Protein AF-A0A9P7CS51-F1 (afdb_monomer)

Structure (mmCIF, N/CA/C/O backbone):
data_AF-A0A9P7CS51-F1
#
_entry.id   AF-A0A9P7CS51-F1
#
loop_
_atom_site.group_PDB
_atom_site.id
_atom_site.type_symbol
_atom_site.label_atom_id
_atom_site.label_alt_id
_atom_site.label_comp_id
_atom_site.label_asym_id
_atom_site.label_entity_id
_atom_site.label_seq_id
_atom_site.pdbx_PDB_ins_code
_atom_site.Cartn_x
_atom_site.Cartn_y
_atom_site.Cartn_z
_atom_site.occupancy
_atom_site.B_iso_or_equiv
_atom_site.auth_seq_id
_atom_site.auth_comp_id
_atom_site.auth_asym_id
_atom_site.auth_atom_id
_atom_site.pdbx_PDB_model_num
ATOM 1 N N . MET A 1 1 ? 1.321 6.029 38.505 1.00 31.09 1 MET A N 1
ATOM 2 C CA . MET A 1 1 ? -0.140 5.998 38.297 1.00 31.09 1 MET A CA 1
ATOM 3 C C . MET A 1 1 ? -0.434 6.790 37.036 1.00 31.09 1 MET A C 1
ATOM 5 O O . MET A 1 1 ? -0.472 8.011 37.081 1.00 31.09 1 MET A O 1
ATOM 9 N N . THR A 1 2 ? -0.491 6.122 35.888 1.00 36.66 2 THR A N 1
ATOM 10 C CA . THR A 1 2 ? -0.891 6.739 34.620 1.00 36.66 2 THR A CA 1
ATOM 11 C C . THR A 1 2 ? -2.394 6.978 34.679 1.00 36.66 2 THR A C 1
ATOM 13 O O . THR A 1 2 ? -3.165 6.031 34.804 1.00 36.66 2 THR A O 1
ATOM 16 N N . ALA A 1 3 ? -2.806 8.247 34.680 1.00 42.97 3 ALA A N 1
ATOM 17 C CA . ALA A 1 3 ? -4.213 8.616 34.614 1.00 42.97 3 ALA A CA 1
ATOM 18 C C . ALA A 1 3 ? -4.809 8.023 33.330 1.00 42.97 3 ALA A C 1
ATOM 20 O O . ALA A 1 3 ? -4.383 8.363 32.225 1.00 42.97 3 ALA A O 1
ATOM 21 N N . VAL A 1 4 ? -5.745 7.089 33.489 1.00 50.66 4 VAL A N 1
ATOM 22 C CA . VAL A 1 4 ? -6.516 6.518 32.385 1.00 50.66 4 VAL A CA 1
ATOM 23 C C . VAL A 1 4 ? -7.302 7.670 31.765 1.00 50.66 4 VAL A C 1
ATOM 25 O O . VAL A 1 4 ? -8.140 8.255 32.447 1.00 50.66 4 VAL A O 1
ATOM 28 N N . SER A 1 5 ? -7.017 8.038 30.511 1.00 60.94 5 SER A N 1
ATOM 29 C CA . SER A 1 5 ? -7.806 9.086 29.849 1.00 60.94 5 SER A CA 1
ATOM 30 C C . SER A 1 5 ? -9.265 8.642 29.725 1.00 60.94 5 SER A C 1
ATOM 32 O O . SER A 1 5 ? -9.561 7.483 29.414 1.00 60.94 5 SER A O 1
ATOM 34 N N . SER A 1 6 ? -10.175 9.544 30.047 1.00 79.12 6 SER A N 1
ATOM 35 C CA . SER A 1 6 ? -11.613 9.308 30.056 1.00 79.12 6 SER A CA 1
ATOM 36 C C . SER A 1 6 ? -12.169 9.229 28.628 1.00 79.12 6 SER A C 1
ATOM 38 O O . SER A 1 6 ? -11.536 9.685 27.678 1.00 79.12 6 SER A O 1
ATOM 40 N N . VAL A 1 7 ? -13.374 8.674 28.459 1.00 84.75 7 VAL A N 1
ATOM 41 C CA . VAL A 1 7 ? -14.098 8.710 27.169 1.00 84.75 7 VAL A CA 1
ATOM 42 C C . VAL A 1 7 ? -14.244 10.150 26.661 1.00 84.75 7 VAL A C 1
ATOM 44 O O . VAL A 1 7 ? -14.064 10.399 25.474 1.00 84.75 7 VAL A O 1
ATOM 47 N N . ALA A 1 8 ? -14.460 11.103 27.574 1.00 85.50 8 ALA A N 1
ATOM 48 C CA . ALA A 1 8 ? -14.543 12.524 27.255 1.00 85.50 8 ALA A CA 1
ATOM 49 C C . ALA A 1 8 ? -13.242 13.081 26.646 1.00 85.50 8 ALA A C 1
ATOM 51 O O . ALA A 1 8 ? -13.306 13.929 25.760 1.00 85.50 8 ALA A O 1
ATOM 52 N N . ASP A 1 9 ? -12.072 12.580 27.065 1.00 90.69 9 ASP A N 1
ATOM 53 C CA . ASP A 1 9 ? -10.790 12.986 26.476 1.00 90.69 9 ASP A CA 1
ATOM 54 C C . ASP A 1 9 ? -10.675 12.509 25.023 1.00 90.69 9 ASP A C 1
ATOM 56 O O . ASP A 1 9 ? -10.218 13.254 24.160 1.00 90.69 9 ASP A O 1
ATOM 60 N N . VAL A 1 10 ? -11.125 11.282 24.735 1.00 94.44 10 VAL A N 1
ATOM 61 C CA . VAL A 1 10 ? -11.087 10.723 23.375 1.00 94.44 10 VAL A CA 1
ATOM 62 C C . VAL A 1 10 ? -12.078 11.444 22.460 1.00 94.44 10 VAL A C 1
ATOM 64 O O . VAL A 1 10 ? -11.722 11.771 21.331 1.00 94.44 10 VAL A O 1
ATOM 67 N N . ASP A 1 11 ? -13.281 11.763 22.946 1.00 95.88 11 ASP A N 1
ATOM 68 C CA . ASP A 1 11 ? -14.263 12.552 22.190 1.00 95.88 11 ASP A CA 1
ATOM 69 C C . ASP A 1 11 ? -13.732 13.963 21.878 1.00 95.88 11 ASP A C 1
ATOM 71 O O . ASP A 1 11 ? -13.868 14.448 20.752 1.00 95.88 11 ASP A O 1
ATOM 75 N N . ALA A 1 12 ? -13.048 14.601 22.835 1.00 96.62 12 ALA A N 1
ATOM 76 C CA . ALA A 1 12 ? -12.387 15.885 22.614 1.00 96.62 12 ALA A CA 1
ATOM 77 C C . ALA A 1 12 ? -11.252 15.785 21.579 1.00 96.62 12 ALA A C 1
ATOM 79 O O . ALA A 1 12 ? -11.130 16.655 20.712 1.00 96.62 12 ALA A O 1
ATOM 80 N N . TRP A 1 13 ? -10.450 14.715 21.620 1.00 97.62 13 TRP A N 1
ATOM 81 C CA . TRP A 1 13 ? -9.421 14.459 20.611 1.00 97.62 13 TRP A CA 1
ATOM 82 C C . TRP A 1 13 ? -10.018 14.255 19.220 1.00 97.62 13 TRP A C 1
ATOM 84 O O . TRP A 1 13 ? -9.514 14.840 18.265 1.00 97.62 13 TRP A O 1
ATOM 94 N N . ILE A 1 14 ? -11.102 13.484 19.093 1.00 97.00 14 ILE A N 1
ATOM 95 C CA . ILE A 1 14 ? -11.807 13.270 17.819 1.00 97.00 14 ILE A CA 1
ATOM 96 C C . ILE A 1 14 ? -12.335 14.599 17.271 1.00 97.00 14 ILE A C 1
ATOM 98 O O . ILE A 1 14 ? -12.132 14.889 16.091 1.00 97.00 14 ILE A O 1
ATOM 102 N N . ALA A 1 15 ? -12.958 15.432 18.110 1.00 96.38 15 ALA A N 1
ATOM 103 C CA . ALA A 1 15 ? -13.454 16.745 17.700 1.00 96.38 15 ALA A CA 1
ATOM 104 C C . ALA A 1 15 ? -12.318 17.655 17.202 1.00 96.38 15 ALA A C 1
ATOM 106 O O . ALA A 1 15 ? -12.416 18.243 16.127 1.00 96.38 15 ALA A O 1
ATOM 107 N N . GLN A 1 16 ? -11.201 17.710 17.935 1.00 96.62 16 GLN A N 1
ATOM 108 C CA . GLN A 1 16 ? -10.015 18.466 17.532 1.00 96.62 16 GLN A CA 1
ATOM 109 C C . GLN A 1 16 ? -9.432 17.952 16.204 1.00 96.62 16 GLN A C 1
ATOM 111 O O . GLN A 1 16 ? -9.138 18.740 15.303 1.00 96.62 16 GLN A O 1
ATOM 116 N N . LEU A 1 17 ? -9.283 16.635 16.066 1.00 96.12 17 LEU A N 1
ATOM 117 C CA . LEU A 1 17 ? -8.728 16.005 14.870 1.00 96.12 17 LEU A CA 1
ATOM 118 C C . LEU A 1 17 ? -9.629 16.192 13.651 1.00 96.12 17 LEU A C 1
ATOM 120 O O . LEU A 1 17 ? -9.098 16.404 12.568 1.00 96.12 17 LEU A O 1
ATOM 124 N N . SER A 1 18 ? -10.955 16.201 13.820 1.00 94.00 18 SER A N 1
ATOM 125 C CA . SER A 1 18 ? -11.929 16.458 12.741 1.00 94.00 18 SER A CA 1
ATOM 126 C C . SER A 1 18 ? -11.725 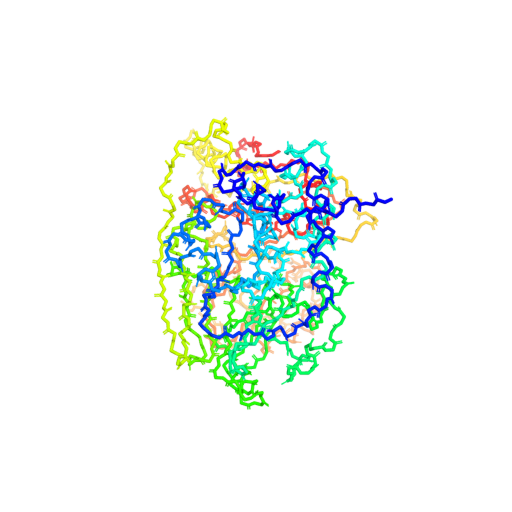17.828 12.082 1.00 94.00 18 SER A C 1
ATOM 128 O O . SER A 1 18 ? -11.981 18.005 10.894 1.00 94.00 18 SER A O 1
ATOM 130 N N . GLU A 1 19 ? -11.181 18.796 12.823 1.00 93.50 19 GLU A N 1
ATOM 131 C CA . GLU A 1 19 ? -10.785 20.110 12.305 1.00 93.50 19 GLU A CA 1
ATOM 132 C C . GLU A 1 19 ? -9.370 20.126 11.691 1.00 93.50 19 GLU A C 1
ATOM 134 O O . GLU A 1 19 ? -8.818 21.196 11.428 1.00 93.50 19 GLU A O 1
ATOM 139 N N . CYS A 1 20 ? -8.759 18.956 11.469 1.00 94.19 20 CYS A N 1
ATOM 140 C CA . CYS A 1 20 ? -7.378 18.783 11.015 1.00 94.19 20 CYS A CA 1
ATOM 141 C C . CYS A 1 20 ? -6.340 19.411 11.972 1.00 94.19 20 CYS A C 1
ATOM 143 O O . CYS A 1 20 ? -5.275 19.872 11.549 1.00 94.19 20 CYS A O 1
ATOM 145 N N . LYS A 1 21 ? -6.637 19.458 13.280 1.00 94.19 21 LYS A N 1
ATOM 146 C CA . LYS A 1 21 ? -5.710 19.969 14.300 1.00 94.19 21 LYS A CA 1
ATOM 147 C C . LYS A 1 21 ? -4.972 18.819 14.977 1.00 94.19 21 LYS A C 1
ATOM 149 O O . LYS A 1 21 ? -5.571 17.959 15.613 1.00 94.19 21 LYS A O 1
ATOM 154 N N . GLN A 1 22 ? -3.648 18.854 14.891 1.00 93.50 22 GLN A N 1
ATOM 155 C CA . GLN A 1 22 ? -2.753 17.882 15.518 1.00 93.50 22 GLN A CA 1
ATOM 156 C C . GLN A 1 22 ? -2.879 17.848 17.054 1.00 93.50 22 GLN A C 1
ATOM 158 O O . GLN A 1 22 ? -3.033 18.891 17.693 1.00 93.50 22 GLN A O 1
ATOM 163 N N . LEU A 1 23 ? -2.785 16.652 17.647 1.00 97.19 23 LEU A N 1
ATOM 164 C CA . LEU A 1 23 ? -2.712 16.460 19.101 1.00 97.19 23 LEU A CA 1
ATOM 165 C C . LEU A 1 23 ? -1.300 16.741 19.632 1.00 97.19 23 LEU A C 1
ATOM 167 O O . LEU A 1 23 ? -0.323 16.723 18.879 1.00 97.19 23 LEU A O 1
ATOM 171 N N . SER A 1 24 ? -1.183 16.961 20.945 1.00 97.38 24 SER A N 1
ATOM 172 C CA . SER A 1 24 ? 0.117 17.060 21.615 1.00 97.38 24 SER A CA 1
ATOM 173 C C . SER A 1 24 ? 0.846 15.707 21.627 1.00 97.38 24 SER A C 1
ATOM 175 O O . SER A 1 24 ? 0.209 14.655 21.626 1.00 97.38 24 SER A O 1
ATOM 177 N N . GLU A 1 25 ? 2.183 15.711 21.701 1.00 97.44 25 GLU A N 1
ATOM 178 C CA . GLU A 1 25 ? 2.985 14.473 21.804 1.00 97.44 25 GLU A CA 1
ATOM 179 C C . GLU A 1 25 ? 2.560 13.606 23.009 1.00 97.44 25 GLU A C 1
ATOM 181 O O . GLU A 1 25 ? 2.499 12.381 22.918 1.00 97.44 25 GLU A O 1
ATOM 186 N N . SER A 1 26 ? 2.200 14.243 24.129 1.00 97.25 26 SER A N 1
ATOM 187 C CA . SER A 1 26 ? 1.714 13.561 25.336 1.00 97.25 26 SER A CA 1
ATOM 188 C C . SER A 1 26 ? 0.375 12.858 25.105 1.00 97.25 26 SER A C 1
ATOM 190 O O . SER A 1 26 ? 0.181 11.729 25.555 1.00 97.25 26 SER A O 1
ATOM 192 N N . ASP A 1 27 ? -0.543 13.501 24.384 1.00 97.69 27 ASP A N 1
ATOM 193 C CA . ASP A 1 27 ? -1.859 12.928 24.100 1.00 97.69 27 ASP A CA 1
ATOM 194 C C . ASP A 1 27 ? -1.782 11.829 23.042 1.00 97.69 27 ASP A C 1
ATOM 196 O O . ASP A 1 27 ? -2.422 10.795 23.215 1.00 97.69 27 ASP A O 1
ATOM 200 N N . ILE A 1 28 ? -0.914 11.974 22.033 1.00 98.12 28 ILE A N 1
ATOM 201 C CA . ILE A 1 28 ? -0.594 10.884 21.097 1.00 98.12 28 ILE A CA 1
ATOM 202 C C . ILE A 1 28 ? -0.075 9.671 21.857 1.00 98.12 28 ILE A C 1
ATOM 204 O O . ILE A 1 28 ? -0.545 8.560 21.629 1.00 98.12 28 ILE A O 1
ATOM 208 N N . LYS A 1 29 ? 0.845 9.868 22.808 1.00 97.81 29 LYS A N 1
ATOM 209 C CA . LYS A 1 29 ? 1.358 8.760 23.613 1.00 97.81 29 LYS A CA 1
ATOM 210 C C . LYS A 1 29 ? 0.230 8.025 24.348 1.00 97.81 29 LYS A C 1
ATOM 212 O O . LYS A 1 29 ? 0.169 6.800 24.292 1.00 97.81 29 LYS A O 1
ATOM 217 N N . LYS A 1 30 ? -0.660 8.760 25.027 1.00 97.88 30 LYS A N 1
ATOM 218 C CA . LYS A 1 30 ? -1.809 8.172 25.742 1.00 97.88 30 LYS A CA 1
ATOM 219 C C . LYS A 1 30 ? -2.751 7.436 24.789 1.00 97.88 30 LYS A C 1
ATOM 221 O O . LYS A 1 30 ? -3.246 6.367 25.138 1.00 97.88 30 LYS A O 1
ATOM 226 N N . LEU A 1 31 ? -2.998 8.008 23.611 1.00 98.25 31 LEU A N 1
ATOM 227 C CA . LEU A 1 31 ? -3.840 7.406 22.587 1.00 98.25 31 LEU A CA 1
ATOM 228 C C . LEU A 1 31 ? -3.235 6.092 22.072 1.00 98.25 31 LEU A C 1
ATOM 230 O O . LEU A 1 31 ? -3.930 5.081 22.054 1.00 98.25 31 LEU A O 1
ATOM 234 N N . CYS A 1 32 ? -1.943 6.078 21.730 1.00 98.44 32 CYS A N 1
ATOM 235 C CA . CYS A 1 32 ? -1.248 4.869 21.287 1.00 98.44 32 CYS A CA 1
ATOM 236 C C . CYS A 1 32 ? -1.205 3.791 22.376 1.00 98.44 32 CYS A C 1
ATOM 238 O O . CYS A 1 32 ? -1.392 2.619 22.070 1.00 98.44 32 CYS A O 1
ATOM 240 N N . ASP A 1 33 ? -0.998 4.162 23.645 1.00 97.69 33 ASP A N 1
ATOM 241 C CA . ASP A 1 33 ? -1.027 3.201 24.754 1.00 97.69 33 ASP A CA 1
ATOM 242 C C . ASP A 1 33 ? -2.406 2.520 24.874 1.00 97.69 33 ASP A C 1
ATOM 244 O O . ASP A 1 33 ? -2.469 1.303 25.031 1.00 97.69 33 ASP A O 1
ATOM 248 N N . LYS A 1 34 ? -3.501 3.273 24.709 1.00 96.56 34 LYS A N 1
ATOM 249 C CA . LYS A 1 34 ? -4.879 2.741 24.711 1.00 96.56 34 LYS A CA 1
ATOM 250 C C . LYS A 1 34 ? -5.196 1.883 23.499 1.00 96.56 34 LYS A C 1
ATOM 252 O O . LYS A 1 34 ? -5.826 0.839 23.624 1.00 96.56 34 LYS A O 1
ATOM 257 N N . ALA A 1 35 ? -4.760 2.323 22.325 1.00 98.25 35 ALA A N 1
ATOM 258 C CA . ALA A 1 35 ? -4.921 1.552 21.105 1.00 98.25 35 ALA A CA 1
ATOM 259 C C . ALA A 1 35 ? -4.163 0.223 21.199 1.00 98.25 35 ALA A C 1
ATOM 261 O O . ALA A 1 35 ? -4.714 -0.805 20.831 1.00 98.25 35 ALA A O 1
ATOM 262 N N . ARG A 1 36 ? -2.950 0.218 21.768 1.00 97.94 36 ARG A N 1
ATOM 263 C CA . ARG A 1 36 ? -2.172 -1.006 21.994 1.00 97.94 36 ARG A CA 1
ATOM 264 C C . ARG A 1 36 ? -2.911 -2.005 22.883 1.00 97.94 36 ARG A C 1
ATOM 266 O O . ARG A 1 36 ? -2.900 -3.185 22.566 1.00 97.94 36 ARG A O 1
ATOM 273 N N . GLU A 1 37 ? -3.544 -1.550 23.968 1.00 96.56 37 GLU A N 1
ATOM 274 C CA . GLU A 1 37 ? -4.344 -2.421 24.848 1.00 96.56 37 GLU A CA 1
ATOM 275 C C . GLU A 1 37 ? -5.477 -3.116 24.083 1.00 96.56 37 GLU A C 1
ATOM 277 O O . GLU A 1 37 ? -5.684 -4.308 24.261 1.00 96.56 37 GLU A O 1
ATOM 282 N N . ILE A 1 38 ? -6.160 -2.396 23.189 1.00 97.75 38 ILE A N 1
ATOM 283 C CA . ILE A 1 38 ? -7.246 -2.954 22.369 1.00 97.75 38 ILE A CA 1
ATOM 284 C C . ILE A 1 38 ? -6.694 -3.907 21.304 1.00 97.75 38 ILE A C 1
ATOM 286 O O . ILE A 1 38 ? -7.151 -5.037 21.189 1.00 97.75 38 ILE A O 1
ATOM 290 N N . LEU A 1 39 ? -5.705 -3.456 20.530 1.00 98.12 39 LEU A N 1
ATOM 291 C CA . LEU A 1 39 ? -5.168 -4.192 19.383 1.00 98.12 39 LEU A CA 1
ATOM 292 C C . LEU A 1 39 ? -4.393 -5.450 19.793 1.00 98.12 39 LEU A C 1
ATOM 294 O O . LEU A 1 39 ? -4.231 -6.344 18.970 1.00 98.12 39 LEU A O 1
ATOM 298 N N . LEU A 1 40 ? -3.904 -5.536 21.034 1.00 96.81 40 LEU A N 1
ATOM 299 C CA . LEU A 1 40 ? -3.260 -6.743 21.559 1.00 96.81 40 LEU A CA 1
ATOM 300 C C . LEU A 1 40 ? -4.242 -7.920 21.665 1.00 96.81 40 LEU A C 1
ATOM 302 O O . LEU A 1 40 ? -3.852 -9.051 21.385 1.00 96.81 40 LEU A O 1
ATOM 30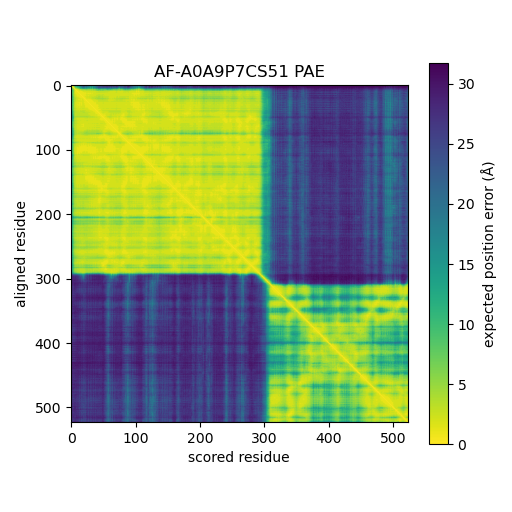6 N N . ASP A 1 41 ? -5.499 -7.645 22.022 1.00 96.25 41 ASP A N 1
ATOM 307 C CA . ASP A 1 41 ? -6.544 -8.662 22.188 1.00 96.25 41 ASP A CA 1
ATOM 308 C C . ASP A 1 41 ? -7.194 -9.073 20.850 1.00 96.25 41 ASP A C 1
ATOM 310 O O . ASP A 1 41 ? -7.946 -10.048 20.791 1.00 96.25 41 ASP A O 1
ATOM 314 N N . GLU A 1 42 ? -6.916 -8.348 19.762 1.00 97.94 42 GLU A N 1
ATOM 315 C CA . GLU A 1 42 ? -7.475 -8.631 18.436 1.00 97.94 42 GLU A CA 1
ATOM 316 C C . GLU A 1 42 ? -6.754 -9.781 17.720 1.00 97.94 42 GLU A C 1
ATOM 318 O O . GLU A 1 42 ? -5.557 -10.032 17.893 1.00 97.94 42 GLU A O 1
ATOM 323 N N . SER A 1 43 ? -7.492 -10.508 16.883 1.00 98.00 43 SER A N 1
ATOM 324 C CA . SER A 1 43 ? -6.950 -11.629 16.110 1.00 98.00 43 SER A CA 1
ATOM 325 C C . SER A 1 43 ? -6.295 -11.135 14.819 1.00 98.00 43 SER A C 1
ATOM 327 O O . SER A 1 43 ? -6.693 -10.112 14.271 1.00 98.00 43 SER A O 1
ATOM 329 N N . ASN A 1 44 ? -5.335 -11.887 14.264 1.00 98.38 44 ASN A N 1
ATOM 330 C CA . ASN A 1 44 ? -4.816 -11.592 12.918 1.00 98.38 44 ASN A CA 1
ATOM 331 C C . ASN A 1 44 ? -5.892 -11.711 11.835 1.00 98.38 44 ASN A C 1
ATOM 333 O O . ASN A 1 44 ? -5.734 -11.105 10.779 1.00 98.38 44 ASN A O 1
ATOM 337 N N . VAL A 1 45 ? -6.929 -12.515 12.089 1.00 98.56 45 VAL A N 1
ATOM 338 C CA . VAL A 1 45 ? -8.148 -12.612 11.280 1.00 98.56 45 VAL A CA 1
ATOM 339 C C . VAL A 1 45 ? -9.279 -12.062 12.137 1.00 98.56 45 VAL A C 1
ATOM 341 O O . VAL A 1 45 ? -9.913 -12.805 12.891 1.00 98.56 45 VAL A O 1
ATOM 344 N N . GLN A 1 46 ? -9.460 -10.744 12.094 1.00 98.44 46 GLN A N 1
ATOM 345 C CA . GLN A 1 46 ? -10.414 -10.053 12.952 1.00 98.44 46 GLN A CA 1
ATOM 346 C C . GLN A 1 46 ? -11.850 -10.256 12.436 1.00 98.44 46 GLN A C 1
ATOM 348 O O . GLN A 1 46 ? -12.131 -9.889 11.292 1.00 98.44 46 GLN A O 1
ATOM 353 N N . PRO A 1 47 ? -12.776 -10.815 13.236 1.00 98.38 47 PRO A N 1
ATOM 354 C CA . PRO A 1 47 ? -14.167 -10.950 12.822 1.00 98.38 47 PRO A CA 1
ATOM 355 C C . PRO A 1 47 ? -14.841 -9.577 12.743 1.00 98.38 47 PRO A C 1
ATOM 357 O O . PRO A 1 47 ? -14.691 -8.744 13.640 1.00 98.38 47 PRO A O 1
ATOM 360 N N . VAL A 1 48 ? -15.607 -9.354 11.679 1.00 98.19 48 VAL A N 1
ATOM 361 C CA . VAL A 1 48 ? -16.356 -8.119 11.427 1.00 98.19 48 VAL A CA 1
ATOM 362 C C . VAL A 1 48 ? -17.795 -8.486 11.072 1.00 98.19 48 VAL A C 1
ATOM 364 O O . VAL A 1 48 ? -18.034 -9.413 10.302 1.00 98.19 48 VAL A O 1
ATOM 367 N N . ARG A 1 49 ? -18.760 -7.777 11.661 1.00 97.06 49 ARG A N 1
ATOM 368 C CA . ARG A 1 49 ? -20.190 -8.001 11.417 1.00 97.06 49 ARG A CA 1
ATOM 369 C C . ARG A 1 49 ? -20.751 -6.972 10.455 1.00 97.06 49 ARG A C 1
ATOM 371 O O . ARG A 1 49 ? -20.316 -5.819 10.468 1.00 97.06 49 ARG A O 1
ATOM 378 N N . CYS A 1 50 ? -21.749 -7.383 9.692 1.00 96.25 50 CYS A N 1
ATOM 379 C CA . CYS A 1 50 ? -22.559 -6.481 8.895 1.00 96.25 50 CYS A CA 1
ATOM 380 C C . CYS A 1 50 ? -23.580 -5.719 9.770 1.00 96.25 50 CYS A C 1
ATOM 382 O O . CYS A 1 50 ? -23.947 -6.191 10.851 1.00 96.25 50 CYS A O 1
ATOM 384 N N . PRO A 1 51 ? -24.048 -4.538 9.325 1.00 97.00 51 PRO A N 1
ATOM 385 C CA . PRO A 1 51 ? -23.585 -3.814 8.139 1.00 97.00 51 PRO A CA 1
ATOM 386 C C . PRO A 1 51 ? -22.193 -3.201 8.364 1.00 97.00 51 PRO A C 1
ATOM 388 O O . PRO A 1 51 ? -21.852 -2.852 9.496 1.00 97.00 51 PRO A O 1
ATOM 391 N N . VAL A 1 52 ? -21.383 -3.069 7.311 1.00 98.38 52 VAL A N 1
ATOM 392 C CA . VAL A 1 52 ? -20.032 -2.485 7.395 1.00 98.38 52 VAL A CA 1
ATOM 393 C C . VAL A 1 52 ? -19.611 -1.799 6.099 1.00 98.38 52 VAL A C 1
ATOM 395 O O . VAL A 1 52 ? -19.878 -2.287 5.003 1.00 98.38 52 VAL A O 1
ATOM 398 N N . THR A 1 53 ? -18.893 -0.688 6.237 1.00 98.56 53 THR A N 1
ATOM 399 C CA . THR A 1 53 ? -18.258 0.037 5.137 1.00 98.56 53 THR A CA 1
ATOM 400 C C . THR A 1 53 ? -16.769 -0.295 5.082 1.00 98.56 53 THR A C 1
ATOM 402 O O . THR A 1 53 ? -16.021 -0.039 6.028 1.00 98.56 53 THR A O 1
ATOM 405 N N . VAL A 1 54 ? -16.330 -0.875 3.968 1.00 98.75 54 VAL A N 1
ATOM 406 C CA . VAL A 1 54 ? -14.951 -1.302 3.720 1.00 98.75 54 VAL A CA 1
ATOM 407 C C . VAL A 1 54 ? -14.205 -0.242 2.908 1.00 98.75 54 VAL A C 1
ATOM 409 O O . VAL A 1 54 ? -14.653 0.179 1.838 1.00 98.75 54 VAL A O 1
ATOM 412 N N . CYS A 1 55 ? -13.043 0.160 3.414 1.00 98.75 55 CYS A N 1
ATOM 413 C CA . CYS A 1 55 ? -12.199 1.223 2.879 1.00 98.75 55 CYS A CA 1
ATOM 414 C C . CYS A 1 55 ? -10.803 0.683 2.538 1.00 98.75 55 CYS A C 1
ATOM 416 O O . CYS A 1 55 ? -10.214 -0.066 3.322 1.00 98.75 55 CYS A O 1
ATOM 418 N N . GLY A 1 56 ? -10.264 1.095 1.392 1.00 98.62 56 GLY A N 1
ATOM 419 C CA . GLY A 1 56 ? -8.882 0.836 0.988 1.00 98.62 56 GLY A CA 1
ATOM 420 C C . GLY A 1 56 ? -7.912 1.917 1.473 1.00 98.62 56 GLY A C 1
ATOM 421 O O . GLY A 1 56 ? -8.121 2.530 2.520 1.00 98.62 56 GLY A O 1
ATOM 422 N N . ASP A 1 57 ? -6.870 2.166 0.678 1.00 98.75 57 ASP A N 1
ATOM 423 C CA . ASP A 1 57 ? -5.777 3.094 0.997 1.00 98.75 57 ASP A CA 1
ATOM 424 C C . ASP A 1 57 ? -6.263 4.536 1.211 1.00 98.75 57 ASP A C 1
ATOM 426 O O . ASP A 1 57 ? -7.109 5.032 0.460 1.00 98.75 57 ASP A O 1
ATOM 430 N N . ILE A 1 58 ? -5.660 5.239 2.180 1.00 98.38 58 ILE A N 1
ATOM 431 C CA . ILE A 1 58 ? -5.960 6.649 2.499 1.00 98.38 58 ILE A CA 1
ATOM 432 C C . ILE A 1 58 ? -4.751 7.563 2.265 1.00 98.38 58 ILE A C 1
ATOM 434 O O . ILE A 1 58 ? -4.904 8.698 1.813 1.00 98.38 58 ILE A O 1
ATOM 438 N N . HIS A 1 59 ? -3.541 7.086 2.568 1.00 97.69 59 HIS A N 1
ATOM 439 C CA . HIS A 1 59 ? -2.272 7.750 2.269 1.00 97.69 59 HIS A CA 1
ATOM 440 C C . HIS A 1 59 ? -2.207 9.227 2.683 1.00 97.69 59 HIS A C 1
ATOM 442 O O . HIS A 1 59 ? -1.913 10.112 1.878 1.00 97.69 59 HIS A O 1
ATOM 448 N N . GLY A 1 60 ? -2.525 9.527 3.944 1.00 96.62 60 GLY A N 1
ATOM 449 C CA . GLY A 1 60 ? -2.399 10.873 4.507 1.00 96.62 60 GLY A CA 1
ATOM 450 C C . GLY A 1 60 ? -3.246 11.953 3.820 1.00 96.62 60 GLY A C 1
ATOM 451 O O . GLY A 1 60 ? -2.957 13.146 3.972 1.00 96.62 60 GLY A O 1
ATOM 452 N N . GLN A 1 61 ? -4.262 11.568 3.043 1.00 96.56 61 GLN A N 1
ATOM 453 C CA . GLN A 1 61 ? -5.209 12.470 2.393 1.00 96.56 61 GLN A CA 1
ATOM 454 C C . GLN A 1 61 ? -6.386 12.799 3.331 1.00 96.56 61 GLN A C 1
ATOM 456 O O . GLN A 1 61 ? -7.538 12.465 3.075 1.00 96.56 61 GLN A O 1
ATOM 461 N N . PHE A 1 62 ? -6.090 13.487 4.440 1.00 96.88 62 PHE A N 1
ATOM 462 C CA . PHE A 1 62 ? -7.045 13.725 5.534 1.00 96.88 62 PHE A CA 1
ATOM 463 C C . PHE A 1 62 ? -8.374 14.368 5.099 1.00 96.88 62 PHE A C 1
ATOM 465 O O . PHE A 1 62 ? -9.439 13.988 5.575 1.00 96.88 62 PHE A O 1
ATOM 472 N N . HIS A 1 63 ? -8.338 15.350 4.197 1.00 95.56 63 HIS A N 1
ATOM 473 C CA . HIS A 1 63 ? -9.567 16.003 3.736 1.00 95.56 63 HIS A CA 1
ATOM 474 C C . HIS A 1 63 ? -10.443 15.077 2.889 1.00 95.56 63 HIS A C 1
ATOM 476 O O . HIS A 1 63 ? -11.664 15.174 2.966 1.00 95.56 63 HIS A O 1
ATOM 482 N N . ASP A 1 64 ? -9.832 14.160 2.141 1.00 96.19 64 ASP A N 1
ATOM 483 C CA . ASP A 1 64 ? -10.556 13.138 1.390 1.00 96.19 64 ASP A CA 1
ATOM 484 C C . ASP A 1 64 ? -11.115 12.064 2.334 1.00 96.19 64 ASP A C 1
ATOM 486 O O . ASP A 1 64 ? -12.236 11.610 2.142 1.00 96.19 64 ASP A O 1
ATOM 490 N N . LEU A 1 65 ? -10.411 11.749 3.431 1.00 97.31 65 LEU A N 1
ATOM 491 C CA . LEU A 1 65 ? -10.953 10.916 4.510 1.00 97.31 65 LEU A CA 1
ATOM 492 C C . LEU A 1 65 ? -12.196 11.552 5.163 1.00 97.31 65 LEU A C 1
ATOM 494 O O . LEU A 1 65 ? -13.154 10.856 5.481 1.00 97.31 65 LEU A O 1
ATOM 498 N N . GLN A 1 66 ? -12.219 12.874 5.351 1.00 95.62 66 GLN A N 1
ATOM 499 C CA . GLN A 1 66 ? -13.418 13.568 5.844 1.00 95.62 66 GLN A CA 1
ATOM 500 C C . GLN A 1 66 ? -14.582 13.501 4.842 1.00 95.62 66 GLN A C 1
ATOM 502 O O . GLN A 1 66 ? -15.739 13.435 5.255 1.00 95.62 66 GLN A O 1
ATOM 507 N N . GLU A 1 67 ? -14.296 13.510 3.537 1.00 94.25 67 GLU A N 1
ATOM 508 C CA . GLU A 1 67 ? -15.323 13.301 2.513 1.00 94.25 67 GLU A CA 1
ATOM 509 C C . GLU A 1 67 ? -15.847 11.862 2.535 1.00 94.25 67 GLU A C 1
ATOM 511 O O . GLU A 1 67 ? -17.058 11.664 2.518 1.00 94.25 67 GLU A O 1
ATOM 516 N N . LEU A 1 68 ? -14.958 10.877 2.700 1.00 96.50 68 LEU A N 1
ATOM 517 C CA . LEU A 1 68 ? -15.317 9.471 2.885 1.00 96.50 68 LEU A CA 1
ATOM 518 C C . LEU A 1 68 ? -16.331 9.303 4.026 1.00 96.50 68 LEU A C 1
ATOM 520 O O . LEU A 1 68 ? -17.377 8.694 3.816 1.00 96.50 68 LEU A O 1
ATOM 524 N N . PHE A 1 69 ? -16.093 9.909 5.196 1.00 95.44 69 PHE A N 1
ATOM 525 C CA . PHE A 1 69 ? -17.050 9.870 6.313 1.00 95.44 69 PHE A CA 1
ATOM 526 C C . PHE A 1 69 ? -18.345 10.650 6.050 1.00 95.44 69 PHE A C 1
ATOM 528 O O . PHE A 1 69 ? -19.395 10.305 6.593 1.00 95.44 69 PHE A O 1
ATOM 535 N N . ARG A 1 70 ? -18.316 11.695 5.213 1.00 92.06 70 ARG A N 1
ATOM 536 C CA . ARG A 1 70 ? -19.541 12.402 4.805 1.00 92.06 70 ARG A CA 1
ATOM 537 C C . ARG A 1 70 ? -20.418 11.529 3.904 1.00 92.06 70 ARG A C 1
ATOM 539 O O . ARG A 1 70 ? -21.637 11.665 3.958 1.00 92.06 70 ARG A O 1
ATOM 546 N N . ILE A 1 71 ? -19.802 10.662 3.102 1.00 90.25 71 ILE A N 1
ATOM 547 C CA . ILE A 1 71 ? -20.481 9.779 2.150 1.00 90.25 71 ILE A CA 1
ATOM 548 C C . ILE A 1 71 ? -20.956 8.493 2.833 1.00 90.25 71 ILE A C 1
ATOM 550 O O . ILE A 1 71 ? -22.142 8.198 2.772 1.00 90.25 71 ILE A O 1
ATOM 554 N N . GLY A 1 72 ? -20.065 7.772 3.520 1.00 88.94 72 GLY A N 1
ATOM 555 C CA . GLY A 1 72 ? -20.392 6.512 4.206 1.00 88.94 72 GLY A CA 1
ATOM 556 C C . GLY A 1 72 ? -21.096 6.687 5.560 1.00 88.94 72 GLY A C 1
ATOM 557 O O . GLY A 1 72 ? -21.572 5.725 6.158 1.00 88.94 72 GLY A O 1
ATOM 558 N N . GLY A 1 73 ? -21.162 7.913 6.083 1.00 90.19 73 GLY A N 1
ATOM 559 C CA . GLY A 1 73 ? -21.735 8.215 7.395 1.00 90.19 73 GLY A CA 1
ATOM 560 C C . GLY A 1 73 ? -20.716 8.143 8.535 1.00 90.19 73 GLY A C 1
ATOM 561 O O . GLY A 1 73 ? -19.631 7.576 8.415 1.00 90.19 73 GLY A O 1
ATOM 562 N N . ASN A 1 74 ? -21.043 8.753 9.672 1.00 90.00 74 ASN A N 1
ATOM 563 C CA . ASN A 1 74 ? -20.123 8.838 10.807 1.00 90.00 74 ASN A CA 1
ATOM 564 C C . ASN A 1 74 ? -20.295 7.658 11.770 1.00 90.00 74 ASN A C 1
ATOM 566 O O . ASN A 1 74 ? -21.402 7.178 12.006 1.00 90.00 74 ASN A O 1
ATOM 570 N N . SER A 1 75 ? -19.207 7.243 12.418 1.00 87.06 75 SER A N 1
ATOM 571 C CA . SER A 1 75 ? -19.306 6.390 13.605 1.00 87.06 75 SER A CA 1
ATOM 572 C C . SER A 1 75 ? -19.869 7.189 14.798 1.00 87.06 75 SER A C 1
ATOM 574 O O . SER A 1 75 ? -19.519 8.362 14.959 1.00 87.06 75 SER A O 1
ATOM 576 N N . PRO A 1 76 ? -20.706 6.581 15.663 1.00 89.94 76 PRO A N 1
ATOM 577 C CA . PRO A 1 76 ? -20.965 5.144 15.771 1.00 89.94 76 PRO A CA 1
ATOM 578 C C . PRO A 1 76 ? -22.078 4.596 14.866 1.00 89.94 76 PRO A C 1
ATOM 580 O O . PRO A 1 76 ? -22.282 3.386 14.891 1.00 89.94 76 PRO A O 1
ATOM 583 N N . ASP A 1 77 ? -22.795 5.421 14.105 1.00 89.31 77 ASP A N 1
ATOM 584 C CA . ASP A 1 77 ? -23.956 4.960 13.329 1.00 89.31 77 ASP A CA 1
ATOM 585 C C . ASP A 1 77 ? -23.555 4.017 12.183 1.00 89.31 77 ASP A C 1
ATOM 587 O O . ASP A 1 77 ? -24.267 3.052 11.910 1.00 89.31 77 ASP A O 1
ATOM 591 N N . THR A 1 78 ? -22.365 4.223 11.608 1.00 92.06 78 THR A N 1
ATOM 592 C CA . THR A 1 78 ? -21.761 3.343 10.597 1.00 92.06 78 THR A CA 1
ATOM 593 C C . THR A 1 78 ? -20.561 2.571 11.164 1.00 92.06 78 THR A C 1
ATOM 595 O O . THR A 1 78 ? -19.685 3.152 11.824 1.00 92.06 78 THR A O 1
ATOM 598 N N . ASN A 1 79 ? -20.500 1.265 10.874 1.00 97.62 79 ASN A N 1
ATOM 599 C CA . ASN A 1 79 ? -19.331 0.425 11.147 1.00 97.62 79 ASN A CA 1
ATOM 600 C C . ASN A 1 79 ? -18.330 0.513 9.990 1.00 97.62 79 ASN A C 1
ATOM 602 O O . ASN A 1 79 ? -18.727 0.525 8.828 1.00 97.62 79 ASN A O 1
ATOM 606 N N . TYR A 1 80 ? -17.038 0.498 10.297 1.00 98.69 80 TYR A N 1
ATOM 607 C CA . TYR A 1 80 ? -15.972 0.639 9.313 1.00 98.69 80 TYR A CA 1
ATOM 608 C C . TYR A 1 80 ? -14.923 -0.461 9.420 1.00 98.69 80 TYR A C 1
ATOM 610 O O . TYR A 1 80 ? -14.511 -0.841 10.516 1.00 98.69 80 TYR A O 1
ATOM 618 N N . LEU A 1 81 ? -14.420 -0.885 8.265 1.00 98.81 81 LEU A N 1
ATOM 619 C CA . LEU A 1 81 ? -13.211 -1.684 8.117 1.00 98.81 81 LEU A CA 1
ATOM 620 C C . LEU A 1 81 ? -12.242 -0.946 7.193 1.00 98.81 81 LEU A C 1
ATOM 622 O O . LEU A 1 81 ? -12.512 -0.805 6.005 1.00 98.81 81 LEU A O 1
ATOM 626 N N . PHE A 1 82 ? -11.099 -0.513 7.715 1.00 98.88 82 PHE A N 1
ATOM 627 C CA . PHE A 1 82 ? -10.029 0.061 6.903 1.00 98.88 82 PHE A CA 1
ATOM 628 C C . PHE A 1 82 ? -8.914 -0.959 6.674 1.00 98.88 82 PHE A C 1
ATOM 630 O O . PHE A 1 82 ? -8.437 -1.577 7.626 1.00 98.88 82 PHE A O 1
ATOM 637 N N . MET A 1 83 ? -8.492 -1.125 5.418 1.00 98.75 83 MET A N 1
ATOM 638 C CA . MET A 1 83 ? -7.574 -2.195 5.012 1.00 98.75 83 MET A CA 1
ATOM 639 C C . MET A 1 83 ? -6.080 -1.845 5.088 1.00 98.75 83 MET A C 1
ATOM 641 O O . MET A 1 83 ? -5.271 -2.727 4.838 1.00 98.75 83 MET A O 1
ATOM 645 N N . GLY A 1 84 ? -5.705 -0.630 5.499 1.00 98.25 84 GLY A N 1
ATOM 646 C CA . GLY A 1 84 ? -4.304 -0.226 5.673 1.00 98.25 84 GLY A CA 1
ATOM 647 C C . GLY A 1 84 ? -3.919 1.027 4.886 1.00 98.25 84 GLY A C 1
ATOM 648 O O . GLY A 1 84 ? -4.774 1.715 4.330 1.00 98.25 84 GLY A O 1
ATOM 649 N N . ASP A 1 85 ? -2.620 1.332 4.874 1.00 98.69 85 ASP A N 1
ATOM 650 C CA . ASP A 1 85 ? -2.000 2.467 4.186 1.00 98.69 85 ASP A CA 1
ATOM 651 C C . ASP A 1 85 ? -2.644 3.811 4.554 1.00 98.69 85 ASP A C 1
ATOM 653 O O . ASP A 1 85 ? -3.173 4.565 3.732 1.00 98.69 85 ASP A O 1
ATOM 657 N N . TYR A 1 86 ? -2.569 4.133 5.843 1.00 98.75 86 TYR A N 1
ATOM 658 C CA . TYR A 1 86 ? -3.058 5.387 6.419 1.00 98.75 86 TYR A CA 1
ATOM 659 C C . TYR A 1 86 ? -2.073 6.532 6.219 1.00 98.75 86 TYR A C 1
ATOM 661 O O . TYR A 1 86 ? -2.463 7.702 6.168 1.00 98.75 86 TYR A O 1
ATOM 669 N N . VAL A 1 87 ? -0.787 6.194 6.157 1.00 98.31 87 VAL A N 1
ATOM 670 C CA . VAL A 1 87 ? 0.326 7.143 6.179 1.00 98.31 87 VAL A CA 1
ATOM 671 C C . VAL A 1 87 ? 1.073 7.203 4.850 1.00 98.31 87 VAL A C 1
ATOM 673 O O . VAL A 1 87 ? 0.802 6.452 3.911 1.00 98.31 87 VAL A O 1
ATOM 676 N N . ASP A 1 88 ? 2.039 8.124 4.808 1.00 92.56 88 ASP A N 1
ATOM 677 C CA . ASP A 1 88 ? 2.874 8.465 3.661 1.00 92.56 88 ASP A CA 1
ATOM 678 C C . ASP A 1 88 ? 2.095 9.071 2.492 1.00 92.56 88 ASP A C 1
ATOM 680 O O . ASP A 1 88 ? 0.877 8.967 2.393 1.00 92.56 88 ASP A O 1
ATOM 684 N N . ARG A 1 89 ? 2.838 9.664 1.545 1.00 84.62 89 ARG A N 1
ATOM 685 C CA . ARG A 1 89 ? 2.339 10.222 0.271 1.00 84.62 89 ARG A CA 1
ATOM 686 C C . ARG A 1 89 ? 1.430 11.457 0.421 1.00 84.62 89 ARG A C 1
ATOM 688 O O . ARG A 1 89 ? 1.573 12.415 -0.328 1.00 84.62 89 ARG A O 1
ATOM 695 N N . GLY A 1 90 ? 0.517 11.493 1.373 1.00 87.50 90 GLY A N 1
ATOM 696 C CA . GLY A 1 90 ? -0.243 12.687 1.715 1.00 87.50 90 GLY A CA 1
ATOM 697 C C . GLY A 1 90 ? 0.541 13.633 2.618 1.00 87.50 90 GLY A C 1
ATOM 698 O O . GLY A 1 90 ? 1.601 13.304 3.149 1.00 87.50 90 GLY A O 1
ATOM 699 N N . TYR A 1 91 ? 0.012 14.841 2.804 1.00 89.12 91 TYR A N 1
ATOM 700 C CA . TYR A 1 91 ? 0.617 15.852 3.686 1.00 89.12 91 TYR A CA 1
ATOM 701 C C . TYR A 1 91 ? 0.136 15.789 5.140 1.00 89.12 91 TYR A C 1
ATOM 703 O O . TYR A 1 91 ? 0.677 16.502 5.999 1.00 89.12 91 TYR A O 1
ATOM 711 N N . TYR A 1 92 ? -0.887 14.973 5.392 1.00 96.31 92 TYR A N 1
ATOM 712 C CA . TYR A 1 92 ? -1.632 14.915 6.644 1.00 96.31 92 TYR A CA 1
ATOM 713 C C . TYR A 1 92 ? -1.679 13.487 7.196 1.00 96.31 92 TYR A C 1
ATOM 715 O O . TYR A 1 92 ? -2.711 13.037 7.695 1.00 96.31 92 TYR A O 1
ATOM 723 N N . SER A 1 93 ? -0.579 12.738 7.070 1.00 97.75 93 SER A N 1
ATOM 724 C CA . SER A 1 93 ? -0.488 11.363 7.570 1.00 97.75 93 SER A CA 1
ATOM 725 C C . SER A 1 93 ? -0.659 11.315 9.084 1.00 97.75 93 SER A C 1
ATOM 727 O O . SER A 1 93 ? -1.361 10.442 9.580 1.00 97.75 93 SER A O 1
ATOM 729 N N . VAL A 1 94 ? -0.069 12.272 9.815 1.00 97.62 94 VAL A N 1
ATOM 730 C CA . VAL A 1 94 ? -0.199 12.385 11.275 1.00 97.62 94 VAL A CA 1
ATOM 731 C C . VAL A 1 94 ? -1.664 12.548 11.664 1.00 97.62 94 VAL A C 1
ATOM 733 O O . VAL A 1 94 ? -2.147 11.800 12.505 1.00 97.62 94 VAL A O 1
ATOM 736 N N . GLU A 1 95 ? -2.393 13.488 11.064 1.00 97.75 95 GLU A N 1
ATOM 737 C CA . GLU A 1 95 ? -3.804 13.715 11.387 1.00 97.75 95 GLU A CA 1
ATOM 738 C C . GLU A 1 95 ? -4.659 12.511 10.985 1.00 97.75 95 GLU A C 1
ATOM 740 O O . GLU A 1 95 ? -5.500 12.083 11.768 1.00 97.75 95 GLU A O 1
ATOM 745 N N . THR A 1 96 ? -4.390 11.922 9.817 1.00 98.38 96 THR A N 1
ATOM 746 C CA . THR A 1 96 ? -5.101 10.744 9.293 1.00 98.38 96 THR A CA 1
ATOM 747 C C . THR A 1 96 ? -4.994 9.558 10.245 1.00 98.38 96 THR A C 1
ATOM 749 O O . THR A 1 96 ? -6.011 9.051 10.720 1.00 98.38 96 THR A O 1
ATOM 752 N N . VAL A 1 97 ? -3.771 9.141 10.583 1.00 98.62 97 VAL A N 1
ATOM 753 C CA . VAL A 1 97 ? -3.563 7.978 11.451 1.00 98.62 97 VAL A CA 1
ATOM 754 C C . VAL A 1 97 ? -4.019 8.252 12.882 1.00 98.62 97 VAL A C 1
ATOM 756 O O . VAL A 1 97 ? -4.643 7.394 13.498 1.00 98.62 97 VAL A O 1
ATOM 759 N N . THR A 1 98 ? -3.799 9.466 13.404 1.00 98.56 98 THR A N 1
ATOM 760 C CA . THR A 1 98 ? -4.262 9.824 14.754 1.00 98.56 98 THR A CA 1
ATOM 761 C C . THR A 1 98 ? -5.789 9.789 14.831 1.00 98.56 98 THR A C 1
ATOM 763 O O . THR A 1 98 ? -6.336 9.296 15.815 1.00 98.56 98 THR A O 1
ATOM 766 N N . PHE A 1 99 ? -6.486 10.265 13.796 1.00 98.56 99 PHE A N 1
ATOM 767 C CA . PHE A 1 99 ? -7.947 10.256 13.738 1.00 98.56 99 PHE A CA 1
ATOM 768 C C . PHE A 1 99 ? -8.518 8.838 13.687 1.00 98.56 99 PHE A C 1
ATOM 770 O O . PHE A 1 99 ? -9.380 8.505 14.497 1.00 98.56 99 PHE A O 1
ATOM 777 N N . LEU A 1 100 ? -7.991 7.976 12.813 1.00 98.62 100 LEU A N 1
ATOM 778 C CA . LEU A 1 100 ? -8.432 6.580 12.718 1.00 98.62 100 LEU A CA 1
ATOM 779 C C . LEU A 1 100 ? -8.156 5.796 14.008 1.00 98.62 100 LEU A C 1
ATOM 781 O O . LEU A 1 100 ? -9.018 5.052 14.474 1.00 98.62 100 LEU A O 1
ATOM 785 N N . VAL A 1 101 ? -7.001 6.013 14.644 1.00 98.62 101 VAL A N 1
ATOM 786 C CA . VAL A 1 101 ? -6.683 5.397 15.940 1.00 98.62 101 VAL A CA 1
ATOM 787 C C . VAL A 1 101 ? -7.606 5.922 17.048 1.00 98.62 101 VAL A C 1
ATOM 789 O O . VAL A 1 101 ? -8.063 5.139 17.879 1.00 98.62 101 VAL A O 1
ATOM 792 N N . ALA A 1 102 ? -7.941 7.216 17.060 1.00 98.44 102 ALA A N 1
ATOM 793 C CA . ALA A 1 102 ? -8.900 7.775 18.015 1.00 98.44 102 ALA A CA 1
ATOM 794 C C . ALA A 1 102 ? -10.301 7.170 17.844 1.00 98.44 102 ALA A C 1
ATOM 796 O O . ALA A 1 102 ? -10.917 6.773 18.835 1.00 98.44 102 ALA A O 1
ATOM 797 N N . LEU A 1 103 ? -10.768 7.013 16.601 1.00 98.31 103 LEU A N 1
ATOM 798 C CA . LEU A 1 103 ? -12.019 6.318 16.295 1.00 98.31 103 LEU A CA 1
ATOM 799 C C . LEU A 1 103 ? -11.976 4.850 16.730 1.00 98.31 103 LEU A C 1
ATOM 801 O O . LEU A 1 103 ? -12.925 4.388 17.362 1.00 98.31 103 LEU A O 1
ATOM 805 N N . LYS A 1 104 ? -10.868 4.138 16.482 1.00 98.06 104 LYS A N 1
ATOM 806 C CA . LYS A 1 104 ? -10.677 2.758 16.949 1.00 98.06 104 LYS A CA 1
ATOM 807 C C . LYS A 1 104 ? -10.769 2.655 18.470 1.00 98.06 104 LYS A C 1
ATOM 809 O O . LYS A 1 104 ? -11.471 1.793 18.986 1.00 98.06 104 LYS A O 1
ATOM 814 N N . VAL A 1 105 ? -10.098 3.545 19.199 1.00 98.12 105 VAL A N 1
ATOM 815 C CA . VAL A 1 105 ? -10.144 3.560 20.670 1.00 98.12 105 VAL A CA 1
ATOM 816 C C . VAL A 1 105 ? -11.551 3.877 21.177 1.00 98.12 105 VAL A C 1
ATOM 818 O O . VAL A 1 105 ? -12.005 3.282 22.154 1.00 98.12 105 VAL A O 1
ATOM 821 N N . ARG A 1 106 ? -12.262 4.796 20.516 1.00 97.19 106 ARG A N 1
ATOM 822 C CA . ARG A 1 106 ? -13.595 5.239 20.935 1.00 97.19 106 ARG A CA 1
ATOM 823 C C . ARG A 1 106 ? -14.712 4.251 20.605 1.00 97.19 106 ARG A C 1
ATOM 825 O O . ARG A 1 106 ? -15.677 4.146 21.368 1.00 97.19 106 ARG A O 1
ATOM 832 N N . TYR A 1 107 ? -14.594 3.564 19.475 1.00 96.88 107 TYR A N 1
ATOM 833 C CA . TYR A 1 107 ? -15.615 2.702 18.884 1.00 96.88 107 TYR A CA 1
ATOM 834 C C . TYR A 1 107 ? -15.025 1.336 18.522 1.00 96.88 107 TYR A C 1
ATOM 836 O O . TYR A 1 107 ? -15.175 0.859 17.399 1.00 96.88 107 TYR A O 1
ATOM 844 N N . LYS A 1 108 ? -14.348 0.702 19.486 1.00 94.62 108 LYS A N 1
ATOM 845 C CA . LYS A 1 108 ? -13.552 -0.519 19.281 1.00 94.62 108 LYS A CA 1
ATOM 846 C C . LYS A 1 108 ? -14.270 -1.664 18.558 1.00 94.62 108 LYS A C 1
ATOM 848 O O . LYS A 1 108 ? -13.623 -2.358 17.783 1.00 94.62 108 LYS A O 1
ATOM 853 N N . ASP A 1 109 ? -15.579 -1.813 18.776 1.00 93.94 109 ASP A N 1
ATOM 854 C CA . ASP A 1 109 ? -16.405 -2.887 18.207 1.00 93.94 109 ASP A CA 1
ATOM 855 C C . ASP A 1 109 ? -17.074 -2.482 16.876 1.00 93.94 109 ASP A C 1
ATOM 857 O O . ASP A 1 109 ? -17.778 -3.285 16.273 1.00 93.94 109 ASP A O 1
ATOM 861 N N . ARG A 1 110 ? -16.895 -1.227 16.435 1.00 96.00 110 ARG A N 1
ATOM 862 C CA . ARG A 1 110 ? -17.498 -0.670 15.209 1.00 96.00 110 ARG A CA 1
ATOM 863 C C . ARG A 1 110 ? -16.473 -0.227 14.174 1.00 96.00 110 ARG A C 1
ATOM 865 O O . ARG A 1 110 ? -16.806 -0.149 13.001 1.00 96.00 110 ARG A O 1
ATOM 872 N N . VAL A 1 111 ? -15.251 0.094 14.588 1.00 98.31 111 VAL A N 1
ATOM 873 C CA . VAL A 1 111 ? -14.166 0.509 13.695 1.00 98.31 111 VAL A CA 1
ATOM 874 C C . VAL A 1 111 ? -13.054 -0.523 13.783 1.00 98.31 111 VAL A C 1
ATOM 876 O O . VAL A 1 111 ? -12.478 -0.731 14.848 1.00 98.31 111 VAL A O 1
ATOM 879 N N . THR A 1 112 ? -12.729 -1.151 12.662 1.00 98.69 112 THR A N 1
ATOM 880 C CA . THR A 1 112 ? -11.613 -2.087 12.509 1.00 98.69 112 THR A CA 1
ATOM 881 C C . THR A 1 112 ? -10.567 -1.456 11.602 1.00 98.69 112 THR A C 1
ATOM 883 O O . THR A 1 112 ? -10.899 -0.906 10.554 1.00 98.69 112 THR A O 1
ATOM 886 N N . ILE A 1 113 ? -9.301 -1.515 12.016 1.00 98.75 113 ILE A N 1
ATOM 887 C CA . ILE A 1 113 ? -8.166 -0.982 11.259 1.00 98.75 113 ILE A CA 1
ATOM 888 C C . ILE A 1 113 ? -7.140 -2.098 11.070 1.00 98.75 113 ILE A C 1
ATOM 890 O O . ILE A 1 113 ? -6.678 -2.688 12.045 1.00 98.75 113 ILE A O 1
ATOM 894 N N . LEU A 1 114 ? -6.815 -2.411 9.821 1.00 98.88 114 LEU A N 1
ATOM 895 C CA . LEU A 1 114 ? -5.816 -3.415 9.467 1.00 98.88 114 LEU A CA 1
ATOM 896 C C . LEU A 1 114 ? -4.446 -2.777 9.234 1.00 98.88 114 LEU A C 1
ATOM 898 O O . LEU A 1 114 ? -4.310 -1.556 9.132 1.00 98.88 114 LEU A O 1
ATOM 902 N N . ARG A 1 115 ? -3.411 -3.606 9.168 1.00 98.88 115 ARG A N 1
ATOM 903 C CA . ARG A 1 115 ? -2.060 -3.182 8.809 1.00 98.88 115 ARG A CA 1
ATOM 904 C C . ARG A 1 115 ? -1.921 -3.130 7.289 1.00 98.88 115 ARG A C 1
ATOM 906 O O . ARG A 1 115 ? -2.174 -4.134 6.634 1.00 98.88 115 ARG A O 1
ATOM 913 N N . GLY A 1 116 ? -1.461 -2.003 6.750 1.00 98.69 116 GLY A N 1
ATOM 914 C CA . GLY A 1 116 ? -0.965 -1.913 5.381 1.00 98.69 116 GLY A CA 1
ATOM 915 C C . GLY A 1 116 ? 0.550 -2.080 5.303 1.00 98.69 116 GLY A C 1
ATOM 916 O O . GLY A 1 116 ? 1.248 -2.205 6.316 1.00 98.69 116 GLY A O 1
ATOM 917 N N . ASN A 1 117 ? 1.101 -2.082 4.090 1.00 98.06 117 ASN A N 1
ATOM 918 C CA . ASN A 1 117 ? 2.550 -2.169 3.911 1.00 98.06 117 ASN A CA 1
ATOM 919 C C . ASN A 1 117 ? 3.265 -0.864 4.306 1.00 98.06 117 ASN A C 1
ATOM 921 O O . ASN A 1 117 ? 4.450 -0.897 4.663 1.00 98.06 117 ASN A O 1
ATOM 925 N N . HIS A 1 118 ? 2.557 0.269 4.281 1.00 97.94 118 HIS A N 1
ATOM 926 C CA . HIS A 1 118 ? 3.064 1.553 4.756 1.00 97.94 118 HIS A CA 1
ATOM 927 C C . HIS A 1 118 ? 3.128 1.665 6.278 1.00 97.94 118 HIS A C 1
ATOM 929 O O . HIS A 1 118 ? 3.939 2.435 6.783 1.00 97.94 118 HIS A O 1
ATOM 935 N N . GLU A 1 119 ? 2.403 0.842 7.033 1.00 98.56 119 GLU A N 1
ATOM 936 C CA . GLU A 1 119 ? 2.499 0.768 8.496 1.00 98.56 119 GLU A CA 1
ATOM 937 C C . GLU A 1 119 ? 3.743 -0.035 8.955 1.00 98.56 119 GLU A C 1
ATOM 939 O O . GLU A 1 119 ? 3.680 -0.993 9.735 1.00 98.56 119 GLU A O 1
ATOM 944 N N . SER A 1 120 ? 4.914 0.372 8.453 1.00 94.88 120 SER A N 1
ATOM 945 C CA . SER A 1 120 ? 6.229 -0.216 8.724 1.00 94.88 120 SER A CA 1
ATOM 946 C C . SER A 1 120 ? 7.314 0.859 8.862 1.00 94.88 120 SER A C 1
ATOM 948 O O . SER A 1 120 ? 7.265 1.935 8.251 1.00 94.88 120 SER A O 1
ATOM 950 N N . ARG A 1 121 ? 8.339 0.597 9.678 1.00 95.00 121 ARG A N 1
ATOM 951 C CA . ARG A 1 121 ? 9.439 1.547 9.921 1.00 95.00 121 ARG A CA 1
ATOM 952 C C . ARG A 1 121 ? 10.221 1.828 8.644 1.00 95.00 121 ARG A C 1
ATOM 954 O O . ARG A 1 121 ? 10.633 2.964 8.420 1.00 95.00 121 ARG A O 1
ATOM 961 N N . GLN A 1 122 ? 10.428 0.812 7.806 1.00 85.50 122 GLN A N 1
ATOM 962 C CA . GLN A 1 122 ? 11.209 0.965 6.575 1.00 85.50 122 GLN A CA 1
ATOM 963 C C . GLN A 1 122 ? 10.518 1.874 5.555 1.00 85.50 122 GLN A C 1
ATOM 965 O O . GLN A 1 122 ? 11.169 2.735 4.962 1.00 85.50 122 GLN A O 1
ATOM 970 N N . ILE A 1 123 ? 9.210 1.703 5.358 1.00 85.38 123 ILE A N 1
ATOM 971 C CA . ILE A 1 123 ? 8.451 2.435 4.338 1.00 85.38 123 ILE A CA 1
ATOM 972 C C . ILE A 1 123 ? 8.204 3.880 4.792 1.00 85.38 123 ILE A C 1
ATOM 974 O O . ILE A 1 123 ? 8.527 4.814 4.053 1.00 85.38 123 ILE A O 1
ATOM 978 N N . THR A 1 124 ? 7.814 4.087 6.052 1.00 85.50 124 THR A N 1
ATOM 979 C CA . THR A 1 124 ? 7.568 5.432 6.614 1.00 85.50 124 THR A CA 1
ATOM 980 C C . THR A 1 124 ? 8.793 6.351 6.628 1.00 85.50 124 THR A C 1
ATOM 982 O O . THR A 1 124 ? 8.662 7.577 6.563 1.00 85.50 124 THR A O 1
ATOM 985 N N . GLN A 1 125 ? 10.005 5.787 6.688 1.00 82.56 125 GLN A N 1
ATOM 986 C CA . GLN A 1 125 ? 11.256 6.545 6.557 1.00 82.56 125 GLN A CA 1
ATOM 987 C C . GLN A 1 125 ? 11.537 7.021 5.130 1.00 82.56 125 GLN A C 1
ATOM 989 O O . GLN A 1 125 ? 12.331 7.942 4.931 1.00 82.56 125 GLN A O 1
ATOM 994 N N . VAL A 1 126 ? 10.936 6.376 4.132 1.00 73.88 126 VAL A N 1
ATOM 995 C CA . VAL A 1 126 ? 11.191 6.645 2.715 1.00 73.88 126 VAL A CA 1
ATOM 996 C C . VAL A 1 126 ? 10.113 7.542 2.113 1.00 73.88 126 VAL A C 1
ATOM 998 O O . VAL A 1 126 ? 10.443 8.375 1.268 1.00 73.88 126 VAL A O 1
ATOM 1001 N N . TYR A 1 127 ? 8.852 7.392 2.529 1.00 71.62 127 TYR A N 1
ATOM 1002 C CA . TYR A 1 127 ? 7.708 7.947 1.795 1.00 71.62 127 TYR A CA 1
ATOM 1003 C C . TYR A 1 127 ? 6.967 9.108 2.472 1.00 71.62 127 TYR A C 1
ATOM 1005 O O . TYR A 1 127 ? 6.002 9.622 1.895 1.00 71.62 127 TYR A O 1
ATOM 1013 N N . GLY A 1 128 ? 7.487 9.603 3.598 1.00 78.31 128 GLY A N 1
ATOM 1014 C CA . GLY A 1 128 ? 7.197 10.947 4.101 1.00 78.31 128 GLY A CA 1
ATOM 1015 C C . GLY A 1 128 ? 6.720 11.020 5.548 1.00 78.31 128 GLY A C 1
ATOM 1016 O O . GLY A 1 128 ? 6.878 12.076 6.156 1.00 78.31 128 GLY A O 1
ATOM 1017 N N . PHE A 1 129 ? 6.203 9.941 6.138 1.00 94.62 129 PHE A N 1
ATOM 1018 C CA . PHE A 1 129 ? 5.630 9.985 7.486 1.00 94.62 129 PHE A CA 1
ATOM 1019 C C . PHE A 1 129 ? 6.660 10.317 8.575 1.00 94.62 129 PHE A C 1
ATOM 1021 O O . PHE A 1 129 ? 6.377 11.106 9.480 1.00 94.62 129 PHE A O 1
ATOM 1028 N N . TYR A 1 130 ? 7.879 9.777 8.473 1.00 91.00 130 TYR A N 1
ATOM 1029 C CA . TYR A 1 130 ? 8.975 10.115 9.387 1.00 91.00 130 TYR A CA 1
ATOM 1030 C C . TYR A 1 130 ? 9.303 11.616 9.360 1.00 91.00 130 TYR A C 1
ATOM 1032 O O . TYR A 1 130 ? 9.365 12.275 10.403 1.00 91.00 130 TYR A O 1
ATOM 1040 N N . ASP A 1 131 ? 9.467 12.169 8.157 1.00 82.31 131 ASP A N 1
ATOM 1041 C CA . ASP A 1 131 ? 9.780 13.584 7.953 1.00 82.31 131 ASP A CA 1
ATOM 1042 C C . ASP A 1 131 ? 8.607 14.486 8.365 1.00 82.31 131 ASP A C 1
ATOM 1044 O O . ASP A 1 131 ? 8.811 15.582 8.891 1.00 82.31 131 ASP A O 1
ATOM 1048 N N . GLU A 1 132 ? 7.370 14.029 8.162 1.00 92.06 132 GLU A N 1
ATOM 1049 C CA . GLU A 1 132 ? 6.166 14.719 8.611 1.00 92.06 132 GLU A CA 1
ATOM 1050 C C . GLU A 1 132 ? 6.133 14.852 10.137 1.00 92.06 132 GLU A C 1
ATOM 1052 O O . GLU A 1 132 ? 5.958 15.965 10.640 1.00 92.06 132 GLU A O 1
ATOM 1057 N N . CYS A 1 133 ? 6.374 13.755 10.862 1.00 95.31 133 CYS A N 1
ATOM 1058 C CA . CYS A 1 133 ? 6.476 13.756 12.320 1.00 95.31 133 CYS A CA 1
ATOM 1059 C C . CYS A 1 133 ? 7.580 14.708 12.806 1.00 95.31 133 CYS A C 1
ATOM 1061 O O . CYS A 1 133 ? 7.324 15.562 13.657 1.00 95.31 133 CYS A O 1
ATOM 1063 N N . LEU A 1 134 ? 8.782 14.627 12.221 1.00 91.56 134 LEU A N 1
ATOM 1064 C CA . LEU A 1 134 ? 9.896 15.520 12.558 1.00 91.56 134 LEU A CA 1
ATOM 1065 C C . LEU A 1 134 ? 9.547 16.993 12.350 1.00 91.56 134 LEU A C 1
ATOM 1067 O O . LEU A 1 134 ? 9.866 17.833 13.187 1.00 91.56 134 LEU A O 1
ATOM 1071 N N . ARG A 1 135 ? 8.893 17.322 11.236 1.00 93.69 135 ARG A N 1
ATOM 1072 C CA . ARG A 1 135 ? 8.514 18.697 10.906 1.00 93.69 135 ARG A CA 1
ATOM 1073 C C . ARG A 1 135 ? 7.437 19.241 11.844 1.00 93.69 135 ARG A C 1
ATOM 1075 O O . ARG A 1 135 ? 7.489 20.419 12.185 1.00 93.69 135 ARG A O 1
ATOM 1082 N N . LYS A 1 136 ? 6.455 18.417 12.220 1.00 93.62 136 LYS A N 1
ATOM 1083 C CA . LYS A 1 136 ? 5.307 18.830 13.045 1.00 93.62 136 LYS A CA 1
ATOM 1084 C C . LYS A 1 136 ? 5.631 18.898 14.539 1.00 93.62 136 LYS A C 1
ATOM 1086 O O . LYS A 1 136 ? 5.164 19.815 15.208 1.00 93.62 136 LYS A O 1
ATOM 1091 N N . TYR A 1 137 ? 6.467 17.986 15.037 1.00 95.12 137 TYR A N 1
ATOM 1092 C CA . TYR A 1 137 ? 6.784 17.853 16.468 1.00 95.12 137 TYR A CA 1
ATOM 1093 C C . TYR A 1 137 ? 8.223 18.240 16.832 1.00 95.12 137 TYR A C 1
ATOM 1095 O O . TYR A 1 137 ? 8.577 18.296 18.007 1.00 95.12 137 TYR A O 1
ATOM 1103 N N . GLY A 1 138 ? 9.080 18.503 15.843 1.00 93.19 138 GLY A N 1
ATOM 1104 C CA . GLY A 1 138 ? 10.492 18.842 16.045 1.00 93.19 138 GLY A CA 1
ATOM 1105 C C . GLY A 1 138 ? 11.386 17.651 16.412 1.00 93.19 138 GLY A C 1
ATOM 1106 O O . GLY A 1 138 ? 12.594 17.825 16.571 1.00 93.19 138 GLY A O 1
ATOM 1107 N N . ASN A 1 139 ? 10.825 16.447 16.558 1.00 94.50 139 ASN A N 1
ATOM 1108 C CA . ASN A 1 139 ? 11.533 15.232 16.955 1.00 94.50 139 ASN A CA 1
ATOM 1109 C C . ASN A 1 139 ? 10.837 13.966 16.395 1.00 94.50 139 ASN A C 1
ATOM 1111 O O . ASN A 1 139 ? 9.760 14.046 15.807 1.00 94.50 139 ASN A O 1
ATOM 1115 N N . ALA A 1 140 ? 11.474 12.799 16.537 1.00 93.75 140 ALA A N 1
ATOM 1116 C CA . ALA A 1 140 ? 10.994 11.530 15.973 1.00 93.75 140 ALA A CA 1
ATOM 1117 C C . ALA A 1 140 ? 10.137 10.685 16.940 1.00 93.75 140 ALA A C 1
ATOM 1119 O O . ALA A 1 140 ? 9.823 9.536 16.628 1.00 93.75 140 ALA A O 1
ATOM 1120 N N . ASN A 1 141 ? 9.769 11.205 18.114 1.00 97.81 141 ASN A N 1
ATOM 1121 C CA . ASN A 1 141 ? 9.059 10.437 19.139 1.00 97.81 141 ASN A CA 1
ATOM 1122 C C . ASN A 1 141 ? 7.670 10.014 18.664 1.00 97.81 141 ASN A C 1
ATOM 1124 O O . ASN A 1 141 ? 7.318 8.851 18.820 1.00 97.81 141 ASN A O 1
ATOM 1128 N N . VAL A 1 142 ? 6.916 10.922 18.034 1.00 98.25 142 VAL A N 1
ATOM 1129 C CA . VAL A 1 142 ? 5.588 10.609 17.480 1.00 98.25 142 VAL A CA 1
ATOM 1130 C C . VAL A 1 142 ? 5.676 9.517 16.414 1.00 98.25 142 VAL A C 1
ATOM 1132 O O . VAL A 1 142 ? 4.902 8.564 16.458 1.00 98.25 142 VAL A O 1
ATOM 1135 N N . TRP A 1 143 ? 6.667 9.590 15.517 1.00 98.44 143 TRP A N 1
ATOM 1136 C CA . TRP A 1 143 ? 6.913 8.525 14.540 1.00 98.44 143 TRP A CA 1
ATOM 1137 C C . TRP A 1 143 ? 7.163 7.190 15.240 1.00 98.44 143 TRP A C 1
ATOM 1139 O O . TRP A 1 143 ? 6.512 6.205 14.911 1.00 98.44 143 TRP A O 1
ATOM 1149 N N . LYS A 1 144 ? 8.039 7.174 16.254 1.00 98.31 144 LYS A N 1
ATOM 1150 C CA . LYS A 1 144 ? 8.340 5.962 17.020 1.00 98.31 144 LYS A CA 1
ATOM 1151 C C . LYS A 1 144 ? 7.086 5.386 17.687 1.00 98.31 144 LYS A C 1
ATOM 1153 O O . LYS A 1 144 ? 6.845 4.190 17.572 1.00 98.31 144 LYS A O 1
ATOM 1158 N N . MET A 1 145 ? 6.276 6.228 18.334 1.00 98.62 145 MET A N 1
ATOM 1159 C CA . MET A 1 145 ? 5.027 5.820 18.989 1.00 98.62 145 MET A CA 1
ATOM 1160 C C . MET A 1 145 ? 4.054 5.159 18.009 1.00 98.62 145 MET A C 1
ATOM 1162 O O . MET A 1 145 ? 3.464 4.136 18.346 1.00 98.62 145 MET A O 1
ATOM 1166 N N . PHE A 1 146 ? 3.897 5.714 16.804 1.00 98.75 146 PHE A N 1
ATOM 1167 C CA . PHE A 1 146 ? 3.045 5.115 15.778 1.00 98.75 146 PHE A CA 1
ATOM 1168 C C . PHE A 1 146 ? 3.643 3.839 15.196 1.00 98.75 146 PHE A C 1
ATOM 1170 O O . PHE A 1 146 ? 2.932 2.849 15.098 1.00 98.75 146 PHE A O 1
ATOM 1177 N N . THR A 1 147 ? 4.939 3.800 14.880 1.00 98.31 147 THR A N 1
ATOM 1178 C CA . THR A 1 147 ? 5.552 2.569 14.357 1.00 98.31 147 THR A CA 1
ATOM 1179 C C . THR A 1 147 ? 5.553 1.428 15.366 1.00 98.31 147 THR A C 1
ATOM 1181 O O . THR A 1 147 ? 5.419 0.279 14.970 1.00 98.31 147 THR A O 1
ATOM 1184 N N . ASP A 1 148 ? 5.666 1.731 16.662 1.00 98.38 148 ASP A N 1
ATOM 1185 C CA . ASP A 1 148 ? 5.533 0.724 17.717 1.00 98.38 148 ASP A CA 1
ATOM 1186 C C . ASP A 1 148 ? 4.073 0.255 17.852 1.00 98.38 148 ASP A C 1
ATOM 1188 O O . ASP A 1 148 ? 3.834 -0.915 18.128 1.00 98.38 148 ASP A O 1
ATOM 1192 N N . LEU A 1 149 ? 3.087 1.134 17.621 1.00 98.75 149 LEU A N 1
ATOM 1193 C CA . LEU A 1 149 ? 1.668 0.765 17.573 1.00 98.75 149 LEU A CA 1
ATOM 1194 C C . LEU A 1 149 ? 1.326 -0.086 16.338 1.00 98.75 149 LEU A C 1
ATOM 1196 O O . LEU A 1 149 ? 0.531 -1.015 16.444 1.00 98.75 149 LEU A O 1
ATOM 1200 N N . PHE A 1 150 ? 1.928 0.211 15.184 1.00 98.75 150 PHE A N 1
ATOM 1201 C CA . PHE A 1 150 ? 1.676 -0.488 13.921 1.00 98.75 150 PHE A CA 1
ATOM 1202 C C . PHE A 1 150 ? 1.958 -1.987 13.992 1.00 98.75 150 PHE A C 1
ATOM 1204 O O . PHE A 1 150 ? 1.290 -2.759 13.310 1.00 98.75 150 PHE A O 1
ATOM 1211 N N . ASP A 1 151 ? 2.883 -2.409 14.854 1.00 98.62 151 ASP A N 1
ATOM 1212 C CA . ASP A 1 151 ? 3.177 -3.825 15.080 1.00 98.62 151 ASP A CA 1
ATOM 1213 C C . ASP A 1 151 ? 1.977 -4.604 15.648 1.00 98.62 151 ASP A C 1
ATOM 1215 O O . ASP A 1 151 ? 1.874 -5.810 15.456 1.00 98.62 151 ASP A O 1
ATOM 1219 N N . TYR A 1 152 ? 1.031 -3.925 16.300 1.00 98.62 152 TYR A N 1
ATOM 1220 C CA . TYR A 1 152 ? -0.144 -4.558 16.903 1.00 98.62 152 TYR A CA 1
ATOM 1221 C C . TYR A 1 152 ? -1.349 -4.627 15.960 1.00 98.62 152 TYR A C 1
ATOM 1223 O O . TYR A 1 152 ? -2.299 -5.347 16.267 1.00 98.62 152 TYR A O 1
ATOM 1231 N N . LEU A 1 153 ? -1.324 -3.917 14.826 1.00 98.75 153 LEU A N 1
ATOM 1232 C CA . LEU A 1 153 ? -2.442 -3.886 13.883 1.00 98.75 153 LEU A CA 1
ATOM 1233 C C . LEU A 1 153 ? -2.728 -5.290 13.317 1.00 98.75 153 LEU A C 1
ATOM 1235 O O . LEU A 1 153 ? -1.801 -5.928 12.806 1.00 98.75 153 LEU A O 1
ATOM 1239 N N . PRO A 1 154 ? -3.985 -5.770 13.366 1.00 98.62 154 PRO A N 1
ATOM 1240 C CA . PRO A 1 154 ? -4.397 -7.000 12.699 1.00 98.62 154 PRO A CA 1
ATOM 1241 C C . PRO A 1 154 ? -3.998 -7.028 11.223 1.00 98.62 154 PRO A C 1
ATOM 1243 O O . PRO A 1 154 ? -4.018 -6.007 10.537 1.00 98.62 154 PRO A O 1
ATOM 1246 N N . LEU A 1 155 ? -3.651 -8.211 10.719 1.00 98.69 155 LEU A N 1
ATOM 1247 C CA . LEU A 1 155 ? -3.227 -8.371 9.326 1.00 98.69 155 LEU A CA 1
ATOM 1248 C C . LEU A 1 155 ? -4.418 -8.441 8.364 1.00 98.69 155 LEU A C 1
ATOM 1250 O O . LEU A 1 155 ? -4.323 -7.983 7.230 1.00 98.69 155 LEU A O 1
ATOM 1254 N N . THR A 1 156 ? -5.519 -9.048 8.807 1.00 98.88 156 THR A N 1
ATOM 1255 C CA . THR A 1 156 ? -6.678 -9.374 7.971 1.00 98.88 156 THR A CA 1
ATOM 1256 C C . THR A 1 156 ? -7.974 -9.285 8.778 1.00 98.88 156 THR A C 1
ATOM 1258 O O . THR A 1 156 ? -7.962 -9.312 10.013 1.00 98.88 156 THR A O 1
ATOM 1261 N N . ALA A 1 157 ? -9.104 -9.212 8.086 1.00 98.75 157 ALA A N 1
ATOM 1262 C CA . ALA A 1 157 ? -10.435 -9.301 8.667 1.00 98.75 157 ALA A CA 1
ATOM 1263 C C . ALA A 1 157 ? -11.296 -10.317 7.914 1.00 98.75 157 ALA A C 1
ATOM 1265 O O . ALA A 1 157 ? -11.017 -10.666 6.768 1.00 98.75 157 ALA A O 1
ATOM 1266 N N . LEU A 1 158 ? -12.352 -10.783 8.569 1.00 98.75 158 LEU A N 1
ATOM 1267 C CA . LEU A 1 158 ? -13.319 -11.710 8.002 1.00 98.75 158 LEU A CA 1
ATOM 1268 C C . LEU A 1 158 ? -14.730 -11.194 8.285 1.00 98.75 158 LEU A C 1
ATOM 1270 O O . LEU A 1 158 ? -15.142 -11.125 9.444 1.00 98.75 158 LEU A O 1
ATOM 1274 N N . ILE A 1 159 ? -15.439 -10.796 7.230 1.00 98.69 159 ILE A N 1
ATOM 1275 C CA . ILE A 1 159 ? -16.794 -10.245 7.328 1.00 98.69 159 ILE A CA 1
ATOM 1276 C C . ILE A 1 159 ? -17.801 -11.386 7.196 1.00 98.69 159 ILE A C 1
ATOM 1278 O O . ILE A 1 159 ? -17.795 -12.080 6.175 1.00 98.69 159 ILE A O 1
ATOM 1282 N N . GLU A 1 160 ? -18.633 -11.575 8.227 1.00 97.44 160 GLU A N 1
ATOM 1283 C CA . GLU A 1 160 ? -19.684 -12.614 8.303 1.00 97.44 160 GLU A CA 1
ATOM 1284 C C . GLU A 1 160 ? -19.206 -14.010 7.855 1.00 97.44 160 GLU A C 1
ATOM 1286 O O . GLU A 1 160 ? -19.911 -14.732 7.150 1.00 97.44 160 GLU A O 1
ATOM 1291 N N . ASP A 1 161 ? -17.964 -14.359 8.209 1.00 97.44 161 ASP A N 1
ATOM 1292 C CA . ASP A 1 161 ? -17.298 -15.617 7.847 1.00 97.44 161 ASP A CA 1
ATOM 1293 C C . ASP A 1 161 ? -17.220 -15.919 6.331 1.00 97.44 161 ASP A C 1
ATOM 1295 O O . ASP A 1 161 ? -16.887 -17.036 5.944 1.00 97.44 161 ASP A O 1
ATOM 1299 N N . GLN A 1 162 ? -17.471 -14.929 5.463 1.00 97.62 162 GLN A N 1
ATOM 1300 C CA . GLN A 1 162 ? -17.596 -15.120 4.010 1.00 97.62 162 GLN A CA 1
ATOM 1301 C C . GLN A 1 162 ? -16.680 -14.229 3.166 1.00 97.62 162 GLN A C 1
ATOM 1303 O O . GLN A 1 162 ? -16.235 -14.663 2.102 1.00 97.62 162 GLN A O 1
ATOM 1308 N N . ILE A 1 163 ? -16.381 -13.000 3.602 1.00 98.62 163 ILE A N 1
ATOM 1309 C CA . ILE A 1 163 ? -15.528 -12.075 2.836 1.00 98.62 163 ILE A CA 1
ATOM 1310 C C . ILE A 1 163 ? -14.206 -11.878 3.570 1.00 98.62 163 ILE A C 1
ATOM 1312 O O . ILE A 1 163 ? -14.160 -11.283 4.651 1.00 98.62 163 ILE A O 1
ATOM 1316 N N . PHE A 1 164 ? -13.122 -12.361 2.970 1.00 98.81 164 PHE A N 1
ATOM 1317 C CA . PHE A 1 164 ? -11.778 -12.223 3.518 1.00 98.81 164 PHE A CA 1
ATOM 1318 C C . PHE A 1 164 ? -11.151 -10.906 3.069 1.00 98.81 164 PHE A C 1
ATOM 1320 O O . PHE A 1 164 ? -10.988 -10.660 1.876 1.00 98.81 164 PHE A O 1
ATOM 1327 N N . CYS A 1 165 ? -10.806 -10.056 4.030 1.00 98.88 165 CYS A N 1
ATOM 1328 C CA . CYS A 1 165 ? -10.300 -8.712 3.790 1.00 98.88 165 CYS A CA 1
ATOM 1329 C C . CYS A 1 165 ? -8.838 -8.590 4.219 1.00 98.88 165 CYS A C 1
ATOM 1331 O O . CYS A 1 165 ? -8.483 -8.967 5.338 1.00 98.88 165 CYS A O 1
ATOM 1333 N N . LEU A 1 166 ? -7.994 -8.024 3.364 1.00 98.69 166 LEU A N 1
ATOM 1334 C CA . LEU A 1 166 ? -6.569 -7.825 3.628 1.00 98.69 166 LEU A CA 1
ATOM 1335 C C . LEU A 1 166 ? -6.017 -6.650 2.824 1.00 98.69 166 LEU A C 1
ATOM 1337 O O . LEU A 1 166 ? -6.651 -6.172 1.894 1.00 98.69 166 LEU A O 1
ATOM 1341 N N . HIS A 1 167 ? -4.811 -6.193 3.146 1.00 98.81 167 HIS A N 1
ATOM 1342 C CA . HIS A 1 167 ? -4.210 -5.086 2.404 1.00 98.81 167 HIS A CA 1
ATOM 1343 C C . HIS A 1 167 ? -3.720 -5.502 1.011 1.00 98.81 167 HIS A C 1
ATOM 1345 O O . HIS A 1 167 ? -4.179 -5.003 -0.021 1.00 98.81 167 HIS A O 1
ATOM 1351 N N . GLY A 1 168 ? -2.772 -6.440 0.999 1.00 98.44 168 GLY A N 1
ATOM 1352 C CA . GLY A 1 168 ? -2.063 -6.943 -0.169 1.00 98.44 168 GLY A CA 1
ATOM 1353 C C . GLY A 1 168 ? -2.854 -8.024 -0.897 1.00 98.44 168 GLY A C 1
ATOM 1354 O O . GLY A 1 168 ? -3.833 -7.760 -1.589 1.00 98.44 168 GLY A O 1
ATOM 1355 N N . GLY A 1 169 ? -2.417 -9.266 -0.738 1.00 97.31 169 GLY A N 1
ATOM 1356 C CA . GLY A 1 169 ? -2.962 -10.398 -1.472 1.00 97.31 169 GLY A CA 1
ATOM 1357 C C . GLY A 1 169 ? -2.585 -11.725 -0.833 1.00 97.31 169 GLY A C 1
ATOM 1358 O O . GLY A 1 169 ? -2.072 -11.770 0.279 1.00 97.31 169 GLY A O 1
ATOM 1359 N N . LEU A 1 170 ? -2.859 -12.823 -1.527 1.00 98.44 170 LEU A N 1
ATOM 1360 C CA . LEU A 1 170 ? -2.641 -14.161 -0.981 1.00 98.44 170 LEU A CA 1
ATOM 1361 C C . LEU A 1 170 ? -1.141 -14.503 -0.885 1.00 98.44 170 LEU A C 1
ATOM 1363 O O . LEU A 1 170 ? -0.302 -13.872 -1.529 1.00 98.44 170 LEU A O 1
ATOM 1367 N N . SER A 1 171 ? -0.803 -15.528 -0.097 1.00 98.25 171 SER A N 1
ATOM 1368 C CA . SER A 1 171 ? 0.568 -16.038 0.055 1.00 98.25 171 SER A CA 1
ATOM 1369 C C . SER A 1 171 ? 0.668 -17.499 -0.393 1.00 98.25 171 SER A C 1
ATOM 1371 O O . SER A 1 171 ? -0.198 -18.289 -0.025 1.00 98.25 171 SER A O 1
ATOM 1373 N N . PRO A 1 172 ? 1.754 -17.914 -1.076 1.00 97.50 172 PRO A N 1
ATOM 1374 C CA . PRO A 1 172 ? 2.003 -19.326 -1.381 1.00 97.50 172 PRO A CA 1
ATOM 1375 C C . PRO A 1 172 ? 2.277 -20.181 -0.134 1.00 97.50 172 PRO A C 1
ATOM 1377 O O . PRO A 1 172 ? 2.389 -21.397 -0.244 1.00 97.50 172 PRO A O 1
ATOM 1380 N N . SER A 1 173 ? 2.442 -19.557 1.038 1.00 97.06 173 SER A N 1
ATOM 1381 C CA . SER A 1 173 ? 2.659 -20.241 2.320 1.00 97.06 173 SER A CA 1
ATOM 1382 C C . SER A 1 173 ? 1.390 -20.329 3.178 1.00 97.06 173 SER A C 1
ATOM 1384 O O . SER A 1 173 ? 1.471 -20.774 4.323 1.00 97.06 173 SER A O 1
ATOM 1386 N N . ILE A 1 174 ? 0.246 -19.850 2.673 1.00 97.81 174 ILE A N 1
ATOM 1387 C CA . ILE A 1 174 ? -1.020 -19.777 3.407 1.00 97.81 174 ILE A CA 1
ATOM 1388 C C . ILE A 1 174 ? -2.133 -20.362 2.538 1.00 97.81 174 ILE A C 1
ATOM 1390 O O . ILE A 1 174 ? -2.594 -19.734 1.590 1.00 97.81 174 ILE A O 1
ATOM 1394 N N . ASP A 1 175 ? -2.612 -21.533 2.934 1.00 96.69 175 ASP A N 1
ATOM 1395 C CA . ASP A 1 175 ? -3.753 -22.213 2.324 1.00 96.69 175 ASP A CA 1
ATOM 1396 C C . ASP A 1 175 ? -5.042 -22.002 3.132 1.00 96.69 175 ASP A C 1
ATOM 1398 O O . ASP A 1 175 ? -6.143 -22.120 2.595 1.00 96.69 175 ASP A O 1
ATOM 1402 N N . THR A 1 176 ? -4.918 -21.702 4.432 1.00 98.06 176 THR A N 1
ATOM 1403 C CA . THR A 1 176 ? -6.047 -21.628 5.371 1.00 98.06 176 THR A CA 1
ATOM 1404 C C . THR A 1 176 ? -6.028 -20.375 6.244 1.00 98.06 176 THR A C 1
ATOM 1406 O O . THR A 1 176 ? -4.967 -19.863 6.610 1.00 98.06 176 THR A O 1
ATOM 1409 N N . LEU A 1 177 ? -7.209 -19.915 6.668 1.00 98.25 177 LEU A N 1
ATOM 1410 C CA . LEU A 1 177 ? -7.337 -18.793 7.609 1.00 98.25 177 LEU A CA 1
ATOM 1411 C C . LEU A 1 177 ? -6.675 -19.069 8.971 1.00 98.25 177 LEU A C 1
ATOM 1413 O O . LEU A 1 177 ? -6.176 -18.144 9.611 1.00 98.25 177 LEU A O 1
ATOM 1417 N N . ASP A 1 178 ? -6.610 -20.327 9.412 1.00 98.12 178 ASP A N 1
ATOM 1418 C CA . ASP A 1 178 ? -5.946 -20.693 10.671 1.00 98.12 178 ASP A CA 1
ATOM 1419 C C . ASP A 1 178 ? -4.434 -20.447 10.635 1.00 98.12 178 ASP A C 1
ATOM 1421 O O . ASP A 1 178 ? -3.850 -20.015 11.633 1.00 98.12 178 ASP A O 1
ATOM 1425 N N . GLN A 1 179 ? -3.796 -20.624 9.474 1.00 98.38 179 GLN A N 1
ATOM 1426 C CA . GLN A 1 179 ? -2.387 -20.266 9.307 1.00 98.38 179 GLN A CA 1
ATOM 1427 C C . GLN A 1 179 ? -2.182 -18.756 9.481 1.00 98.38 179 GLN A C 1
ATOM 1429 O O . GLN A 1 179 ? -1.238 -18.358 10.162 1.00 98.38 179 GLN A O 1
ATOM 1434 N N . VAL A 1 180 ? -3.097 -17.916 8.976 1.00 98.38 180 VAL A N 1
ATOM 1435 C CA . VAL A 1 180 ? -3.065 -16.457 9.202 1.00 98.38 180 VAL A CA 1
ATOM 1436 C C . VAL A 1 180 ? -3.205 -16.132 10.693 1.00 98.38 180 VAL A C 1
ATOM 1438 O O . VAL A 1 180 ? -2.431 -15.335 11.230 1.00 98.38 180 VAL A O 1
ATOM 1441 N N . ARG A 1 181 ? -4.147 -16.783 11.395 1.00 98.19 181 ARG A N 1
ATOM 1442 C CA . ARG A 1 181 ? -4.349 -16.621 12.851 1.00 98.19 181 ARG A CA 1
ATOM 1443 C C . ARG A 1 181 ? -3.092 -16.945 13.659 1.00 98.19 181 ARG A C 1
ATOM 1445 O O . ARG A 1 181 ? -2.861 -16.311 14.681 1.00 98.19 181 ARG A O 1
ATOM 1452 N N . SER A 1 182 ? -2.277 -17.888 13.188 1.00 98.00 182 SER A N 1
ATOM 1453 C CA . SER A 1 182 ? -1.058 -18.339 13.871 1.00 98.00 182 SER A CA 1
ATOM 1454 C C . SER A 1 182 ? 0.180 -17.451 13.675 1.00 98.00 182 SER A C 1
ATOM 1456 O O . SER A 1 182 ? 1.189 -17.672 14.344 1.00 98.00 182 SER A O 1
ATOM 1458 N N . LEU A 1 183 ? 0.137 -16.464 12.769 1.00 98.00 183 LEU A N 1
ATOM 1459 C CA . LEU A 1 183 ? 1.288 -15.595 12.502 1.00 98.00 183 LEU A CA 1
ATOM 1460 C C . LEU A 1 183 ? 1.650 -14.733 13.721 1.00 98.00 183 LEU A C 1
ATOM 1462 O O . LEU A 1 183 ? 0.789 -14.131 14.360 1.00 98.00 183 LEU A O 1
ATOM 1466 N N . ASP A 1 184 ? 2.944 -14.594 13.998 1.00 97.50 184 ASP A N 1
ATOM 1467 C CA . ASP A 1 184 ? 3.421 -13.587 14.945 1.00 97.50 184 ASP A CA 1
ATOM 1468 C C . ASP A 1 184 ? 3.438 -12.217 14.256 1.00 97.50 184 ASP A C 1
ATOM 1470 O O . ASP A 1 184 ? 4.351 -11.910 13.489 1.00 97.50 184 ASP A O 1
ATOM 1474 N N . ARG A 1 185 ? 2.397 -11.405 14.471 1.00 97.50 185 ARG A N 1
ATOM 1475 C CA . ARG A 1 185 ? 2.293 -10.080 13.839 1.00 97.50 185 ARG A CA 1
ATOM 1476 C C . ARG A 1 185 ? 3.076 -8.984 14.564 1.00 97.50 185 ARG A C 1
ATOM 1478 O O . ARG A 1 185 ? 3.345 -7.957 13.939 1.00 97.50 185 ARG A O 1
ATOM 1485 N N . VAL A 1 186 ? 3.426 -9.180 15.845 1.00 98.00 186 VAL A N 1
ATOM 1486 C CA . VAL A 1 186 ? 3.955 -8.127 16.738 1.00 98.00 186 VAL A CA 1
ATOM 1487 C C . VAL A 1 186 ? 5.453 -7.938 16.518 1.00 98.00 186 VAL A C 1
ATOM 1489 O O . VAL A 1 186 ? 6.297 -8.165 17.382 1.00 98.00 186 VAL A O 1
ATOM 1492 N N . GLN A 1 187 ? 5.777 -7.527 15.301 1.00 97.31 187 GLN A N 1
ATOM 1493 C CA . GLN A 1 187 ? 7.122 -7.282 14.820 1.00 97.31 187 GLN A CA 1
ATOM 1494 C C . GLN A 1 187 ? 7.089 -6.344 13.612 1.00 97.31 187 GLN A C 1
ATOM 1496 O O . GLN A 1 187 ? 6.045 -6.113 12.994 1.00 97.31 187 GLN A O 1
ATOM 1501 N N . GLU A 1 188 ? 8.262 -5.832 13.246 1.00 96.44 188 GLU A N 1
ATOM 1502 C CA . GLU A 1 188 ? 8.445 -5.164 11.960 1.00 96.44 188 GLU A CA 1
ATOM 1503 C C . GLU A 1 188 ? 8.166 -6.149 10.818 1.00 96.44 188 GLU A C 1
ATOM 1505 O O . GLU A 1 188 ? 8.576 -7.308 10.886 1.00 96.44 188 GLU A O 1
ATOM 1510 N N . VAL A 1 189 ? 7.516 -5.672 9.752 1.00 94.25 189 VAL A N 1
ATOM 1511 C CA . VAL A 1 189 ? 7.214 -6.488 8.569 1.00 94.25 189 VAL A CA 1
ATOM 1512 C C . VAL A 1 189 ? 8.511 -7.096 8.003 1.00 94.25 189 VAL A C 1
ATOM 1514 O O . VAL A 1 189 ? 9.419 -6.348 7.619 1.00 94.25 189 VAL A O 1
ATOM 1517 N N . PRO A 1 190 ? 8.623 -8.435 7.923 1.00 92.31 190 PRO A N 1
ATOM 1518 C CA . PRO A 1 190 ? 9.784 -9.090 7.335 1.00 92.31 190 PRO A CA 1
ATOM 1519 C C . PRO A 1 190 ? 9.951 -8.772 5.843 1.00 92.31 190 PRO A C 1
ATOM 1521 O O . PRO A 1 190 ? 9.005 -8.410 5.145 1.00 92.31 190 PRO A O 1
ATOM 1524 N N . HIS A 1 191 ? 11.164 -8.967 5.323 1.00 82.81 191 HIS A N 1
ATOM 1525 C CA . HIS A 1 191 ? 11.449 -8.789 3.893 1.00 82.81 191 HIS A CA 1
ATOM 1526 C C . HIS A 1 191 ? 10.854 -9.891 2.999 1.00 82.81 191 HIS A C 1
ATOM 1528 O O . HIS A 1 191 ? 10.749 -9.692 1.792 1.00 82.81 191 HIS A O 1
ATOM 1534 N N . GLU A 1 192 ? 10.508 -11.044 3.573 1.00 87.38 192 GLU A N 1
ATOM 1535 C CA . GLU A 1 192 ? 9.923 -12.197 2.887 1.00 87.38 192 GLU A CA 1
ATOM 1536 C C . GLU A 1 192 ? 9.050 -13.010 3.854 1.00 87.38 192 GLU A C 1
ATOM 1538 O O . GLU A 1 192 ? 9.164 -12.868 5.074 1.00 87.38 192 GLU A O 1
ATOM 1543 N N . GLY A 1 193 ? 8.203 -13.884 3.309 1.00 94.75 193 GLY A N 1
ATOM 1544 C CA . GLY A 1 193 ? 7.366 -14.801 4.078 1.00 94.75 193 GLY A CA 1
ATOM 1545 C C . GLY A 1 193 ? 5.909 -14.345 4.208 1.00 94.75 193 GLY A C 1
ATOM 1546 O O . GLY A 1 193 ? 5.543 -13.271 3.733 1.00 94.75 193 GLY A O 1
ATOM 1547 N N . PRO A 1 194 ? 5.067 -15.138 4.890 1.00 97.44 194 PRO A N 1
ATOM 1548 C CA . PRO A 1 194 ? 3.608 -15.020 4.829 1.00 97.44 194 PRO A CA 1
ATOM 1549 C C . PRO A 1 194 ? 3.070 -13.643 5.235 1.00 97.44 194 PRO A C 1
ATOM 1551 O O . PRO A 1 194 ? 2.182 -13.110 4.580 1.00 97.44 194 PRO A O 1
ATOM 1554 N N . MET A 1 195 ? 3.633 -13.024 6.277 1.00 98.25 195 MET A N 1
ATOM 1555 C CA . MET A 1 195 ? 3.239 -11.673 6.696 1.00 98.25 195 MET A CA 1
ATOM 1556 C C . MET A 1 195 ? 3.602 -10.612 5.646 1.00 98.25 195 MET A C 1
ATOM 1558 O O . MET A 1 195 ? 2.833 -9.685 5.424 1.00 98.25 195 MET A O 1
ATOM 1562 N N . CYS A 1 196 ? 4.761 -10.745 4.993 1.00 97.38 196 CYS A N 1
ATOM 1563 C CA . CYS A 1 196 ? 5.159 -9.861 3.899 1.00 97.38 196 CYS A CA 1
ATOM 1564 C C . CYS A 1 196 ? 4.198 -10.027 2.715 1.00 97.38 196 CYS A C 1
ATOM 1566 O O . CYS A 1 196 ? 3.673 -9.050 2.189 1.00 97.38 196 CYS A O 1
ATOM 1568 N N . ASP A 1 197 ? 3.908 -11.273 2.350 1.00 98.25 197 ASP A N 1
ATOM 1569 C CA . ASP A 1 197 ? 3.055 -11.611 1.216 1.00 98.25 197 ASP A CA 1
ATOM 1570 C C . ASP A 1 197 ? 1.630 -11.060 1.378 1.00 98.25 197 ASP A C 1
ATOM 1572 O O . ASP A 1 197 ? 1.114 -10.456 0.437 1.00 98.25 197 ASP A O 1
ATOM 1576 N N . LEU A 1 198 ? 1.032 -11.185 2.572 1.00 98.69 198 LEU A N 1
ATOM 1577 C CA . LEU A 1 198 ? -0.304 -10.649 2.879 1.00 98.69 198 LEU A CA 1
ATOM 1578 C C . LEU A 1 198 ? -0.404 -9.128 2.701 1.00 98.69 198 LEU A C 1
ATOM 1580 O O . LEU A 1 198 ? -1.482 -8.612 2.413 1.00 98.69 198 LEU A O 1
ATOM 1584 N N . LEU A 1 199 ? 0.709 -8.407 2.853 1.00 98.50 199 LEU A N 1
ATOM 1585 C CA . LEU A 1 199 ? 0.764 -6.947 2.752 1.00 98.50 199 LEU A CA 1
ATOM 1586 C C . LEU A 1 199 ? 1.220 -6.445 1.371 1.00 98.50 199 LEU A C 1
ATOM 1588 O O . LEU A 1 199 ? 0.985 -5.284 1.055 1.00 98.50 199 LEU A O 1
ATOM 1592 N N . TRP A 1 200 ? 1.867 -7.285 0.554 1.00 97.44 200 TRP A N 1
ATOM 1593 C CA . TRP A 1 200 ? 2.546 -6.855 -0.682 1.00 97.44 200 TRP A CA 1
ATOM 1594 C C . TRP A 1 200 ? 2.121 -7.576 -1.964 1.00 97.44 200 TRP A C 1
ATOM 1596 O O . TRP A 1 200 ? 2.522 -7.146 -3.048 1.00 97.44 200 TRP A O 1
ATOM 1606 N N . SER A 1 201 ? 1.386 -8.684 -1.872 1.00 98.38 201 SER A N 1
ATOM 1607 C CA . SER A 1 201 ? 1.020 -9.465 -3.057 1.00 98.38 201 SER A CA 1
ATOM 1608 C C . SER A 1 201 ? -0.100 -8.806 -3.865 1.00 98.38 201 SER A C 1
ATOM 1610 O O . SER A 1 201 ? -0.941 -8.093 -3.319 1.00 98.38 201 SER A O 1
ATOM 1612 N N . ASP A 1 202 ? -0.123 -9.069 -5.172 1.00 97.75 202 ASP A N 1
ATOM 1613 C CA . ASP A 1 202 ? -1.089 -8.499 -6.116 1.00 97.75 202 ASP A CA 1
ATOM 1614 C C . ASP A 1 202 ? -1.754 -9.587 -6.983 1.00 97.75 202 ASP A C 1
ATOM 1616 O O . ASP A 1 202 ? -1.073 -10.528 -7.398 1.00 97.75 202 ASP A O 1
ATOM 1620 N N . PRO A 1 203 ? -3.050 -9.463 -7.316 1.00 97.31 203 PRO A N 1
ATOM 1621 C CA . PRO A 1 203 ? -3.665 -10.276 -8.362 1.00 97.31 203 PRO A CA 1
ATOM 1622 C C . PRO A 1 203 ? -3.054 -9.962 -9.742 1.00 97.31 203 PRO A C 1
ATOM 1624 O O . PRO A 1 203 ? -2.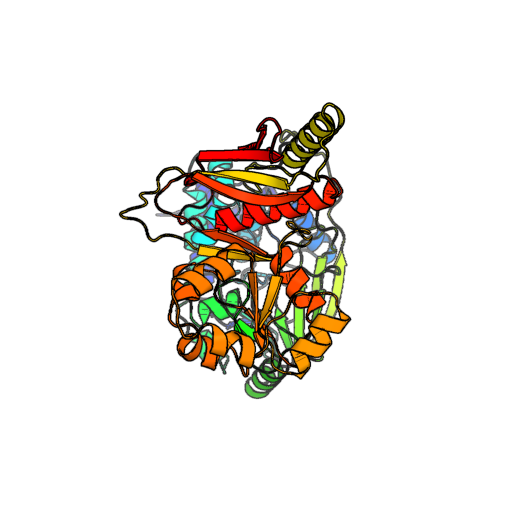620 -8.835 -10.003 1.00 97.31 203 PRO A O 1
ATOM 1627 N N . ASP A 1 204 ? -3.008 -10.958 -10.625 1.00 94.12 204 ASP A N 1
ATOM 1628 C CA . ASP A 1 204 ? -2.492 -10.865 -11.997 1.00 94.12 204 ASP A CA 1
ATOM 1629 C C . ASP A 1 204 ? -3.238 -11.877 -12.887 1.00 94.12 204 ASP A C 1
ATOM 1631 O O . ASP A 1 204 ? -3.572 -12.968 -12.440 1.00 94.12 204 ASP A O 1
ATOM 1635 N N . ASP A 1 205 ? -3.424 -11.578 -14.173 1.00 88.88 205 ASP A N 1
ATOM 1636 C CA . ASP A 1 205 ? -4.169 -12.421 -15.130 1.00 88.88 205 ASP A CA 1
ATOM 1637 C C . ASP A 1 205 ? -3.432 -13.727 -15.506 1.00 88.88 205 ASP A C 1
ATOM 1639 O O . ASP A 1 205 ? -3.822 -14.463 -16.418 1.00 88.88 205 ASP A O 1
ATOM 1643 N N . ARG A 1 206 ? -2.314 -14.022 -14.836 1.00 89.12 206 ARG A N 1
ATOM 1644 C CA . ARG A 1 206 ? -1.551 -15.260 -1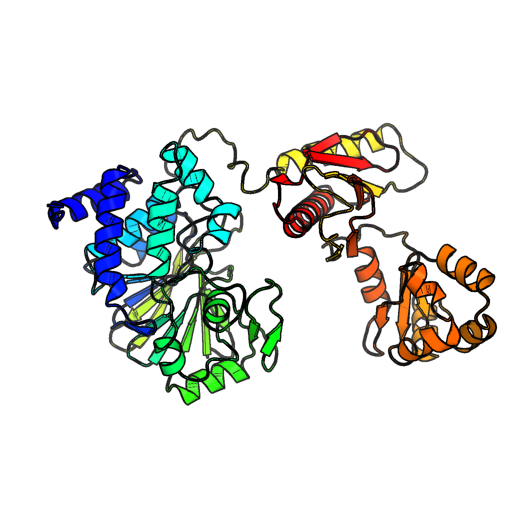5.015 1.00 89.12 206 ARG A CA 1
ATOM 1645 C C . ARG A 1 206 ? -2.264 -16.449 -14.373 1.00 89.12 206 ARG A C 1
ATOM 1647 O O . ARG A 1 206 ? -3.171 -16.297 -13.570 1.00 89.12 206 ARG A O 1
ATOM 1654 N N . CYS A 1 207 ? -1.772 -17.647 -14.671 1.00 94.12 207 CYS A N 1
ATOM 1655 C CA . CYS A 1 207 ? -2.091 -18.842 -13.896 1.00 94.12 207 CYS A CA 1
ATOM 1656 C C . CYS A 1 207 ? -1.005 -19.084 -12.835 1.00 94.12 207 CYS A C 1
ATOM 1658 O O . CYS A 1 207 ? 0.191 -18.952 -13.127 1.00 94.12 207 CYS A O 1
ATOM 1660 N N . GLY A 1 208 ? -1.421 -19.449 -11.623 1.00 96.81 208 GLY A N 1
ATOM 1661 C CA . GLY A 1 208 ? -0.559 -19.761 -10.492 1.00 96.81 208 GLY A CA 1
ATOM 1662 C C . GLY A 1 208 ? 0.158 -18.546 -9.898 1.00 96.81 208 GLY A C 1
ATOM 1663 O O . GLY A 1 208 ? -0.256 -17.396 -10.046 1.00 96.81 208 GLY A O 1
ATOM 1664 N N . TRP A 1 209 ? 1.270 -18.808 -9.211 1.00 97.19 209 TRP A N 1
ATOM 1665 C CA . TRP A 1 209 ? 2.099 -17.781 -8.577 1.00 97.19 209 TRP A CA 1
ATOM 1666 C C . TRP A 1 209 ? 3.143 -17.195 -9.536 1.00 97.19 209 TRP A C 1
ATOM 1668 O O . TRP A 1 209 ? 3.752 -17.897 -10.346 1.00 97.19 209 TRP A O 1
ATOM 1678 N N . GLY A 1 210 ? 3.420 -15.902 -9.397 1.00 91.31 210 GLY A N 1
ATOM 1679 C CA . GLY A 1 210 ? 4.470 -15.183 -10.106 1.00 91.31 210 GLY A CA 1
ATOM 1680 C C . GLY A 1 210 ? 5.313 -14.313 -9.175 1.00 91.31 210 GLY A C 1
ATOM 1681 O O . GLY A 1 210 ? 4.927 -13.981 -8.057 1.00 91.31 210 GLY A O 1
ATOM 1682 N N . ILE A 1 211 ? 6.499 -13.925 -9.641 1.00 84.75 211 ILE A N 1
ATOM 1683 C CA . ILE A 1 211 ? 7.381 -13.025 -8.889 1.00 84.75 211 ILE A CA 1
ATOM 1684 C C . ILE A 1 211 ? 6.788 -11.615 -8.922 1.00 84.75 211 ILE A C 1
ATOM 1686 O O . ILE A 1 211 ? 6.506 -11.094 -10.003 1.00 84.75 211 ILE A O 1
ATOM 1690 N N . SER A 1 212 ? 6.636 -10.987 -7.755 1.00 85.25 212 SER A N 1
ATOM 1691 C CA . SER A 1 212 ? 6.131 -9.617 -7.671 1.00 85.25 212 SER A CA 1
ATOM 1692 C C . SER A 1 212 ? 7.131 -8.605 -8.250 1.00 85.25 212 SER A C 1
ATOM 1694 O O . SER A 1 212 ? 8.314 -8.615 -7.881 1.00 85.25 212 SER A O 1
ATOM 1696 N N . PRO A 1 213 ? 6.685 -7.664 -9.106 1.00 73.06 213 PRO A N 1
ATOM 1697 C CA . PRO A 1 213 ? 7.529 -6.572 -9.587 1.00 73.06 213 PRO A CA 1
ATOM 1698 C C . PRO A 1 213 ? 7.899 -5.572 -8.478 1.00 73.06 213 PRO A C 1
ATOM 1700 O O . PRO A 1 213 ? 8.802 -4.758 -8.676 1.00 73.06 213 PRO A O 1
ATOM 1703 N N . ARG A 1 214 ? 7.239 -5.632 -7.311 1.00 73.56 214 ARG A N 1
ATOM 1704 C CA . ARG A 1 214 ? 7.525 -4.771 -6.152 1.00 73.56 214 ARG A CA 1
ATOM 1705 C C . ARG A 1 214 ? 8.816 -5.150 -5.428 1.00 73.56 214 ARG A C 1
ATOM 1707 O O . ARG A 1 214 ? 9.343 -4.344 -4.667 1.00 73.56 214 ARG A O 1
ATOM 1714 N N . GLY A 1 215 ? 9.335 -6.356 -5.673 1.00 75.75 215 GLY A N 1
ATOM 1715 C CA . GLY A 1 215 ? 10.479 -6.908 -4.943 1.00 75.75 215 GLY A CA 1
ATOM 1716 C C . GLY A 1 215 ? 10.133 -7.440 -3.546 1.00 75.75 215 GLY A C 1
ATOM 1717 O O . GLY A 1 215 ? 11.050 -7.759 -2.797 1.00 75.75 215 GLY A O 1
ATOM 1718 N N . ALA A 1 216 ? 8.840 -7.530 -3.222 1.00 81.94 216 ALA A N 1
ATOM 1719 C CA . ALA A 1 216 ? 8.257 -8.131 -2.025 1.00 81.94 216 ALA A CA 1
ATOM 1720 C C . ALA A 1 216 ? 6.884 -8.727 -2.394 1.00 81.94 216 ALA A C 1
ATOM 1722 O O . ALA A 1 216 ? 6.220 -8.204 -3.296 1.00 81.94 216 ALA A O 1
ATOM 1723 N N . GLY A 1 217 ? 6.480 -9.809 -1.726 1.00 93.12 217 GLY A N 1
ATOM 1724 C CA . GLY A 1 217 ? 5.264 -10.561 -2.050 1.00 93.12 217 GLY A CA 1
ATOM 1725 C C . GLY A 1 217 ? 5.305 -11.268 -3.411 1.00 93.12 217 GLY A C 1
ATOM 1726 O O . GLY A 1 217 ? 6.359 -11.411 -4.044 1.00 93.12 217 GLY A O 1
ATOM 1727 N N . TYR A 1 218 ? 4.129 -11.686 -3.881 1.00 95.81 218 TYR A N 1
ATOM 1728 C CA . TYR A 1 218 ? 3.942 -12.434 -5.125 1.00 95.81 218 TYR A CA 1
ATOM 1729 C C . TYR A 1 218 ? 2.856 -11.814 -6.008 1.00 95.81 218 TYR A C 1
ATOM 1731 O O . TYR A 1 218 ? 2.043 -11.012 -5.563 1.00 95.81 218 TYR A O 1
ATOM 1739 N N . THR A 1 219 ? 2.845 -12.195 -7.282 1.00 97.19 219 THR A N 1
ATOM 1740 C CA . THR A 1 219 ? 1.635 -12.096 -8.107 1.00 97.19 219 THR A CA 1
ATOM 1741 C C . THR A 1 219 ? 0.888 -13.423 -8.049 1.00 97.19 219 THR A C 1
ATOM 1743 O O . THR A 1 219 ? 1.533 -14.470 -7.964 1.00 97.19 219 THR A O 1
ATOM 1746 N N . PHE A 1 220 ? -0.441 -13.413 -8.076 1.00 98.31 220 PHE A N 1
ATOM 1747 C CA . PHE A 1 220 ? -1.239 -14.642 -8.042 1.00 98.31 220 PHE A CA 1
ATOM 1748 C C . PHE A 1 220 ? -2.366 -14.610 -9.064 1.00 98.31 220 PHE A C 1
ATOM 1750 O O . PHE A 1 220 ? -2.957 -13.561 -9.290 1.00 98.31 220 PHE A O 1
ATOM 1757 N N . GLY A 1 221 ? -2.623 -15.765 -9.673 1.00 98.19 221 GLY A N 1
ATOM 1758 C CA . GLY A 1 221 ? -3.654 -15.969 -10.682 1.00 98.19 221 GLY A CA 1
ATOM 1759 C C . GLY A 1 221 ? -5.052 -16.230 -10.137 1.00 98.19 221 GLY A C 1
ATOM 1760 O O . GLY A 1 221 ? -5.245 -16.474 -8.941 1.00 98.19 221 GLY A O 1
ATOM 1761 N N . GLN A 1 222 ? -6.025 -16.249 -11.048 1.00 98.25 222 GLN A N 1
ATOM 1762 C CA . GLN A 1 222 ? -7.424 -16.570 -10.747 1.00 98.25 222 GLN A CA 1
ATOM 1763 C C . GLN A 1 222 ? -7.593 -17.941 -10.082 1.00 98.25 222 GLN A C 1
ATOM 1765 O O . GLN A 1 222 ? -8.321 -18.056 -9.095 1.00 98.25 222 GLN A O 1
ATOM 1770 N N . ASP A 1 223 ? -6.857 -18.950 -10.550 1.00 98.00 223 ASP A N 1
ATOM 1771 C CA . ASP A 1 223 ? -6.870 -20.310 -10.003 1.00 98.00 223 ASP A CA 1
ATOM 1772 C C . ASP A 1 223 ? -6.497 -20.349 -8.514 1.00 98.00 223 ASP A C 1
ATOM 1774 O O . ASP A 1 223 ? -7.061 -21.129 -7.743 1.00 98.00 223 ASP A O 1
ATOM 1778 N N . ILE A 1 224 ? -5.587 -19.467 -8.088 1.00 98.44 224 ILE A N 1
ATOM 1779 C CA . ILE A 1 224 ? -5.166 -19.355 -6.691 1.00 98.44 224 ILE A CA 1
ATOM 1780 C C . ILE A 1 224 ? -6.284 -18.764 -5.835 1.00 98.44 224 ILE A C 1
ATOM 1782 O O . ILE A 1 224 ? -6.598 -19.319 -4.783 1.00 98.44 224 ILE A O 1
ATOM 1786 N N . SER A 1 225 ? -6.909 -17.667 -6.274 1.00 98.19 225 SER A N 1
ATOM 1787 C CA . SER A 1 225 ? -8.013 -17.061 -5.518 1.00 98.19 225 SER A CA 1
ATOM 1788 C C . SER A 1 225 ? -9.240 -17.962 -5.441 1.00 98.19 225 SER A C 1
ATOM 1790 O O . SER A 1 225 ? -9.835 -18.062 -4.374 1.00 98.19 225 SER A O 1
ATOM 1792 N N . GLU A 1 226 ? -9.592 -18.653 -6.527 1.00 98.19 226 GLU A N 1
ATOM 1793 C CA . GLU A 1 226 ? -10.714 -19.597 -6.543 1.00 98.19 226 GLU A CA 1
ATOM 1794 C C . GLU A 1 226 ? -10.471 -20.758 -5.578 1.00 98.19 226 GLU A C 1
ATOM 1796 O O . GLU A 1 226 ? -11.334 -21.091 -4.766 1.00 98.19 226 GLU A O 1
ATOM 1801 N N . THR A 1 227 ? -9.267 -21.337 -5.618 1.00 98.31 227 THR A N 1
ATOM 1802 C CA . THR A 1 227 ? -8.880 -22.431 -4.718 1.00 98.31 227 THR A CA 1
ATOM 1803 C C . THR A 1 227 ? -8.892 -21.976 -3.261 1.00 98.31 227 THR A C 1
ATOM 1805 O O . THR A 1 227 ? -9.432 -22.673 -2.402 1.00 98.31 227 THR A O 1
ATOM 1808 N N . PHE A 1 228 ? -8.330 -20.801 -2.968 1.00 98.56 228 PHE A N 1
ATOM 1809 C CA . PHE A 1 228 ? -8.303 -20.259 -1.612 1.00 98.56 228 PHE A CA 1
ATOM 1810 C C . PHE A 1 228 ? -9.715 -19.987 -1.084 1.00 98.56 228 PHE A C 1
ATOM 1812 O O . PHE A 1 228 ? -10.032 -20.391 0.037 1.00 98.56 228 PHE A O 1
ATOM 1819 N N . ASN A 1 229 ? -10.573 -19.365 -1.899 1.00 98.56 229 ASN A N 1
ATOM 1820 C CA . ASN A 1 229 ? -11.960 -19.097 -1.536 1.00 98.56 229 ASN A CA 1
ATOM 1821 C C . ASN A 1 229 ? -12.723 -20.395 -1.268 1.00 98.56 229 ASN A C 1
ATOM 1823 O O . ASN A 1 229 ? -13.333 -20.544 -0.211 1.00 98.56 229 ASN A O 1
ATOM 1827 N N . HIS A 1 230 ? -12.610 -21.372 -2.170 1.00 98.19 230 HIS A N 1
ATOM 1828 C CA . HIS A 1 230 ? -13.259 -22.670 -2.022 1.00 98.19 230 HIS A CA 1
ATOM 1829 C C . HIS A 1 230 ? -12.823 -23.401 -0.745 1.00 98.19 230 HIS A C 1
ATOM 1831 O O . HIS A 1 230 ? -13.668 -23.845 0.032 1.00 98.19 230 HIS A O 1
ATOM 1837 N N . ASN A 1 231 ? -11.513 -23.484 -0.493 1.00 97.88 231 ASN A N 1
ATOM 1838 C CA . ASN A 1 231 ? -10.961 -24.209 0.653 1.00 97.88 231 ASN A CA 1
ATOM 1839 C C . ASN A 1 231 ? -11.341 -23.586 2.002 1.00 97.88 231 ASN A C 1
ATOM 1841 O O . ASN A 1 231 ? -11.409 -24.296 3.004 1.00 97.88 231 ASN A O 1
ATOM 1845 N N . ASN A 1 232 ? -11.579 -22.274 2.032 1.00 98.38 232 ASN A N 1
ATOM 1846 C CA . ASN A 1 232 ? -11.899 -21.534 3.251 1.00 98.38 232 ASN A CA 1
ATOM 1847 C C . ASN A 1 232 ? -13.389 -21.178 3.375 1.00 98.38 232 ASN A C 1
ATOM 1849 O O . ASN A 1 232 ? -13.762 -20.506 4.332 1.00 98.38 232 ASN A O 1
ATOM 1853 N N . GLY A 1 233 ? -14.238 -21.624 2.440 1.00 98.06 233 GLY A N 1
ATOM 1854 C CA . GLY A 1 233 ? -15.672 -21.320 2.445 1.00 98.06 233 GLY A CA 1
ATOM 1855 C C . GLY A 1 233 ? -15.995 -19.841 2.204 1.00 98.06 233 GLY A C 1
ATOM 1856 O O . GLY A 1 233 ? -17.026 -19.361 2.665 1.00 98.06 233 GLY A O 1
ATOM 1857 N N . LEU A 1 234 ? -15.116 -19.121 1.508 1.00 98.50 234 LEU A N 1
ATOM 1858 C CA . LEU A 1 234 ? -15.246 -17.693 1.237 1.00 98.50 234 LEU A CA 1
ATOM 1859 C C . LEU A 1 234 ? -15.949 -17.452 -0.095 1.00 98.50 234 LEU A C 1
ATOM 1861 O O . LEU A 1 234 ? -15.800 -18.216 -1.049 1.00 98.50 234 LEU A O 1
ATOM 1865 N N . THR A 1 235 ? -16.656 -16.333 -0.182 1.00 97.56 235 THR A N 1
ATOM 1866 C CA . THR A 1 235 ? -17.280 -15.865 -1.423 1.00 97.56 235 THR A CA 1
ATOM 1867 C C . THR A 1 235 ? -16.429 -14.826 -2.143 1.00 97.56 235 THR A C 1
ATOM 1869 O O . THR A 1 235 ? -16.605 -14.623 -3.340 1.00 97.56 235 THR A O 1
ATOM 1872 N N . LEU A 1 236 ? -15.548 -14.127 -1.419 1.00 98.38 236 LEU A N 1
ATOM 1873 C CA . LEU A 1 236 ? -14.813 -12.979 -1.942 1.00 98.38 236 LEU A CA 1
ATOM 1874 C C . LEU A 1 236 ? -13.540 -12.703 -1.136 1.00 98.38 236 LEU A C 1
ATOM 1876 O O . LEU A 1 236 ? -13.554 -12.729 0.096 1.00 98.38 236 LEU A O 1
ATOM 1880 N N . VAL A 1 237 ? -12.473 -12.327 -1.843 1.00 98.75 237 VAL A N 1
ATOM 1881 C CA . VAL A 1 237 ? -11.320 -11.624 -1.275 1.00 98.75 237 VAL A CA 1
ATOM 1882 C C . VAL A 1 237 ? -11.447 -10.129 -1.573 1.00 98.75 237 VAL A C 1
ATOM 1884 O O . VAL A 1 237 ? -11.423 -9.725 -2.735 1.00 98.75 237 VAL A O 1
ATOM 1887 N N . ALA A 1 238 ? -11.555 -9.293 -0.543 1.00 98.75 238 ALA A N 1
ATOM 1888 C CA . ALA A 1 238 ? -11.521 -7.838 -0.674 1.00 98.75 238 ALA A CA 1
ATOM 1889 C C . ALA A 1 238 ? -10.144 -7.303 -0.269 1.00 98.75 238 ALA A C 1
ATOM 1891 O O . ALA A 1 238 ? -9.621 -7.642 0.792 1.00 98.75 238 ALA A O 1
ATOM 1892 N N . ARG A 1 239 ? -9.534 -6.483 -1.125 1.00 98.75 239 ARG A N 1
ATOM 1893 C CA . ARG A 1 239 ? -8.162 -6.005 -0.934 1.00 98.75 239 ARG A CA 1
ATOM 1894 C C . ARG A 1 239 ? -7.956 -4.540 -1.319 1.00 98.75 239 ARG A C 1
ATOM 1896 O O . ARG A 1 239 ? -8.844 -3.941 -1.919 1.00 98.75 239 ARG A O 1
ATOM 1903 N N . ALA A 1 240 ? -6.786 -3.975 -1.002 1.00 98.62 240 ALA A N 1
ATOM 1904 C CA . ALA A 1 240 ? -6.450 -2.561 -1.239 1.00 98.62 240 ALA A CA 1
ATOM 1905 C C . ALA A 1 240 ? -5.209 -2.354 -2.147 1.00 98.62 240 ALA A C 1
ATOM 1907 O O . ALA A 1 240 ? -5.122 -2.997 -3.182 1.00 98.62 240 ALA A O 1
ATOM 1908 N N . HIS A 1 241 ? -4.264 -1.462 -1.827 1.00 97.81 241 HIS A N 1
ATOM 1909 C CA . HIS A 1 241 ? -2.853 -1.389 -2.276 1.00 97.81 241 HIS A CA 1
ATOM 1910 C C . HIS A 1 241 ? -2.491 -1.256 -3.770 1.00 97.81 241 HIS A C 1
ATOM 1912 O O . HIS A 1 241 ? -1.349 -0.925 -4.127 1.00 97.81 241 HIS A O 1
ATOM 1918 N N . GLN A 1 242 ? -3.431 -1.455 -4.688 1.00 92.50 242 GLN A N 1
ATOM 1919 C CA . GLN A 1 242 ? -3.290 -1.085 -6.092 1.00 92.50 242 GLN A CA 1
ATOM 1920 C C . GLN A 1 242 ? -4.202 0.093 -6.406 1.00 92.50 242 GLN A C 1
ATOM 1922 O O . GLN A 1 242 ? -5.419 0.012 -6.266 1.00 92.50 242 GLN A O 1
ATOM 1927 N N . LEU A 1 243 ? -3.600 1.179 -6.899 1.00 89.69 243 LEU A N 1
ATOM 1928 C CA . LEU A 1 243 ? -4.360 2.286 -7.462 1.00 89.69 243 LEU A CA 1
ATOM 1929 C C . LEU A 1 243 ? -5.186 1.791 -8.649 1.00 89.69 243 LEU A C 1
ATOM 1931 O O . LEU A 1 243 ? -4.651 1.212 -9.597 1.00 89.69 243 LEU A O 1
ATOM 1935 N N . VAL A 1 244 ? -6.473 2.110 -8.612 1.00 86.62 244 VAL A N 1
ATOM 1936 C CA . VAL A 1 244 ? -7.450 1.826 -9.661 1.00 86.62 244 VAL A CA 1
ATOM 1937 C C . VAL A 1 244 ? -8.180 3.120 -10.009 1.00 86.62 244 VAL A C 1
ATOM 1939 O O . VAL A 1 244 ? -8.502 3.916 -9.129 1.00 86.62 244 VAL A O 1
ATOM 1942 N N . MET A 1 245 ? -8.388 3.372 -11.304 1.00 84.25 245 MET A N 1
ATOM 1943 C CA . MET A 1 245 ? -8.846 4.686 -11.780 1.00 84.25 245 MET A CA 1
ATOM 1944 C C . MET A 1 245 ? -10.253 5.045 -11.303 1.00 84.25 245 MET A C 1
ATOM 1946 O O . MET A 1 245 ? -10.505 6.204 -10.999 1.00 84.25 245 MET A O 1
ATOM 1950 N N . GLU A 1 246 ? -11.123 4.050 -11.174 1.00 87.31 246 GLU A N 1
ATOM 1951 C CA . GLU A 1 246 ? -12.513 4.203 -10.736 1.00 87.31 246 GLU A CA 1
ATOM 1952 C C . GLU A 1 246 ? -12.668 4.040 -9.210 1.00 87.31 246 GLU A C 1
ATOM 1954 O O . GLU A 1 246 ? -13.776 4.009 -8.688 1.00 87.31 246 GLU A O 1
ATOM 1959 N N . GLY A 1 247 ? -11.567 3.895 -8.464 1.00 89.75 247 GLY A N 1
ATOM 1960 C CA . GLY A 1 247 ? -11.598 3.662 -7.017 1.00 89.75 247 GLY A CA 1
ATOM 1961 C C . GLY A 1 247 ? -11.902 2.218 -6.604 1.00 89.75 247 GLY A C 1
ATOM 1962 O O . GLY A 1 247 ? -11.608 1.844 -5.475 1.00 89.75 247 GLY A O 1
ATOM 1963 N N . TYR A 1 248 ? -12.404 1.371 -7.504 1.00 97.88 248 TYR A N 1
ATOM 1964 C CA . TYR A 1 248 ? -12.446 -0.080 -7.312 1.00 97.88 248 TYR A CA 1
ATOM 1965 C C . TYR A 1 248 ? -12.212 -0.828 -8.633 1.00 97.88 248 TYR A C 1
ATOM 1967 O O . TYR A 1 248 ? -12.346 -0.251 -9.713 1.00 97.88 248 TYR A O 1
ATOM 1975 N N . ASN A 1 249 ? -11.831 -2.104 -8.559 1.00 97.12 249 ASN A N 1
ATOM 1976 C CA . ASN A 1 249 ? -11.713 -2.983 -9.723 1.00 97.12 249 ASN A CA 1
ATOM 1977 C C . ASN A 1 249 ? -11.993 -4.443 -9.356 1.00 97.12 249 ASN A C 1
ATOM 1979 O O . ASN A 1 249 ? -11.497 -4.936 -8.342 1.00 97.12 249 ASN A O 1
ATOM 1983 N N . TRP A 1 250 ? -12.729 -5.140 -10.219 1.00 97.44 250 TRP A N 1
ATOM 1984 C CA . TRP A 1 250 ? -12.949 -6.580 -10.115 1.00 97.44 250 TRP A CA 1
ATOM 1985 C C . TRP A 1 250 ? -11.844 -7.356 -10.828 1.00 97.44 250 TRP A C 1
ATOM 1987 O O . TRP A 1 250 ? -11.399 -6.972 -11.910 1.00 97.44 250 TRP A O 1
ATOM 1997 N N . GLY A 1 251 ? -11.419 -8.462 -10.226 1.00 95.50 251 GLY A N 1
ATOM 1998 C CA . GLY A 1 251 ? -10.453 -9.393 -10.796 1.00 95.50 251 GLY A CA 1
ATOM 1999 C C . GLY A 1 251 ? -10.864 -10.843 -10.566 1.00 95.50 251 GLY A C 1
ATOM 2000 O O . GLY A 1 251 ? -11.734 -11.135 -9.744 1.00 95.50 251 GLY A O 1
ATOM 2001 N N . HIS A 1 252 ? -10.218 -11.747 -11.306 1.00 97.56 252 HIS A N 1
ATOM 2002 C CA . HIS A 1 252 ? -10.329 -13.199 -11.121 1.00 97.56 252 HIS A CA 1
ATOM 2003 C C . HIS A 1 252 ? -11.785 -13.699 -11.126 1.00 97.56 252 HIS A C 1
ATOM 2005 O O . HIS A 1 252 ? -12.231 -14.370 -10.199 1.00 97.56 252 HIS A O 1
ATOM 2011 N N . ASP A 1 253 ? -12.546 -13.291 -12.144 1.00 95.06 253 ASP A N 1
ATOM 2012 C CA . ASP A 1 253 ? -13.980 -13.579 -12.284 1.00 95.06 253 ASP A CA 1
ATOM 2013 C C . ASP A 1 253 ? -14.798 -13.280 -11.013 1.00 95.06 253 ASP A C 1
ATOM 2015 O O . ASP A 1 253 ? -15.543 -14.107 -10.500 1.00 95.06 253 ASP A O 1
ATOM 2019 N N . HIS A 1 254 ? -14.615 -12.071 -10.476 1.00 95.69 254 HIS A N 1
ATOM 2020 C CA . HIS A 1 254 ? -15.280 -11.568 -9.269 1.00 95.69 254 HIS A CA 1
ATOM 2021 C C . HIS A 1 254 ? -14.907 -12.278 -7.954 1.00 95.69 254 HIS A C 1
ATOM 2023 O O . HIS A 1 254 ? -15.505 -11.986 -6.921 1.00 95.69 254 HIS A O 1
ATOM 2029 N N . ASN A 1 255 ? -13.879 -13.135 -7.939 1.00 97.44 255 ASN A N 1
ATOM 2030 C CA . ASN A 1 255 ? -13.348 -13.715 -6.697 1.00 97.44 255 ASN A CA 1
ATOM 2031 C C . ASN A 1 255 ? -12.493 -12.733 -5.887 1.00 97.44 255 ASN A C 1
ATOM 2033 O O . ASN A 1 255 ? -12.267 -12.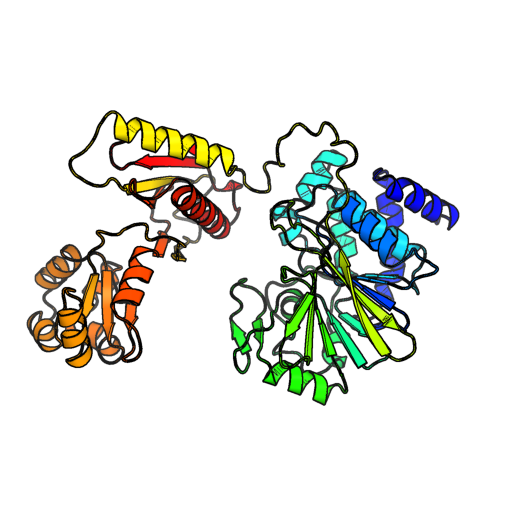961 -4.695 1.00 97.44 255 ASN A O 1
ATOM 2037 N N . VAL A 1 256 ? -11.991 -11.672 -6.528 1.00 98.56 256 VAL A N 1
ATOM 2038 C CA . VAL A 1 256 ? -11.152 -10.648 -5.901 1.00 98.56 256 VAL A CA 1
ATOM 2039 C C . VAL A 1 256 ? -11.672 -9.261 -6.266 1.00 98.56 256 VAL A C 1
ATOM 2041 O O . VAL A 1 256 ? -11.893 -8.965 -7.442 1.00 98.56 256 VAL A O 1
ATOM 2044 N N . VAL A 1 257 ? -11.810 -8.387 -5.270 1.00 98.62 257 VAL A N 1
ATOM 2045 C CA . VAL A 1 257 ? -12.059 -6.958 -5.481 1.00 98.62 257 VAL A CA 1
ATOM 2046 C C . VAL A 1 257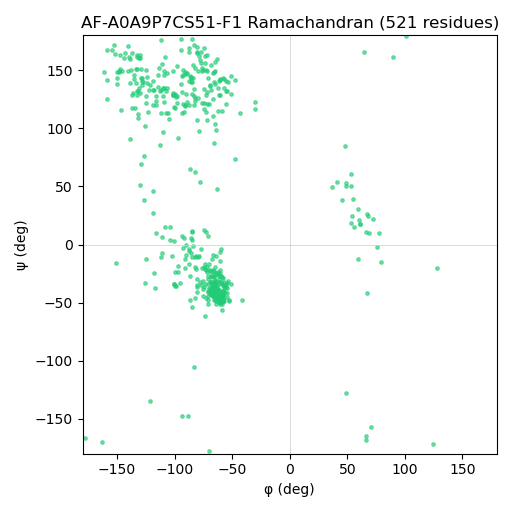 ? -10.935 -6.123 -4.891 1.00 98.62 257 VAL A C 1
ATOM 2048 O O . VAL A 1 257 ? -10.535 -6.320 -3.747 1.00 98.62 257 VAL A O 1
ATOM 2051 N N . THR A 1 258 ? -10.445 -5.167 -5.671 1.00 98.75 258 THR A N 1
ATOM 2052 C CA . THR A 1 258 ? -9.520 -4.127 -5.217 1.00 98.75 258 THR A CA 1
ATOM 2053 C C . THR A 1 258 ? -10.305 -2.854 -4.936 1.00 98.75 258 THR A C 1
ATOM 2055 O O . THR A 1 258 ? -11.022 -2.386 -5.816 1.00 98.75 258 THR A O 1
ATOM 2058 N N . ILE A 1 259 ? -10.157 -2.283 -3.741 1.00 98.75 259 ILE A N 1
ATOM 2059 C CA . ILE A 1 259 ? -10.788 -1.034 -3.297 1.00 98.75 259 ILE A CA 1
ATOM 2060 C C . ILE A 1 259 ? -9.685 -0.026 -2.980 1.00 98.75 259 ILE A C 1
ATOM 2062 O O . ILE A 1 259 ? -8.726 -0.336 -2.279 1.00 98.75 259 ILE A O 1
ATOM 2066 N N . PHE A 1 260 ? -9.826 1.199 -3.467 1.00 98.44 260 PHE A N 1
ATOM 2067 C CA . PHE A 1 260 ? -8.858 2.270 -3.287 1.00 98.44 260 PHE A CA 1
ATOM 2068 C C . PHE A 1 260 ? -9.583 3.560 -2.899 1.00 98.44 260 PHE A C 1
ATOM 2070 O O . PHE A 1 260 ? -10.400 4.084 -3.658 1.00 98.44 260 PHE A O 1
ATOM 2077 N N . SER A 1 261 ? -9.289 4.081 -1.708 1.00 98.62 261 SER A N 1
ATOM 2078 C CA . SER A 1 261 ? -10.087 5.140 -1.075 1.00 98.62 261 SER A CA 1
ATOM 2079 C C . SER A 1 261 ? -9.393 6.514 -1.053 1.00 98.62 261 SER A C 1
ATOM 2081 O O . SER A 1 261 ? -9.845 7.424 -0.359 1.00 98.62 261 SER A O 1
ATOM 2083 N N . ALA A 1 262 ? -8.332 6.694 -1.852 1.00 97.19 262 ALA A N 1
ATOM 2084 C CA . ALA A 1 262 ? -7.590 7.950 -1.995 1.00 97.19 262 ALA A CA 1
ATOM 2085 C C . ALA A 1 262 ? -7.815 8.587 -3.388 1.00 97.19 262 ALA A C 1
ATOM 2087 O O . ALA A 1 262 ? -7.147 8.220 -4.364 1.00 97.19 262 ALA A O 1
ATOM 2088 N N . PRO A 1 263 ? -8.741 9.552 -3.531 1.00 94.19 263 PRO A N 1
ATOM 2089 C CA . PRO A 1 263 ? -9.063 10.142 -4.827 1.00 94.19 263 PRO A CA 1
ATOM 2090 C C . PRO A 1 263 ? -7.958 11.106 -5.273 1.00 94.19 263 PRO A C 1
ATOM 2092 O O . PRO A 1 263 ? -7.279 11.726 -4.454 1.00 94.19 263 PRO A O 1
ATOM 2095 N N . ASN A 1 264 ? -7.763 11.242 -6.588 1.00 88.88 264 ASN A N 1
ATOM 2096 C CA . ASN A 1 264 ? -6.663 11.983 -7.210 1.00 88.88 264 ASN A CA 1
ATOM 2097 C C . ASN A 1 264 ? -5.338 11.743 -6.475 1.00 88.88 264 ASN A C 1
ATOM 2099 O O . ASN A 1 264 ? -4.668 12.683 -6.041 1.00 88.88 264 ASN A O 1
ATOM 2103 N N . TYR A 1 265 ? -4.989 10.471 -6.313 1.00 85.81 265 TYR A N 1
ATOM 2104 C CA . TYR A 1 265 ? -3.895 10.016 -5.473 1.00 85.81 265 TYR A CA 1
ATOM 2105 C C . TYR A 1 265 ? -2.601 10.801 -5.694 1.00 85.81 265 TYR A C 1
ATOM 2107 O O . TYR A 1 265 ? -2.256 11.192 -6.821 1.00 85.81 265 TYR A O 1
ATOM 2115 N N . CYS A 1 266 ? -1.875 11.056 -4.601 1.00 78.06 266 CYS A N 1
ATOM 2116 C CA . CYS A 1 266 ? -0.689 11.918 -4.595 1.00 78.06 266 CYS A CA 1
ATOM 2117 C C . CYS A 1 266 ? -0.963 13.316 -5.191 1.00 78.06 266 CYS A C 1
ATOM 2119 O O . CYS A 1 266 ? -0.050 13.963 -5.718 1.00 78.06 266 CYS A O 1
ATOM 2121 N N . TYR A 1 267 ? -2.221 13.761 -5.154 1.00 81.38 267 TYR A N 1
ATOM 2122 C CA . TYR A 1 267 ? -2.722 15.021 -5.703 1.00 81.38 267 TYR A CA 1
ATOM 2123 C C . TYR A 1 267 ? -2.535 15.191 -7.219 1.00 81.38 267 TYR A C 1
ATOM 2125 O O . TYR A 1 267 ? -2.528 16.326 -7.710 1.00 81.38 267 TYR A O 1
ATOM 2133 N N . ARG A 1 268 ? -2.357 14.094 -7.971 1.00 76.12 268 ARG A N 1
ATOM 2134 C CA . ARG A 1 268 ? -2.020 14.160 -9.407 1.00 76.12 268 ARG A CA 1
ATOM 2135 C C . ARG A 1 268 ? -2.487 12.996 -10.280 1.00 76.12 268 ARG A C 1
ATOM 2137 O O . ARG A 1 268 ? -2.391 13.118 -11.497 1.00 76.12 268 ARG A O 1
ATOM 2144 N N . CYS A 1 269 ? -2.880 11.862 -9.703 1.00 68.88 269 CYS A N 1
ATOM 2145 C CA . CYS A 1 269 ? -3.208 10.669 -10.488 1.00 68.88 269 CYS A CA 1
ATOM 2146 C C . CYS A 1 269 ? -4.551 10.772 -11.222 1.00 68.88 269 CYS A C 1
ATOM 2148 O O . CYS A 1 269 ? -4.745 10.062 -12.201 1.00 68.88 269 CYS A O 1
ATOM 2150 N N . GLY A 1 270 ? -5.454 11.657 -10.788 1.00 79.81 270 GLY A N 1
ATOM 2151 C CA . GLY A 1 270 ? -6.748 11.876 -11.438 1.00 79.81 270 GLY A CA 1
ATOM 2152 C C . GLY A 1 270 ? -7.750 10.722 -11.316 1.00 79.81 270 GLY A C 1
ATOM 2153 O O . GLY A 1 270 ? -8.762 10.757 -12.002 1.00 79.81 270 GLY A O 1
ATOM 2154 N N . ASN A 1 271 ? -7.482 9.715 -10.479 1.00 90.31 271 ASN A N 1
ATOM 2155 C CA . ASN A 1 271 ? -8.422 8.635 -10.172 1.00 90.31 271 ASN A CA 1
ATOM 2156 C C . ASN A 1 271 ? -9.563 9.112 -9.258 1.00 90.31 271 ASN A C 1
ATOM 2158 O O . ASN A 1 271 ? -9.380 10.045 -8.474 1.00 90.31 271 ASN A O 1
ATOM 2162 N N . GLN A 1 272 ? -10.694 8.419 -9.298 1.00 91.62 272 GLN A N 1
ATOM 2163 C CA . GLN A 1 272 ? -11.702 8.453 -8.241 1.00 91.62 272 GLN A CA 1
ATOM 2164 C C . GLN A 1 272 ? -11.293 7.530 -7.087 1.00 91.62 272 GLN A C 1
ATOM 2166 O O . GLN A 1 272 ? -10.379 6.708 -7.213 1.00 91.62 272 GLN A O 1
ATOM 2171 N N . ALA A 1 273 ? -11.958 7.685 -5.950 1.00 97.38 273 ALA A N 1
ATOM 2172 C CA . ALA A 1 273 ? -11.907 6.742 -4.843 1.00 97.38 273 ALA A CA 1
ATOM 2173 C C . ALA A 1 273 ? -13.228 5.992 -4.722 1.00 97.38 273 ALA A C 1
ATOM 2175 O O . ALA A 1 273 ? -14.244 6.453 -5.235 1.00 97.38 273 ALA A O 1
ATOM 2176 N N . ALA A 1 274 ? -13.217 4.858 -4.027 1.00 97.50 274 ALA A N 1
ATOM 2177 C CA . ALA A 1 274 ? -14.437 4.156 -3.668 1.00 97.50 274 ALA A CA 1
ATOM 2178 C C . ALA A 1 274 ? -14.394 3.606 -2.239 1.00 97.50 274 ALA A C 1
ATOM 2180 O O . ALA A 1 274 ? -13.325 3.407 -1.655 1.00 97.50 274 ALA A O 1
ATOM 2181 N N . ILE A 1 275 ? -15.583 3.345 -1.705 1.00 97.94 275 ILE A N 1
ATOM 2182 C CA . ILE A 1 275 ? -15.837 2.513 -0.525 1.00 97.94 275 ILE A CA 1
ATOM 2183 C C . ILE A 1 275 ? -16.838 1.419 -0.898 1.00 97.94 275 ILE A C 1
ATOM 2185 O O . ILE A 1 275 ? -17.676 1.625 -1.778 1.00 97.94 275 ILE A O 1
ATOM 2189 N N . MET A 1 276 ? -16.750 0.265 -0.240 1.00 98.38 276 MET A N 1
ATOM 2190 C CA . MET A 1 276 ? -17.691 -0.842 -0.418 1.00 98.38 276 MET A CA 1
ATOM 2191 C C . MET A 1 276 ? -18.581 -0.955 0.817 1.00 98.38 276 MET A C 1
ATOM 2193 O O . MET A 1 276 ? -18.105 -1.300 1.893 1.00 98.38 276 MET A O 1
ATOM 2197 N N . GLU A 1 277 ? -19.868 -0.676 0.669 1.00 97.50 277 GLU A N 1
ATOM 2198 C CA . GLU A 1 277 ? -20.858 -0.864 1.729 1.00 97.50 277 GLU A CA 1
ATOM 2199 C C . GLU A 1 277 ? -21.437 -2.266 1.631 1.00 97.50 277 GLU A C 1
ATOM 2201 O O . GLU A 1 277 ? -21.860 -2.660 0.548 1.00 97.50 277 GLU A O 1
ATOM 2206 N N . ILE A 1 278 ? -21.460 -3.004 2.739 1.00 97.50 278 ILE A N 1
ATOM 2207 C CA . ILE A 1 278 ? -22.099 -4.315 2.851 1.00 97.50 278 ILE A CA 1
ATOM 2208 C C . ILE A 1 278 ? -23.244 -4.198 3.855 1.00 97.50 278 ILE A C 1
ATOM 2210 O O . ILE A 1 278 ? -23.029 -3.789 4.999 1.00 97.50 278 ILE A O 1
ATOM 2214 N N . ASP A 1 279 ? -24.456 -4.553 3.433 1.00 94.06 279 ASP A N 1
ATOM 2215 C CA . ASP A 1 279 ? -25.648 -4.515 4.280 1.00 94.06 279 ASP A CA 1
ATOM 2216 C C . ASP A 1 279 ? -25.828 -5.786 5.137 1.00 94.06 279 ASP A C 1
ATOM 2218 O O . ASP A 1 279 ? -25.069 -6.753 5.053 1.00 94.06 279 ASP A O 1
ATOM 2222 N N . GLU A 1 280 ? -26.863 -5.794 5.981 1.00 92.88 280 GLU A N 1
ATOM 2223 C CA . GLU A 1 280 ? -27.236 -6.926 6.850 1.00 92.88 280 GLU A CA 1
ATOM 2224 C C . GLU A 1 280 ? -27.585 -8.217 6.083 1.00 92.88 280 GLU A C 1
ATOM 2226 O O . GLU A 1 280 ? -27.661 -9.293 6.675 1.00 92.88 280 GLU A O 1
ATOM 2231 N N . HIS A 1 281 ? -27.807 -8.130 4.771 1.00 94.00 281 HIS A N 1
ATOM 2232 C CA . HIS A 1 281 ? -28.136 -9.251 3.895 1.00 94.00 281 HIS A CA 1
ATOM 2233 C C . HIS A 1 281 ? -26.946 -9.689 3.032 1.00 94.00 281 HIS A C 1
ATOM 2235 O O . HIS A 1 281 ? -27.141 -10.429 2.067 1.00 94.00 281 HIS A O 1
ATOM 2241 N N . MET A 1 282 ? -25.725 -9.255 3.375 1.00 95.12 282 MET A N 1
ATOM 2242 C CA . MET A 1 282 ? -24.491 -9.533 2.629 1.00 95.12 282 MET A CA 1
ATOM 2243 C C . MET A 1 282 ? -24.491 -8.988 1.197 1.00 95.12 282 MET A C 1
ATOM 2245 O O . MET A 1 282 ? -23.669 -9.389 0.370 1.00 95.12 282 MET A O 1
ATOM 2249 N N . LYS A 1 283 ? -25.385 -8.046 0.880 1.00 92.81 283 LYS A N 1
ATOM 2250 C CA . LYS A 1 283 ? -25.366 -7.361 -0.405 1.00 92.81 283 LYS A CA 1
ATOM 2251 C C . LYS A 1 283 ? -24.398 -6.193 -0.316 1.00 92.81 283 LYS A C 1
ATOM 2253 O O . LYS A 1 283 ? -24.492 -5.373 0.594 1.00 92.81 283 LYS A O 1
ATOM 2258 N N . TYR A 1 284 ? -23.499 -6.107 -1.291 1.00 93.44 284 TYR A N 1
ATOM 2259 C CA . TYR A 1 284 ? -22.526 -5.027 -1.367 1.00 93.44 284 TYR A CA 1
ATOM 2260 C C . TYR A 1 284 ? -22.798 -4.043 -2.505 1.00 93.44 284 TYR A C 1
ATOM 2262 O O . TYR A 1 284 ? -23.250 -4.418 -3.591 1.00 93.44 284 TYR A O 1
ATOM 2270 N N . THR A 1 285 ? -22.489 -2.772 -2.260 1.00 94.69 285 THR A N 1
ATOM 2271 C CA . THR A 1 285 ? -22.533 -1.678 -3.238 1.00 94.69 285 THR A CA 1
ATOM 2272 C C . THR A 1 285 ? -21.284 -0.815 -3.130 1.00 94.69 285 THR A C 1
ATOM 2274 O O . THR A 1 285 ? -20.763 -0.609 -2.039 1.00 94.69 285 THR A O 1
ATOM 2277 N N . PHE A 1 286 ? -20.811 -0.284 -4.258 1.00 96.19 286 PHE A N 1
ATOM 2278 C CA . PHE A 1 286 ? -19.663 0.623 -4.287 1.00 96.19 286 PHE A CA 1
ATOM 2279 C C . PHE A 1 286 ? -20.143 2.063 -4.401 1.00 96.19 286 PHE A C 1
ATOM 2281 O O . PHE A 1 286 ? -20.912 2.390 -5.307 1.00 96.19 286 PHE A O 1
ATOM 2288 N N . LEU A 1 287 ? -19.658 2.920 -3.509 1.00 93.56 287 LEU A N 1
ATOM 2289 C CA . LEU A 1 287 ? -19.847 4.362 -3.598 1.00 93.56 287 LEU A CA 1
ATOM 2290 C C . LEU A 1 287 ? -18.534 4.992 -4.046 1.00 93.56 287 LEU A C 1
ATOM 2292 O O . LEU A 1 287 ? -17.541 4.944 -3.321 1.00 93.56 287 LEU A O 1
ATOM 2296 N N . GLN A 1 288 ? -18.534 5.559 -5.251 1.00 95.50 288 GLN A N 1
ATOM 2297 C CA . GLN A 1 288 ? -17.390 6.277 -5.806 1.00 95.50 288 GLN A CA 1
ATOM 2298 C C . GLN A 1 288 ? -17.453 7.758 -5.435 1.00 95.50 288 GLN A C 1
ATOM 2300 O O . GLN A 1 288 ? -18.537 8.340 -5.358 1.00 95.50 288 GLN A O 1
ATOM 2305 N N . PHE A 1 289 ? -16.294 8.379 -5.235 1.00 92.25 289 PHE A N 1
ATOM 2306 C CA . PHE A 1 289 ? -16.208 9.792 -4.903 1.00 92.25 289 PHE A CA 1
ATOM 2307 C C . PHE A 1 289 ? -14.952 10.469 -5.444 1.00 92.25 289 PHE A C 1
ATOM 2309 O O . PHE A 1 289 ? -13.884 9.870 -5.603 1.00 92.25 289 PHE A O 1
ATOM 2316 N N . ASP A 1 290 ? -15.118 11.756 -5.727 1.00 92.06 290 ASP A N 1
ATOM 2317 C CA . ASP A 1 290 ? -14.077 12.648 -6.217 1.00 92.06 290 ASP A CA 1
ATOM 2318 C C . ASP A 1 290 ? -13.297 13.294 -5.057 1.00 92.06 290 ASP A C 1
ATOM 2320 O O . ASP A 1 290 ? -13.745 13.265 -3.907 1.00 92.06 290 ASP A O 1
ATOM 2324 N N . PRO A 1 291 ? -12.131 13.911 -5.331 1.00 89.38 291 PRO A N 1
ATOM 2325 C CA . PRO A 1 291 ? -11.354 14.594 -4.305 1.00 89.38 291 PRO A CA 1
ATOM 2326 C C . PRO A 1 291 ? -12.145 15.698 -3.610 1.00 89.38 291 PRO A C 1
ATOM 2328 O O . PRO A 1 291 ? -12.877 16.461 -4.250 1.00 89.38 291 PRO A O 1
ATOM 2331 N N . ALA A 1 292 ? -11.917 15.845 -2.308 1.00 87.88 292 ALA A N 1
ATOM 2332 C CA . ALA A 1 292 ? -12.545 16.865 -1.496 1.00 87.88 292 ALA A CA 1
ATOM 2333 C C . ALA A 1 292 ? -12.286 18.271 -2.080 1.00 87.88 292 ALA A C 1
ATOM 2335 O O . ALA A 1 292 ? -11.170 18.583 -2.527 1.00 87.88 292 ALA A O 1
ATOM 2336 N N . PRO A 1 293 ? -13.285 19.175 -2.048 1.00 77.69 293 PRO A N 1
ATOM 2337 C CA . PRO A 1 293 ? -13.106 20.546 -2.504 1.00 77.69 293 PRO A CA 1
ATOM 2338 C C . PRO A 1 293 ? -11.942 21.211 -1.767 1.00 77.69 293 PRO A C 1
ATOM 2340 O O . PRO A 1 293 ? -11.877 21.175 -0.536 1.00 77.69 293 PRO A O 1
ATOM 2343 N N . ARG A 1 294 ? -11.041 21.872 -2.504 1.00 64.44 294 ARG A N 1
ATOM 2344 C CA . ARG A 1 294 ? -9.894 22.589 -1.923 1.00 64.44 294 ARG A CA 1
ATOM 2345 C C . ARG A 1 294 ? -10.376 23.777 -1.084 1.00 64.44 294 ARG A C 1
ATOM 2347 O O . ARG A 1 294 ? -10.495 24.895 -1.582 1.00 64.44 294 ARG A O 1
ATOM 2354 N N . ARG A 1 295 ? -10.679 23.555 0.195 1.00 53.09 295 ARG A N 1
ATOM 2355 C CA . ARG A 1 295 ? -11.019 24.624 1.141 1.00 53.09 295 ARG A CA 1
ATOM 2356 C C . ARG A 1 295 ? -9.734 25.273 1.627 1.00 53.09 295 ARG A C 1
ATOM 2358 O O . ARG A 1 295 ? -9.017 24.654 2.398 1.00 53.09 295 ARG A O 1
ATOM 2365 N N . GLY A 1 296 ? -9.477 26.498 1.159 1.00 47.78 296 GLY A N 1
ATOM 2366 C CA . GLY A 1 296 ? -8.420 27.384 1.648 1.00 47.78 296 GLY A CA 1
ATOM 2367 C C . GLY A 1 296 ? -7.072 26.686 1.773 1.00 47.78 296 GLY A C 1
ATOM 2368 O O . GLY A 1 296 ? -6.738 26.238 2.864 1.00 47.78 296 GLY A O 1
ATOM 2369 N N . GLU A 1 297 ? -6.310 26.610 0.672 1.00 36.97 297 GLU A N 1
ATOM 2370 C CA . GLU A 1 297 ? -4.915 26.156 0.707 1.00 36.97 297 GLU A CA 1
ATOM 2371 C C . GLU A 1 297 ? -4.237 26.805 1.922 1.00 36.97 297 GLU A C 1
ATOM 2373 O O . GLU A 1 297 ? -4.106 28.038 1.947 1.00 36.97 297 GLU A O 1
ATOM 2378 N N . PRO A 1 298 ? -3.824 26.047 2.957 1.00 38.34 298 PRO A N 1
ATOM 2379 C CA . PRO A 1 298 ? -2.914 26.630 3.913 1.00 38.34 298 PRO A CA 1
ATOM 2380 C C . PRO A 1 298 ? -1.740 27.165 3.097 1.00 38.34 298 PRO A C 1
ATOM 2382 O O . PRO A 1 298 ? -1.295 26.528 2.139 1.00 38.34 298 PRO A O 1
ATOM 2385 N N . HIS A 1 299 ? -1.238 28.341 3.470 1.00 35.44 299 HIS A N 1
ATOM 2386 C CA . HIS A 1 299 ? 0.047 28.871 3.015 1.00 35.44 299 HIS A CA 1
ATOM 2387 C C . HIS A 1 299 ? 1.202 27.960 3.501 1.00 35.44 299 HIS A C 1
ATOM 2389 O O . HIS A 1 299 ? 2.214 28.411 4.024 1.00 35.44 299 HIS A O 1
ATOM 2395 N N . VAL A 1 300 ? 1.090 26.644 3.323 1.00 40.66 300 VAL A N 1
ATOM 2396 C CA . VAL A 1 300 ? 2.235 25.805 3.030 1.00 40.66 300 VAL A CA 1
ATOM 2397 C C . VAL A 1 300 ? 2.692 26.335 1.685 1.00 40.66 300 VAL A C 1
ATOM 2399 O O . VAL A 1 300 ? 2.058 26.067 0.666 1.00 40.66 300 VAL A O 1
ATOM 2402 N N . THR A 1 301 ? 3.708 27.207 1.699 1.00 33.47 301 THR A N 1
ATOM 2403 C CA . THR A 1 301 ? 4.403 27.678 0.493 1.00 33.47 301 THR A CA 1
ATOM 2404 C C . THR A 1 301 ? 4.350 26.574 -0.544 1.00 33.47 301 THR A C 1
ATOM 2406 O O . THR A 1 301 ? 4.771 25.476 -0.186 1.00 33.47 301 THR A O 1
ATOM 2409 N N . ARG A 1 302 ? 3.801 26.841 -1.742 1.00 32.38 302 ARG A N 1
ATOM 2410 C CA . ARG A 1 302 ? 3.765 25.952 -2.922 1.00 32.38 302 ARG A CA 1
ATOM 2411 C C . ARG A 1 302 ? 5.143 25.338 -3.205 1.00 32.38 302 ARG A C 1
ATOM 2413 O O . ARG A 1 302 ? 5.865 25.707 -4.124 1.00 32.38 302 ARG A O 1
ATOM 2420 N N . ARG A 1 303 ? 5.509 24.403 -2.363 1.00 35.62 303 ARG A N 1
ATOM 2421 C CA . ARG A 1 303 ? 6.635 23.510 -2.383 1.00 35.62 303 ARG A CA 1
ATOM 2422 C C . ARG A 1 303 ? 5.969 22.241 -1.932 1.00 35.62 303 ARG A C 1
ATOM 2424 O O . ARG A 1 303 ? 5.812 21.990 -0.741 1.00 35.62 303 ARG A O 1
ATOM 2431 N N . THR A 1 304 ? 5.497 21.496 -2.922 1.00 33.78 304 THR A N 1
ATOM 2432 C CA . THR A 1 304 ? 5.461 20.044 -2.839 1.00 33.78 304 THR A CA 1
ATOM 2433 C C . THR A 1 304 ? 6.632 19.625 -1.946 1.00 33.78 304 THR A C 1
ATOM 2435 O O . THR A 1 304 ? 7.764 19.992 -2.264 1.00 33.78 304 THR A O 1
ATOM 2438 N N . PRO A 1 305 ? 6.396 19.002 -0.790 1.00 35.91 305 PRO A N 1
ATOM 2439 C CA . PRO A 1 305 ? 7.466 18.616 0.102 1.00 35.91 305 PRO A CA 1
ATOM 2440 C C . PRO A 1 305 ? 8.534 17.825 -0.661 1.00 35.91 305 PRO A C 1
ATOM 2442 O O . PRO A 1 305 ? 8.223 16.875 -1.385 1.00 35.91 305 PRO A O 1
ATOM 2445 N N . ASP A 1 306 ? 9.792 18.240 -0.505 1.00 38.12 306 ASP A N 1
ATOM 2446 C CA . ASP A 1 306 ? 10.962 17.767 -1.266 1.00 38.12 306 ASP A CA 1
ATOM 2447 C C . ASP A 1 306 ? 11.232 16.246 -1.137 1.00 38.12 306 ASP A C 1
ATOM 2449 O O . ASP A 1 306 ? 12.150 15.716 -1.767 1.00 38.12 306 ASP A O 1
ATOM 2453 N N . TYR A 1 307 ? 10.459 15.521 -0.320 1.00 44.31 307 TYR A N 1
ATOM 2454 C CA . TYR A 1 307 ? 10.565 14.073 -0.135 1.00 44.31 307 TYR A CA 1
ATOM 2455 C C . TYR A 1 307 ? 9.872 13.251 -1.227 1.00 44.31 307 TYR A C 1
ATOM 2457 O O . TYR A 1 307 ? 10.261 12.105 -1.440 1.00 44.31 307 TYR A O 1
ATOM 2465 N N . PHE A 1 308 ? 8.910 13.809 -1.976 1.00 38.19 308 PHE A N 1
ATOM 2466 C CA . PHE A 1 308 ? 8.319 13.078 -3.108 1.00 38.19 308 PHE A CA 1
ATOM 2467 C C . PHE A 1 308 ? 9.349 12.788 -4.185 1.00 38.19 308 PHE A C 1
ATOM 2469 O O . PHE A 1 308 ? 9.396 11.699 -4.748 1.00 38.19 308 PHE A O 1
ATOM 2476 N N . PHE A 1 309 ? 10.185 13.787 -4.431 1.00 48.84 309 PHE A N 1
ATOM 2477 C CA . PHE A 1 309 ? 11.345 13.753 -5.285 1.00 48.84 309 PHE A CA 1
ATOM 2478 C C . PHE A 1 309 ? 12.205 14.920 -4.808 1.00 48.84 309 PHE A C 1
ATOM 2480 O O . PHE A 1 309 ? 11.746 16.059 -4.875 1.00 48.84 309 PHE A O 1
ATOM 2487 N N . LYS A 1 310 ? 13.476 14.705 -4.440 1.00 55.09 310 LYS A N 1
ATOM 2488 C CA . LYS A 1 310 ? 14.408 15.848 -4.298 1.00 55.09 310 LYS A CA 1
ATOM 2489 C C . LYS A 1 310 ? 14.595 16.619 -5.617 1.00 55.09 310 LYS A C 1
ATOM 2491 O O . LYS A 1 310 ? 15.286 17.629 -5.662 1.00 55.09 310 LYS A O 1
ATOM 2496 N N . VAL A 1 311 ? 14.015 16.093 -6.694 1.00 61.28 311 VAL A N 1
ATOM 2497 C CA . VAL A 1 311 ? 14.046 16.564 -8.067 1.00 61.28 311 VAL A CA 1
ATOM 2498 C C . VAL A 1 311 ? 12.601 16.727 -8.551 1.00 61.28 311 VAL A C 1
ATOM 2500 O O . VAL A 1 311 ? 11.941 15.745 -8.879 1.00 61.28 311 VAL A O 1
ATOM 2503 N N . SER A 1 312 ? 12.079 17.953 -8.589 1.00 69.75 312 SER A N 1
ATOM 2504 C CA . SER A 1 312 ? 10.709 18.195 -9.058 1.00 69.75 312 SER A CA 1
ATOM 2505 C C . SER A 1 312 ? 10.591 18.041 -10.579 1.00 69.75 312 SER A C 1
ATOM 2507 O O . SER A 1 312 ? 11.522 18.350 -11.327 1.00 69.75 312 SER A O 1
ATOM 2509 N N . ALA 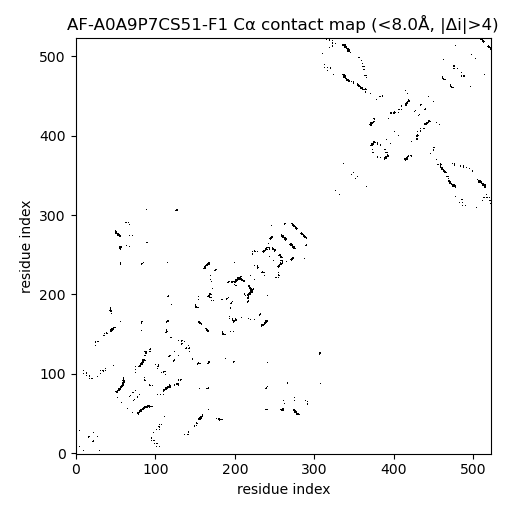A 1 313 ? 9.413 17.628 -11.059 1.00 72.19 313 ALA A N 1
ATOM 2510 C CA . ALA A 1 313 ? 9.133 17.576 -12.495 1.00 72.19 313 ALA A CA 1
ATOM 2511 C C . ALA A 1 313 ? 9.282 18.957 -13.157 1.00 72.19 313 ALA A C 1
ATOM 2513 O O . ALA A 1 313 ? 9.759 19.035 -14.283 1.00 72.19 313 ALA A O 1
ATOM 2514 N N . SER A 1 314 ? 8.949 20.043 -12.444 1.00 71.88 314 SER A N 1
ATOM 2515 C CA . SER A 1 314 ? 9.179 21.414 -12.914 1.00 71.88 314 SER A CA 1
ATOM 2516 C C . SER A 1 314 ? 10.666 21.733 -13.078 1.00 71.88 314 SER A C 1
ATOM 2518 O O . SER A 1 314 ? 11.055 22.230 -14.125 1.00 71.88 314 SER A O 1
ATOM 2520 N N . ALA A 1 315 ? 11.519 21.361 -12.117 1.00 78.69 315 ALA A N 1
ATOM 2521 C CA . ALA A 1 315 ? 12.959 21.588 -12.213 1.00 78.69 315 ALA A CA 1
ATOM 2522 C C . ALA A 1 315 ? 13.594 20.773 -13.350 1.00 78.69 315 ALA A C 1
ATOM 2524 O O . ALA A 1 315 ? 14.461 21.273 -14.066 1.00 78.69 315 ALA A O 1
ATOM 2525 N N . VAL A 1 316 ? 13.148 19.525 -13.551 1.00 85.12 316 VAL A N 1
ATOM 2526 C CA . VAL A 1 316 ? 13.559 18.721 -14.715 1.00 85.12 316 VAL A CA 1
ATOM 2527 C C . VAL A 1 316 ? 13.135 19.414 -16.002 1.00 85.12 316 VAL A C 1
ATOM 2529 O O . VAL A 1 316 ? 13.945 19.533 -16.917 1.00 85.12 316 VAL A O 1
ATOM 2532 N N . ARG A 1 317 ? 11.889 19.885 -16.060 1.00 86.19 317 ARG A N 1
ATOM 2533 C CA . ARG A 1 317 ? 11.305 20.535 -17.228 1.00 86.19 317 ARG A CA 1
ATOM 2534 C C . ARG A 1 317 ? 12.056 21.816 -17.611 1.00 86.19 317 ARG A C 1
ATOM 2536 O O . ARG A 1 317 ? 12.482 21.947 -18.755 1.00 86.19 317 ARG A O 1
ATOM 2543 N N . ASP A 1 318 ? 12.349 22.683 -16.646 1.00 87.19 318 ASP A N 1
ATOM 2544 C CA . ASP A 1 318 ? 13.142 23.902 -16.856 1.00 87.19 318 ASP A CA 1
ATOM 2545 C C . ASP A 1 318 ? 14.538 23.589 -17.422 1.00 87.19 318 ASP A C 1
ATOM 2547 O O . ASP A 1 318 ? 15.036 24.264 -18.327 1.00 87.19 318 ASP A O 1
ATOM 2551 N N . ILE A 1 319 ? 15.171 22.524 -16.923 1.00 89.12 319 ILE A N 1
ATOM 2552 C CA . ILE A 1 319 ? 16.482 22.078 -17.401 1.00 89.12 319 ILE A CA 1
ATOM 2553 C C . ILE A 1 319 ? 16.395 21.464 -18.803 1.00 89.12 319 ILE A C 1
ATOM 2555 O O . ILE A 1 319 ? 17.270 21.726 -19.628 1.00 89.12 319 ILE A O 1
ATOM 2559 N N . VAL A 1 320 ? 15.365 20.666 -19.094 1.00 89.69 320 VAL A N 1
ATOM 2560 C CA . VAL A 1 320 ? 15.128 20.104 -20.433 1.00 89.69 320 VAL A CA 1
ATOM 2561 C C . VAL A 1 320 ? 14.952 21.231 -21.450 1.00 89.69 320 VAL A C 1
ATOM 2563 O O . VAL A 1 320 ? 15.627 21.213 -22.481 1.00 89.69 320 VAL A O 1
ATOM 2566 N N . ASN A 1 321 ? 14.167 22.255 -21.113 1.00 88.94 321 ASN A N 1
ATOM 2567 C CA . ASN A 1 321 ? 13.982 23.440 -21.948 1.00 88.94 321 ASN A CA 1
ATOM 2568 C C . ASN A 1 321 ? 15.296 24.192 -22.175 1.00 88.94 321 ASN A C 1
ATOM 2570 O O . ASN A 1 321 ? 15.626 24.529 -23.311 1.00 88.94 321 ASN A O 1
ATOM 2574 N N . ALA A 1 322 ? 16.111 24.376 -21.133 1.00 87.94 322 ALA A N 1
ATOM 2575 C CA . ALA A 1 322 ? 17.431 24.992 -21.274 1.00 87.94 322 ALA A CA 1
ATOM 2576 C C . ALA A 1 322 ? 18.379 24.173 -22.176 1.00 87.94 322 ALA A C 1
ATOM 2578 O O . ALA A 1 322 ? 19.131 24.740 -22.972 1.00 87.94 322 ALA A O 1
ATOM 2579 N N . ILE A 1 323 ? 18.335 22.839 -22.086 1.00 87.69 323 ILE A N 1
ATOM 2580 C CA . ILE A 1 323 ? 19.138 21.937 -22.923 1.00 87.69 323 ILE A CA 1
ATOM 2581 C C . ILE A 1 323 ? 18.685 21.997 -24.387 1.00 87.69 323 ILE A C 1
ATOM 2583 O O . ILE A 1 323 ? 19.534 22.039 -25.282 1.00 87.69 323 ILE A O 1
ATOM 2587 N N . GLN A 1 324 ? 17.374 21.999 -24.640 1.00 86.38 324 GLN A N 1
ATOM 2588 C CA . GLN A 1 324 ? 16.813 22.098 -25.988 1.00 86.38 324 GLN A CA 1
ATOM 2589 C C . GLN A 1 324 ? 17.095 23.472 -26.613 1.00 86.38 324 GLN A C 1
ATOM 2591 O O . GLN A 1 324 ? 17.577 23.529 -27.744 1.00 86.38 324 GLN A O 1
ATOM 2596 N N . ALA A 1 325 ? 16.918 24.565 -25.864 1.00 84.62 325 ALA A N 1
ATOM 2597 C CA . ALA A 1 325 ? 17.248 25.919 -26.313 1.00 84.62 325 ALA A CA 1
ATOM 2598 C C . ALA A 1 325 ? 18.742 26.061 -26.659 1.00 84.62 325 ALA A C 1
ATOM 2600 O O . ALA A 1 325 ? 19.097 26.482 -27.760 1.00 84.62 325 ALA A O 1
ATOM 2601 N N . GLY A 1 326 ? 19.638 25.596 -25.780 1.00 81.75 326 GLY A N 1
ATOM 2602 C CA . GLY A 1 326 ? 21.081 25.614 -26.046 1.00 81.75 326 GLY A CA 1
ATOM 2603 C C . GLY A 1 326 ? 21.503 24.730 -27.229 1.00 81.75 326 GLY A C 1
ATOM 2604 O O . GLY A 1 326 ? 22.536 24.972 -27.861 1.00 81.75 326 GLY A O 1
ATOM 2605 N N . ALA A 1 327 ? 20.713 23.706 -27.564 1.00 80.31 327 ALA A N 1
ATOM 2606 C CA . ALA A 1 327 ? 20.929 22.906 -28.762 1.00 80.31 327 ALA A CA 1
ATOM 2607 C C . ALA A 1 327 ? 20.453 23.604 -30.046 1.00 80.31 327 ALA A C 1
ATOM 2609 O O . ALA A 1 327 ? 21.083 23.411 -31.089 1.00 80.31 327 ALA A O 1
ATOM 2610 N N . GLN A 1 328 ? 19.399 24.424 -29.976 1.00 78.31 328 GLN A N 1
ATOM 2611 C CA . GLN A 1 328 ? 18.945 25.254 -31.096 1.00 78.31 328 GLN A CA 1
ATOM 2612 C C . GLN A 1 328 ? 19.963 26.354 -31.434 1.00 78.31 328 GLN A C 1
ATOM 2614 O O . GLN A 1 328 ? 20.243 26.572 -32.610 1.00 78.31 328 GLN A O 1
ATOM 2619 N N . GLU A 1 329 ? 20.600 26.970 -30.432 1.00 76.38 329 GLU A N 1
ATOM 2620 C CA . GLU A 1 329 ? 21.654 27.981 -30.642 1.00 76.38 329 GLU A CA 1
ATOM 2621 C C . GLU A 1 329 ? 22.900 27.426 -31.354 1.00 76.38 329 GLU A C 1
ATOM 2623 O O . GLU A 1 329 ? 23.583 28.135 -32.095 1.00 76.38 329 GLU A O 1
ATOM 2628 N N . LYS A 1 330 ? 23.232 26.150 -31.123 1.00 75.00 330 LYS A N 1
ATOM 2629 C CA . LYS A 1 330 ? 24.396 25.476 -31.719 1.00 75.00 330 LYS A CA 1
ATOM 2630 C C . LYS A 1 330 ? 23.989 24.157 -32.357 1.00 75.00 330 LYS A C 1
ATOM 2632 O O . LYS A 1 330 ? 24.396 23.087 -31.893 1.00 75.00 330 LYS A O 1
ATOM 2637 N N . GLN A 1 331 ? 23.245 24.246 -33.459 1.00 72.25 331 GLN A N 1
ATOM 2638 C CA . GLN A 1 331 ? 22.855 23.074 -34.237 1.00 72.25 331 GLN A CA 1
ATOM 2639 C C . GLN A 1 331 ? 24.076 22.247 -34.655 1.00 72.25 331 GLN A C 1
ATOM 2641 O O . GLN A 1 331 ? 25.093 22.751 -35.143 1.00 72.25 331 GLN A O 1
ATOM 2646 N N . ARG A 1 332 ? 23.981 20.937 -34.432 1.00 79.56 332 ARG A N 1
ATOM 2647 C CA . ARG A 1 332 ? 25.030 19.966 -34.754 1.00 79.56 332 ARG A CA 1
ATOM 2648 C C . ARG A 1 332 ? 24.543 19.042 -35.860 1.00 79.56 332 ARG A C 1
ATOM 2650 O O . ARG A 1 332 ? 23.361 18.748 -35.957 1.00 79.56 332 ARG A O 1
ATOM 2657 N N . LYS A 1 333 ? 25.479 18.511 -36.651 1.00 78.81 333 LYS A N 1
ATOM 2658 C CA . LYS A 1 333 ? 25.197 17.583 -37.766 1.00 78.81 333 LYS A CA 1
ATOM 2659 C C . LYS A 1 333 ? 24.786 16.166 -37.315 1.00 78.81 333 LYS A C 1
ATOM 2661 O O . LYS A 1 333 ? 24.783 15.240 -38.119 1.00 78.81 333 LYS A O 1
ATOM 2666 N N . PHE A 1 334 ? 24.504 15.963 -36.030 1.00 80.88 334 PHE A N 1
ATOM 2667 C CA . PHE A 1 334 ? 24.082 14.681 -35.471 1.00 80.88 334 PHE A CA 1
ATOM 2668 C C . PHE A 1 334 ? 23.125 14.895 -34.294 1.00 80.88 334 PHE A C 1
ATOM 2670 O O . PHE A 1 334 ? 23.226 15.893 -33.580 1.00 80.88 334 PHE A O 1
ATOM 2677 N N . VAL A 1 335 ? 22.229 13.928 -34.077 1.00 82.31 335 VAL A N 1
ATOM 2678 C CA . VAL A 1 335 ? 21.282 13.925 -32.953 1.00 82.31 335 VAL A CA 1
ATOM 2679 C C . VAL A 1 335 ? 22.051 13.686 -31.660 1.00 82.31 335 VAL A C 1
ATOM 2681 O O . VAL A 1 335 ? 22.731 12.666 -31.517 1.00 82.31 335 VAL A O 1
ATOM 2684 N N . GLN A 1 336 ? 21.969 14.631 -30.725 1.00 85.25 336 GLN A N 1
ATOM 2685 C CA . GLN A 1 336 ? 22.672 14.523 -29.450 1.00 85.25 336 GLN A CA 1
ATOM 2686 C C . GLN A 1 336 ? 21.861 13.692 -28.456 1.00 85.25 336 GLN A C 1
ATOM 2688 O O . GLN A 1 336 ? 20.634 13.781 -28.388 1.00 85.25 336 GLN A O 1
ATOM 2693 N N . THR A 1 337 ? 22.569 12.904 -27.655 1.00 89.88 337 THR A N 1
ATOM 2694 C CA . THR A 1 337 ? 21.998 12.140 -26.544 1.00 89.88 337 THR A CA 1
ATOM 2695 C C . THR A 1 337 ? 21.936 13.021 -25.302 1.00 89.88 337 THR A C 1
ATOM 2697 O O . THR A 1 337 ? 22.869 13.783 -25.041 1.00 89.88 337 THR A O 1
ATOM 2700 N N . VAL A 1 338 ? 20.852 12.908 -24.541 1.00 92.50 338 VAL A N 1
ATOM 2701 C CA . VAL A 1 338 ? 20.703 13.507 -23.214 1.00 92.50 338 VAL A CA 1
ATOM 2702 C C . VAL A 1 338 ? 21.174 12.487 -22.179 1.00 92.50 338 VAL A C 1
ATOM 2704 O O . VAL A 1 338 ? 20.652 11.373 -22.084 1.00 92.50 338 VAL A O 1
ATOM 2707 N N . GLU A 1 339 ? 22.200 12.860 -21.424 1.00 93.12 339 GLU A N 1
ATOM 2708 C CA . GLU A 1 339 ? 22.842 12.045 -20.402 1.00 93.12 339 GLU A CA 1
ATOM 2709 C C . GLU A 1 339 ? 22.537 12.584 -19.005 1.00 93.12 339 GLU A C 1
ATOM 2711 O O . GLU A 1 339 ? 22.679 13.778 -18.732 1.00 93.12 339 GLU A O 1
ATOM 2716 N N . LEU A 1 340 ? 22.186 11.667 -18.107 1.00 94.25 340 LEU A N 1
ATOM 2717 C CA . LEU A 1 340 ? 22.131 11.875 -16.671 1.00 94.25 340 LEU A CA 1
ATOM 2718 C C . LEU A 1 340 ? 23.484 11.484 -16.067 1.00 94.25 340 LEU A C 1
ATOM 2720 O O . LEU A 1 340 ? 23.879 10.315 -16.091 1.00 94.25 340 LEU A O 1
ATOM 2724 N N . GLN A 1 341 ? 24.198 12.466 -15.529 1.00 94.00 341 GLN A N 1
ATOM 2725 C CA . GLN A 1 341 ? 25.445 12.288 -14.796 1.00 94.00 341 GLN A CA 1
ATOM 2726 C C . GLN A 1 341 ? 25.175 12.339 -13.297 1.00 94.00 341 GLN A C 1
ATOM 2728 O O . GLN A 1 341 ? 24.552 13.267 -12.789 1.00 94.00 341 GLN A O 1
ATOM 2733 N N . ILE A 1 342 ? 25.671 11.346 -12.575 1.00 93.44 342 ILE A N 1
ATOM 2734 C CA . ILE A 1 342 ? 25.379 11.143 -11.160 1.00 93.44 342 ILE A CA 1
ATOM 2735 C C . ILE A 1 342 ? 26.701 11.089 -10.412 1.00 93.44 342 ILE A C 1
ATOM 2737 O O . ILE A 1 342 ? 27.588 10.304 -10.753 1.00 93.44 342 ILE A O 1
ATOM 2741 N N . GLY A 1 343 ? 26.810 11.906 -9.372 1.00 91.69 343 GLY A N 1
ATOM 2742 C CA . GLY A 1 343 ? 27.848 11.803 -8.359 1.00 91.69 343 GLY A CA 1
ATOM 2743 C C . GLY A 1 343 ? 27.280 11.133 -7.117 1.00 91.69 343 GLY A C 1
ATOM 2744 O O . GLY A 1 343 ? 26.249 11.566 -6.603 1.00 91.69 343 GLY A O 1
ATOM 2745 N N . LEU A 1 344 ? 27.956 10.105 -6.617 1.00 89.38 344 LEU A N 1
ATOM 2746 C CA . LEU A 1 344 ? 27.628 9.440 -5.361 1.00 89.38 344 LEU A CA 1
ATOM 2747 C C . LEU A 1 344 ? 28.500 9.969 -4.214 1.00 89.38 344 LEU A C 1
ATOM 2749 O O . LEU A 1 344 ? 29.618 10.446 -4.420 1.00 89.38 344 LEU A O 1
ATOM 2753 N N . LYS A 1 345 ? 27.984 9.875 -2.989 1.00 87.44 345 LYS A N 1
ATOM 2754 C CA . LYS A 1 345 ? 28.699 10.139 -1.732 1.00 87.44 345 LYS A CA 1
ATOM 2755 C C . LYS A 1 345 ? 28.445 9.014 -0.737 1.00 87.44 345 LYS A C 1
ATOM 2757 O O . LYS A 1 345 ? 27.473 8.268 -0.864 1.00 87.44 345 LYS A O 1
ATOM 2762 N N . ASN A 1 346 ? 29.292 8.946 0.288 1.00 82.19 346 ASN A N 1
ATOM 2763 C CA . ASN A 1 346 ? 29.142 8.005 1.402 1.00 82.19 346 ASN A CA 1
ATOM 2764 C C . ASN A 1 346 ? 29.030 6.549 0.925 1.00 82.19 346 ASN A C 1
ATOM 2766 O O . ASN A 1 346 ? 28.201 5.789 1.419 1.00 82.19 346 ASN A O 1
ATOM 2770 N N . TYR A 1 347 ? 29.819 6.214 -0.093 1.00 77.31 347 TYR A N 1
ATOM 2771 C CA . TYR A 1 347 ? 29.862 4.902 -0.713 1.00 77.31 347 TYR A CA 1
ATOM 2772 C C . TYR A 1 347 ? 31.331 4.557 -0.947 1.00 77.31 347 TYR A C 1
ATOM 2774 O O . TYR A 1 347 ? 32.064 5.368 -1.516 1.00 77.31 347 TYR A O 1
ATOM 2782 N N . ASP A 1 348 ? 31.769 3.387 -0.499 1.00 76.38 348 ASP A N 1
ATOM 2783 C CA . ASP A 1 348 ? 33.129 2.889 -0.672 1.00 76.38 348 ASP A CA 1
ATOM 2784 C C . ASP A 1 348 ? 33.140 1.799 -1.765 1.00 76.38 348 ASP A C 1
ATOM 2786 O O . ASP A 1 348 ? 32.687 0.680 -1.528 1.00 76.38 348 ASP A O 1
ATOM 2790 N N . PRO A 1 349 ? 33.683 2.064 -2.972 1.00 73.50 349 PRO A N 1
ATOM 2791 C CA . PRO A 1 349 ? 33.692 1.098 -4.078 1.00 73.50 349 PRO A CA 1
ATOM 2792 C C . PRO A 1 349 ? 34.509 -0.185 -3.828 1.00 73.50 349 PRO A C 1
ATOM 2794 O O . PRO A 1 349 ? 34.487 -1.093 -4.680 1.00 73.50 349 PRO A O 1
ATOM 2797 N N . GLN A 1 350 ? 35.290 -0.226 -2.741 1.00 73.44 350 GLN A N 1
ATOM 2798 C CA . GLN A 1 350 ? 36.095 -1.372 -2.319 1.00 73.44 350 GLN A CA 1
ATOM 2799 C C . GLN A 1 350 ? 35.431 -2.181 -1.201 1.00 73.44 350 GLN A C 1
ATOM 2801 O O . GLN A 1 350 ? 35.591 -3.400 -1.194 1.00 73.44 350 GLN A O 1
ATOM 2806 N N . ARG A 1 351 ? 34.692 -1.533 -0.290 1.00 75.44 351 ARG A N 1
ATOM 2807 C CA . ARG A 1 351 ? 34.037 -2.194 0.854 1.00 75.44 351 ARG A CA 1
ATOM 2808 C C . ARG A 1 351 ? 32.554 -2.487 0.630 1.00 75.44 351 ARG A C 1
ATOM 2810 O O . ARG A 1 351 ? 32.073 -3.524 1.076 1.00 75.44 351 ARG A O 1
ATOM 2817 N N . ASP A 1 352 ? 31.836 -1.611 -0.068 1.00 73.88 352 ASP A N 1
ATOM 2818 C CA . ASP A 1 352 ? 30.394 -1.741 -0.274 1.00 73.88 352 ASP A CA 1
ATOM 2819 C C . ASP A 1 352 ? 30.048 -2.632 -1.479 1.00 73.88 352 ASP A C 1
ATOM 2821 O O . ASP A 1 352 ? 30.713 -2.633 -2.524 1.00 73.88 352 ASP A O 1
ATOM 2825 N N . LYS A 1 353 ? 28.951 -3.392 -1.352 1.00 73.69 353 LYS A N 1
ATOM 2826 C CA . LYS A 1 353 ? 28.430 -4.270 -2.411 1.00 73.69 353 LYS A CA 1
ATOM 2827 C C . LYS A 1 353 ? 27.931 -3.438 -3.592 1.00 73.69 353 LYS A C 1
ATOM 2829 O O . LYS A 1 353 ? 26.885 -2.803 -3.498 1.00 73.69 353 LYS A O 1
ATOM 2834 N N . ARG A 1 354 ? 28.644 -3.501 -4.721 1.00 80.50 354 ARG A N 1
ATOM 2835 C CA . ARG A 1 354 ? 28.296 -2.780 -5.960 1.00 80.50 354 ARG A CA 1
ATOM 2836 C C . ARG A 1 354 ? 26.893 -3.135 -6.448 1.00 80.50 354 ARG A C 1
ATOM 2838 O O . ARG A 1 354 ? 26.562 -4.313 -6.565 1.00 80.50 354 ARG A O 1
ATOM 2845 N N . PHE A 1 355 ? 26.123 -2.117 -6.821 1.00 82.25 355 PHE A N 1
ATOM 2846 C CA . PHE A 1 355 ? 24.816 -2.297 -7.443 1.00 82.25 355 PHE A CA 1
ATOM 2847 C C . PHE A 1 355 ? 24.919 -2.397 -8.972 1.00 82.25 355 PHE A C 1
ATOM 2849 O O . PHE A 1 355 ? 25.784 -1.789 -9.617 1.00 82.25 355 PHE A O 1
ATOM 2856 N N . SER A 1 356 ? 24.015 -3.181 -9.553 1.00 83.94 356 SER A N 1
ATOM 2857 C CA . SER A 1 356 ? 23.800 -3.283 -10.993 1.00 83.94 356 SER A CA 1
ATOM 2858 C C . SER A 1 356 ? 22.317 -3.533 -11.234 1.00 83.94 356 SER A C 1
ATOM 2860 O O . SER A 1 356 ? 21.824 -4.586 -10.851 1.00 83.94 356 SER A O 1
ATOM 2862 N N . GLY A 1 357 ? 21.633 -2.598 -11.884 1.00 80.12 357 GLY A N 1
ATOM 2863 C CA . GLY A 1 357 ? 20.215 -2.706 -12.220 1.00 80.12 357 GLY A CA 1
ATOM 2864 C C . GLY A 1 357 ? 19.943 -2.204 -13.632 1.00 80.12 357 GLY A C 1
ATOM 2865 O O . GLY A 1 357 ? 20.654 -1.337 -14.147 1.00 80.12 357 GLY A O 1
ATOM 2866 N N . THR A 1 358 ? 18.924 -2.766 -14.270 1.00 83.94 358 THR A N 1
ATOM 2867 C CA . THR A 1 358 ? 18.443 -2.352 -15.592 1.00 83.94 358 THR A CA 1
ATOM 2868 C C . THR A 1 358 ? 16.972 -1.997 -15.510 1.00 83.94 358 THR A C 1
ATOM 2870 O O . THR A 1 358 ? 16.221 -2.721 -14.867 1.00 83.94 358 THR A O 1
ATOM 2873 N N . ILE A 1 359 ? 16.567 -0.924 -16.183 1.00 87.12 359 ILE A N 1
ATOM 2874 C CA . ILE A 1 359 ? 15.166 -0.512 -16.288 1.00 87.12 359 ILE A CA 1
ATOM 2875 C C . ILE A 1 359 ? 14.834 -0.175 -17.738 1.00 87.12 359 ILE A C 1
ATOM 2877 O O . ILE A 1 359 ? 15.639 0.444 -18.438 1.00 87.12 359 ILE A O 1
ATOM 2881 N N . LYS A 1 360 ? 13.651 -0.596 -18.182 1.00 85.00 360 LYS A N 1
ATOM 2882 C CA . LYS A 1 360 ? 13.079 -0.223 -19.474 1.00 85.00 360 LYS A CA 1
ATOM 2883 C C . LYS A 1 360 ? 12.417 1.146 -19.350 1.00 85.00 360 LYS A C 1
ATOM 2885 O O . LYS A 1 360 ? 11.552 1.335 -18.501 1.00 85.00 360 LYS A O 1
ATOM 2890 N N . LEU A 1 361 ? 12.834 2.094 -20.182 1.00 84.19 361 LEU A N 1
ATOM 2891 C CA . LEU A 1 361 ? 12.208 3.409 -20.248 1.00 84.19 361 LEU A CA 1
ATOM 2892 C C . LEU A 1 361 ? 10.950 3.380 -21.137 1.00 84.19 361 LEU A C 1
ATOM 2894 O O . LEU A 1 361 ? 10.905 2.591 -22.083 1.00 84.19 361 LEU A O 1
ATOM 2898 N N . PRO A 1 362 ? 9.959 4.259 -20.889 1.00 76.19 362 PRO A N 1
ATOM 2899 C CA . PRO A 1 362 ? 8.776 4.400 -21.739 1.00 76.19 362 PRO A CA 1
ATOM 2900 C C . PRO A 1 362 ? 9.119 4.789 -23.181 1.00 76.19 362 PRO A C 1
ATOM 2902 O O . PRO A 1 362 ? 8.444 4.369 -24.117 1.00 76.19 362 PRO A O 1
ATOM 2905 N N . HIS A 1 363 ? 10.193 5.565 -23.371 1.00 88.62 363 HIS A N 1
ATOM 2906 C CA . HIS A 1 363 ? 10.628 6.041 -24.684 1.00 88.62 363 HIS A CA 1
ATOM 2907 C C . HIS A 1 363 ? 12.082 5.655 -24.986 1.00 88.62 363 HIS A C 1
ATOM 2909 O O . HIS A 1 363 ? 12.950 5.668 -24.109 1.00 88.62 363 HIS A O 1
ATOM 2915 N N . VAL A 1 364 ? 12.366 5.345 -26.256 1.00 87.44 364 VAL A N 1
ATOM 2916 C CA . VAL A 1 364 ? 13.663 4.829 -26.726 1.00 87.44 364 VAL A CA 1
ATOM 2917 C C . VAL A 1 364 ? 14.787 5.855 -26.560 1.00 87.44 364 VAL A C 1
ATOM 2919 O O . VAL A 1 364 ? 14.945 6.758 -27.372 1.00 87.44 364 VAL A O 1
ATOM 2922 N N . ALA A 1 365 ? 15.642 5.683 -25.550 1.00 84.81 365 ALA A N 1
ATOM 2923 C CA . ALA A 1 365 ? 16.724 6.630 -25.279 1.00 84.81 365 ALA A CA 1
ATOM 2924 C C . ALA A 1 365 ? 17.861 6.607 -26.319 1.00 84.81 365 ALA A C 1
ATOM 2926 O O . ALA A 1 365 ? 18.517 7.628 -26.534 1.00 84.81 365 ALA A O 1
ATOM 2927 N N . ARG A 1 366 ? 18.131 5.456 -26.957 1.00 83.44 366 ARG A N 1
ATOM 2928 C CA . ARG A 1 366 ? 19.272 5.274 -27.880 1.00 83.44 366 ARG A CA 1
ATOM 2929 C C . ARG A 1 366 ? 18.845 4.719 -29.249 1.00 83.44 366 ARG A C 1
ATOM 2931 O O . ARG A 1 366 ? 19.116 3.556 -29.546 1.00 83.44 366 ARG A O 1
ATOM 2938 N N . PRO A 1 367 ? 18.247 5.534 -30.135 1.00 79.69 367 PRO A N 1
ATOM 2939 C CA . PRO A 1 367 ? 17.734 5.072 -31.428 1.00 79.69 367 PRO A CA 1
ATOM 2940 C C . PRO A 1 367 ? 18.839 4.572 -32.368 1.00 79.69 367 PRO A C 1
ATOM 2942 O O . PRO A 1 367 ? 18.626 3.646 -33.142 1.00 79.69 367 PRO A O 1
ATOM 2945 N N . ARG A 1 368 ? 20.050 5.138 -32.270 1.00 80.88 368 ARG A N 1
ATOM 2946 C CA . ARG A 1 368 ? 21.213 4.766 -33.099 1.00 80.88 368 ARG A CA 1
ATOM 2947 C C . ARG A 1 368 ? 22.015 3.578 -32.557 1.00 80.88 368 ARG A C 1
ATOM 2949 O O . ARG A 1 368 ? 23.079 3.281 -33.091 1.00 80.88 368 ARG A O 1
ATOM 2956 N N . MET A 1 369 ? 21.554 2.931 -31.486 1.00 83.50 369 MET A N 1
ATOM 2957 C CA . MET A 1 369 ? 22.252 1.782 -30.914 1.00 83.50 369 MET A CA 1
ATOM 2958 C C . MET A 1 369 ? 22.223 0.605 -31.893 1.00 83.50 369 MET A C 1
ATOM 2960 O O . MET A 1 369 ? 21.155 0.179 -32.348 1.00 83.50 369 MET A O 1
ATOM 2964 N N . THR A 1 370 ? 23.407 0.083 -32.203 1.00 85.56 370 THR A N 1
ATOM 2965 C CA . THR A 1 370 ? 23.583 -1.013 -33.159 1.00 85.56 370 THR A CA 1
ATOM 2966 C C . THR A 1 370 ? 23.334 -2.358 -32.478 1.00 85.56 370 THR A C 1
ATOM 2968 O O . THR A 1 370 ? 24.004 -2.719 -31.507 1.00 85.56 370 THR A O 1
ATOM 2971 N N . VAL A 1 371 ? 22.352 -3.107 -32.980 1.00 86.56 371 VAL A N 1
ATOM 2972 C CA . VAL A 1 371 ? 21.965 -4.425 -32.457 1.00 86.56 371 VAL A CA 1
ATOM 2973 C C . VAL A 1 371 ? 22.231 -5.469 -33.534 1.00 86.56 371 VAL A C 1
ATOM 2975 O O . VAL A 1 371 ? 21.782 -5.297 -34.664 1.00 86.56 371 VAL A O 1
ATOM 2978 N N . CYS A 1 372 ? 22.967 -6.527 -33.189 1.00 88.94 372 CYS A N 1
ATOM 2979 C CA . CYS A 1 372 ? 23.229 -7.657 -34.082 1.00 88.94 372 CYS A CA 1
ATOM 2980 C C . CYS A 1 372 ? 22.453 -8.895 -33.640 1.00 88.94 372 CYS A C 1
ATOM 2982 O O . CYS A 1 372 ? 22.495 -9.257 -32.462 1.00 88.94 372 CYS A O 1
ATOM 2984 N N . VAL A 1 373 ? 21.777 -9.554 -34.578 1.00 88.19 373 VAL A N 1
ATOM 2985 C CA . VAL A 1 373 ? 21.032 -10.792 -34.321 1.00 88.19 373 VAL A CA 1
ATOM 2986 C C . VAL A 1 373 ? 21.923 -12.001 -34.599 1.00 88.19 373 VAL A C 1
ATOM 2988 O O . VAL A 1 373 ? 22.428 -12.179 -35.702 1.00 88.19 373 VAL A O 1
ATOM 2991 N N . LEU A 1 374 ? 22.129 -12.844 -33.594 1.00 88.38 374 LEU A N 1
ATOM 2992 C CA . LEU A 1 374 ? 22.811 -14.129 -33.700 1.00 88.38 374 LEU A CA 1
ATOM 2993 C C . LEU A 1 374 ? 21.737 -15.208 -33.844 1.00 88.38 374 LEU A C 1
ATOM 2995 O O . LEU A 1 374 ? 21.183 -15.682 -32.851 1.00 88.38 374 LEU A O 1
ATOM 2999 N N . GLY A 1 375 ? 21.398 -15.517 -35.090 1.00 86.31 375 GLY A N 1
ATOM 3000 C CA . GLY A 1 375 ? 20.188 -16.253 -35.437 1.00 86.31 375 GLY A CA 1
ATOM 3001 C C . GLY A 1 375 ? 20.442 -17.659 -35.970 1.00 86.31 375 GLY A C 1
ATOM 3002 O O . GLY A 1 375 ? 21.489 -17.935 -36.564 1.00 86.31 375 GLY A O 1
ATOM 3003 N N . ASP A 1 376 ? 19.453 -18.535 -35.818 1.00 85.06 376 ASP A N 1
ATOM 3004 C CA . ASP A 1 376 ? 19.246 -19.642 -36.757 1.00 85.06 376 ASP A CA 1
ATOM 3005 C C . ASP A 1 376 ? 18.735 -19.116 -38.120 1.00 85.06 376 ASP A C 1
ATOM 3007 O O . ASP A 1 376 ? 18.640 -17.904 -38.332 1.00 85.06 376 ASP A O 1
ATOM 3011 N N . ALA A 1 377 ? 18.448 -20.007 -39.075 1.00 84.44 377 ALA A N 1
ATOM 3012 C CA . ALA A 1 377 ? 17.996 -19.604 -40.410 1.00 84.44 377 ALA A CA 1
ATOM 3013 C C . ALA A 1 377 ? 16.717 -18.744 -40.361 1.00 84.44 377 ALA A C 1
ATOM 3015 O O . ALA A 1 377 ? 16.634 -17.741 -41.066 1.00 84.44 377 ALA A O 1
ATOM 3016 N N . PHE A 1 378 ? 15.783 -19.076 -39.464 1.00 85.56 378 PHE A N 1
ATOM 3017 C CA . PHE A 1 378 ? 14.523 -18.354 -39.294 1.00 85.56 378 PHE A CA 1
ATOM 3018 C C . PHE A 1 378 ? 14.759 -16.913 -38.824 1.00 85.56 378 PHE A C 1
ATOM 3020 O O . PHE A 1 378 ? 14.303 -15.961 -39.459 1.00 85.56 378 PHE A O 1
ATOM 3027 N N . HIS A 1 379 ? 15.544 -16.724 -37.759 1.00 83.94 379 HIS A N 1
ATOM 3028 C CA . HIS A 1 379 ? 15.848 -15.381 -37.254 1.00 83.94 379 HIS A CA 1
ATOM 3029 C C . HIS A 1 379 ? 16.782 -14.582 -38.171 1.00 83.94 379 HIS A C 1
ATOM 3031 O O . HIS A 1 379 ? 16.709 -13.354 -38.176 1.00 83.94 379 HIS A O 1
ATOM 3037 N N . CYS A 1 380 ? 17.641 -15.234 -38.963 1.00 85.38 380 CYS A N 1
ATOM 3038 C CA . CYS A 1 380 ? 18.432 -14.554 -39.997 1.00 85.38 380 CYS A CA 1
ATOM 3039 C C . CYS A 1 380 ? 17.540 -13.987 -41.109 1.00 85.38 380 CYS A C 1
ATOM 3041 O O . CYS A 1 380 ? 17.720 -12.833 -41.499 1.00 85.38 380 CYS A O 1
ATOM 3043 N N . ASP A 1 381 ? 16.560 -14.757 -41.589 1.00 85.88 381 ASP A N 1
ATOM 3044 C CA . ASP A 1 381 ? 15.623 -14.300 -42.620 1.00 85.88 381 ASP A CA 1
ATOM 3045 C C . ASP A 1 381 ? 14.715 -13.181 -42.098 1.00 85.88 381 ASP A C 1
ATOM 3047 O O . ASP A 1 381 ? 14.524 -12.164 -42.770 1.00 85.88 381 ASP A O 1
ATOM 3051 N N . GLN A 1 382 ? 14.239 -13.303 -40.857 1.00 84.50 382 GLN A N 1
ATOM 3052 C CA . GLN A 1 382 ? 13.443 -12.268 -40.201 1.00 84.50 382 GLN A CA 1
ATOM 3053 C C . GLN A 1 382 ? 14.259 -10.977 -39.978 1.00 84.50 382 GLN A C 1
ATOM 3055 O O . GLN A 1 382 ? 13.774 -9.878 -40.253 1.00 84.50 382 GLN A O 1
ATOM 3060 N N . ALA A 1 383 ? 15.530 -11.089 -39.569 1.00 85.88 383 ALA A N 1
ATOM 3061 C CA . ALA A 1 383 ? 16.439 -9.947 -39.445 1.00 85.88 383 ALA A CA 1
ATOM 3062 C C . ALA A 1 383 ? 16.729 -9.286 -40.801 1.00 85.88 383 ALA A C 1
ATOM 3064 O O . ALA A 1 383 ? 16.769 -8.058 -40.890 1.00 85.88 383 ALA A O 1
ATOM 3065 N N . LYS A 1 384 ? 16.880 -10.083 -41.868 1.00 86.88 384 LYS A N 1
ATOM 3066 C CA . LYS A 1 384 ? 17.061 -9.592 -43.239 1.00 86.88 384 LYS A CA 1
ATOM 3067 C C . LYS A 1 384 ? 15.836 -8.815 -43.724 1.00 86.88 384 LYS A C 1
ATOM 3069 O O . LYS A 1 384 ? 16.004 -7.743 -44.300 1.00 86.88 384 LYS A O 1
ATOM 3074 N N . GLY A 1 385 ? 14.630 -9.314 -43.447 1.00 81.75 385 GLY A N 1
ATOM 3075 C CA . GLY A 1 385 ? 13.370 -8.624 -43.746 1.00 81.75 385 GLY A CA 1
ATOM 3076 C C . GLY A 1 385 ? 13.193 -7.316 -42.967 1.00 81.75 385 GLY A C 1
ATOM 3077 O O . GLY A 1 385 ? 12.685 -6.341 -43.512 1.00 81.75 385 GLY A O 1
ATOM 3078 N N . ALA A 1 386 ? 13.681 -7.261 -41.725 1.00 81.19 386 ALA A N 1
ATOM 3079 C CA . ALA A 1 386 ? 13.645 -6.069 -40.874 1.00 81.19 386 ALA A CA 1
ATOM 3080 C C . ALA A 1 386 ? 14.807 -5.077 -41.114 1.00 81.19 386 ALA A C 1
ATOM 3082 O O . ALA A 1 386 ? 14.883 -4.045 -40.446 1.00 81.19 386 ALA A O 1
ATOM 3083 N N . GLY A 1 387 ? 15.740 -5.378 -42.028 1.00 81.62 387 GLY A N 1
ATOM 3084 C CA . GLY A 1 387 ? 16.916 -4.537 -42.289 1.00 81.62 387 GLY A CA 1
ATOM 3085 C C . GLY A 1 387 ? 17.929 -4.487 -41.134 1.00 81.62 387 GLY A C 1
ATOM 3086 O O . GLY A 1 387 ? 18.673 -3.514 -41.004 1.00 81.62 387 GLY A O 1
ATOM 3087 N N . MET A 1 388 ? 17.961 -5.508 -40.275 1.00 83.31 388 MET A N 1
ATOM 3088 C CA . MET A 1 388 ? 18.892 -5.619 -39.149 1.00 83.31 388 MET A CA 1
ATOM 3089 C C . MET A 1 388 ? 20.156 -6.400 -39.543 1.00 83.31 388 MET A C 1
ATOM 3091 O O . MET A 1 388 ? 20.097 -7.347 -40.324 1.00 83.31 388 MET A O 1
ATOM 3095 N N . GLU A 1 389 ? 21.317 -6.043 -38.981 1.00 86.19 389 GLU A N 1
ATOM 3096 C CA . GLU A 1 389 ? 22.537 -6.839 -39.176 1.00 86.19 389 GLU A CA 1
ATOM 3097 C C . GLU A 1 389 ? 22.434 -8.158 -38.384 1.00 86.19 389 GLU A C 1
ATOM 3099 O O . GLU A 1 389 ? 22.107 -8.159 -37.194 1.00 86.19 389 GLU A O 1
ATOM 3104 N N . PHE A 1 390 ? 22.737 -9.284 -39.032 1.00 88.12 390 PHE A N 1
ATOM 3105 C CA . PHE A 1 390 ? 22.678 -10.617 -38.429 1.00 88.12 390 PHE A CA 1
ATOM 3106 C C . PHE A 1 390 ? 23.954 -11.426 -38.692 1.00 88.12 390 PHE A C 1
ATOM 3108 O O . PHE A 1 390 ? 24.730 -11.117 -39.599 1.00 88.12 390 PHE A O 1
ATOM 3115 N N . GLN A 1 391 ? 24.181 -12.466 -37.889 1.00 85.31 391 GLN A N 1
ATOM 3116 C CA . GLN A 1 391 ? 25.184 -13.499 -38.144 1.00 85.31 391 GLN A CA 1
ATOM 3117 C C . GLN A 1 391 ? 24.593 -14.887 -37.956 1.00 85.31 391 GLN A C 1
ATOM 3119 O O . GLN A 1 391 ? 23.968 -15.174 -36.933 1.00 85.31 391 GLN A O 1
ATOM 3124 N N . SER A 1 392 ? 24.859 -15.747 -38.936 1.00 86.38 392 SER A N 1
ATOM 3125 C CA . SER A 1 392 ? 24.453 -17.145 -38.904 1.00 86.38 392 SER A CA 1
ATOM 3126 C C . SER A 1 392 ? 25.357 -17.978 -37.991 1.00 86.38 392 SER A C 1
ATOM 3128 O O . SER A 1 392 ? 26.478 -17.593 -37.634 1.00 86.38 392 SER A O 1
ATOM 3130 N N . VAL A 1 393 ? 24.901 -19.188 -37.669 1.00 81.75 393 VAL A N 1
ATOM 3131 C CA . VAL A 1 393 ? 25.689 -20.185 -36.930 1.00 81.75 393 VAL A CA 1
ATOM 3132 C C . VAL A 1 393 ? 27.031 -20.480 -37.612 1.00 81.75 393 VAL A C 1
ATOM 3134 O O . VAL A 1 393 ? 28.047 -20.657 -36.935 1.00 81.75 393 VAL A O 1
ATOM 3137 N N . ASP A 1 394 ? 27.072 -20.500 -38.943 1.00 82.31 394 ASP A N 1
ATOM 3138 C CA . ASP A 1 394 ? 28.295 -20.808 -39.684 1.00 82.31 394 ASP A CA 1
ATOM 3139 C C . ASP A 1 394 ? 29.284 -19.640 -39.687 1.00 82.31 394 ASP A C 1
ATOM 3141 O O . ASP A 1 394 ? 30.495 -19.859 -39.607 1.00 82.31 394 ASP A O 1
ATOM 3145 N N . ASP A 1 395 ? 28.801 -18.398 -39.658 1.00 83.00 395 ASP A N 1
ATOM 3146 C CA . ASP A 1 395 ? 29.662 -17.224 -39.481 1.00 83.00 395 ASP A CA 1
ATOM 3147 C C . ASP A 1 395 ? 30.280 -17.186 -38.081 1.00 83.00 395 ASP A C 1
ATOM 3149 O O . ASP A 1 395 ? 31.462 -16.867 -37.920 1.00 83.00 395 ASP A O 1
ATOM 3153 N N . LEU A 1 396 ? 29.526 -17.629 -37.072 1.00 79.56 396 LEU A N 1
ATOM 3154 C CA . LEU A 1 396 ? 30.023 -17.778 -35.707 1.00 79.56 396 LEU A CA 1
ATOM 3155 C C . LEU A 1 396 ? 31.078 -18.886 -35.580 1.00 79.56 396 LEU A C 1
ATOM 3157 O O . LEU A 1 396 ? 32.053 -18.715 -34.843 1.00 79.56 396 LEU A O 1
ATOM 3161 N N . LYS A 1 397 ? 30.947 -19.996 -36.320 1.00 80.56 397 LYS A N 1
ATOM 3162 C CA . LYS A 1 397 ? 31.970 -21.060 -36.372 1.00 80.56 397 LYS A CA 1
ATOM 3163 C C . LYS A 1 397 ? 33.273 -20.575 -37.015 1.00 80.56 397 LYS A C 1
ATOM 3165 O O . LYS A 1 397 ? 34.348 -20.900 -36.507 1.00 80.56 397 LYS A O 1
ATOM 3170 N N . LYS A 1 398 ? 33.203 -19.748 -38.069 1.00 81.19 398 LYS A N 1
ATOM 3171 C CA . LYS A 1 398 ? 34.386 -19.161 -38.739 1.00 81.19 398 LYS A CA 1
ATOM 3172 C C . LYS A 1 398 ? 35.231 -18.288 -37.804 1.00 81.19 398 LYS A C 1
ATOM 3174 O O . LYS A 1 398 ? 36.432 -18.142 -38.018 1.00 81.19 398 LYS A O 1
ATOM 3179 N N . LEU A 1 399 ? 34.642 -17.737 -36.737 1.00 77.12 399 LEU A N 1
ATOM 3180 C CA . LEU A 1 399 ? 35.375 -16.969 -35.724 1.00 77.12 399 LEU A CA 1
ATOM 3181 C C . LEU A 1 399 ? 36.304 -17.845 -34.860 1.00 77.12 399 LEU A C 1
ATOM 3183 O O . LEU A 1 399 ? 37.198 -17.290 -34.219 1.00 77.12 399 LEU A O 1
ATOM 3187 N N . ASN A 1 400 ? 36.120 -19.176 -34.848 1.00 73.44 400 ASN A N 1
ATOM 3188 C CA . ASN A 1 400 ? 36.989 -20.211 -34.262 1.00 73.44 400 ASN A CA 1
ATOM 3189 C C . ASN A 1 400 ? 37.678 -19.816 -32.937 1.00 73.44 400 ASN A C 1
ATOM 3191 O O . ASN A 1 400 ? 38.898 -19.906 -32.794 1.00 73.44 400 ASN A O 1
ATOM 3195 N N . LYS A 1 401 ? 36.910 -19.287 -31.972 1.00 72.19 401 LYS A N 1
ATOM 3196 C CA . LYS A 1 401 ? 37.412 -18.807 -30.663 1.00 72.19 401 LYS A CA 1
ATOM 3197 C C . LYS A 1 401 ? 38.568 -17.790 -30.742 1.00 72.19 401 LYS A C 1
ATOM 3199 O O . LYS A 1 401 ? 39.264 -17.547 -29.749 1.00 72.19 401 LYS A O 1
ATOM 3204 N N . ASN A 1 402 ? 38.779 -17.149 -31.890 1.00 80.69 402 ASN A N 1
ATOM 3205 C CA . ASN A 1 402 ? 39.856 -16.196 -32.077 1.00 80.69 402 ASN A CA 1
ATOM 3206 C C . ASN A 1 402 ? 39.550 -14.906 -31.306 1.00 80.69 402 ASN A C 1
ATOM 3208 O O . ASN A 1 402 ? 38.724 -14.078 -31.701 1.00 80.69 402 ASN A O 1
ATOM 3212 N N . LYS A 1 403 ? 40.279 -14.702 -30.204 1.00 78.19 403 LYS A N 1
ATOM 3213 C CA . LYS A 1 403 ? 40.109 -13.559 -29.296 1.00 78.19 403 LYS A CA 1
ATOM 3214 C C . LYS A 1 403 ? 40.166 -12.199 -30.006 1.00 78.19 403 LYS A C 1
ATOM 3216 O O . LYS A 1 403 ? 39.510 -11.264 -29.545 1.00 78.19 403 LYS A O 1
ATOM 3221 N N . LYS A 1 404 ? 40.937 -12.057 -31.095 1.00 82.31 404 LYS A N 1
ATOM 3222 C CA . LYS A 1 404 ? 41.050 -10.788 -31.841 1.00 82.31 404 LYS A CA 1
ATOM 3223 C C . LYS A 1 404 ? 39.782 -10.494 -32.644 1.00 82.31 404 LYS A C 1
ATOM 3225 O O . LYS A 1 404 ? 39.264 -9.382 -32.560 1.00 82.31 404 LYS A O 1
ATOM 3230 N N . LEU A 1 405 ? 39.258 -11.488 -33.362 1.00 82.06 405 LEU A N 1
ATOM 3231 C CA . LEU A 1 405 ? 38.047 -11.340 -34.176 1.00 82.06 405 LEU A CA 1
ATOM 3232 C C . LEU A 1 405 ? 36.808 -11.114 -33.305 1.00 82.06 405 LEU A C 1
ATOM 3234 O O . LEU A 1 405 ? 36.008 -10.232 -33.595 1.00 82.06 405 LEU A O 1
ATOM 3238 N N . ILE A 1 406 ? 36.711 -11.810 -32.172 1.00 81.06 406 ILE A N 1
ATOM 3239 C CA . ILE A 1 406 ? 35.592 -11.652 -31.231 1.00 81.06 406 ILE A CA 1
ATOM 3240 C C . ILE A 1 406 ? 35.621 -10.273 -30.562 1.00 81.06 406 ILE A C 1
ATOM 3242 O O . ILE A 1 406 ? 34.583 -9.631 -30.420 1.00 81.06 406 ILE A O 1
ATOM 3246 N N . LYS A 1 407 ? 36.809 -9.752 -30.220 1.00 81.06 407 LYS A N 1
ATOM 3247 C CA . LYS A 1 407 ? 36.948 -8.356 -29.770 1.00 81.06 407 LYS A CA 1
ATOM 3248 C C . LYS A 1 407 ? 36.560 -7.352 -30.858 1.00 81.06 407 LYS A C 1
ATOM 3250 O O . LYS A 1 407 ? 36.016 -6.306 -30.521 1.00 81.06 407 LYS A O 1
ATOM 3255 N N . LYS A 1 408 ? 36.842 -7.639 -32.135 1.00 85.25 408 LYS A N 1
ATOM 3256 C CA . LYS A 1 408 ? 36.438 -6.786 -33.265 1.00 85.25 408 LYS A CA 1
ATOM 3257 C C . LYS A 1 408 ? 34.915 -6.787 -33.429 1.00 85.25 408 LYS A C 1
ATOM 3259 O O . LYS A 1 408 ? 34.331 -5.716 -33.541 1.00 85.25 408 LYS A O 1
ATOM 3264 N N . LEU A 1 409 ? 34.279 -7.956 -33.332 1.00 83.62 409 LEU A N 1
ATOM 3265 C CA . LEU A 1 409 ? 32.823 -8.105 -33.372 1.00 83.62 409 LEU A CA 1
ATOM 3266 C C . LEU A 1 409 ? 32.138 -7.357 -32.218 1.00 83.62 409 LEU A C 1
ATOM 3268 O O . LEU A 1 409 ? 31.256 -6.537 -32.447 1.00 83.62 409 LEU A O 1
ATOM 3272 N N . ALA A 1 410 ? 32.609 -7.561 -30.985 1.00 81.81 410 ALA A N 1
ATOM 3273 C CA . ALA A 1 410 ? 32.072 -6.899 -29.794 1.00 81.81 410 ALA A CA 1
ATOM 3274 C C . ALA A 1 410 ? 32.272 -5.369 -29.787 1.00 81.81 410 ALA A C 1
ATOM 3276 O O . ALA A 1 410 ? 31.609 -4.663 -29.025 1.00 81.81 410 ALA A O 1
ATOM 3277 N N . LYS A 1 411 ? 33.211 -4.853 -30.592 1.00 84.19 411 LYS A N 1
ATOM 3278 C CA . LYS A 1 411 ? 33.409 -3.413 -30.817 1.00 84.19 411 LYS A CA 1
ATOM 3279 C C . LYS A 1 411 ? 32.530 -2.855 -31.935 1.00 84.19 411 LYS A C 1
ATOM 3281 O O . LYS A 1 411 ? 32.251 -1.666 -31.890 1.00 84.19 411 LYS A O 1
ATOM 3286 N N . LYS A 1 412 ? 32.135 -3.676 -32.917 1.00 86.25 412 LYS A N 1
ATOM 3287 C CA . LYS A 1 412 ? 31.276 -3.249 -34.032 1.00 86.25 412 LYS A CA 1
ATOM 3288 C C . LYS A 1 412 ? 29.842 -2.973 -33.563 1.00 86.25 412 LYS A C 1
ATOM 3290 O O . LYS A 1 412 ? 29.245 -2.023 -34.041 1.00 86.25 412 LYS A O 1
ATOM 3295 N N . TYR A 1 413 ? 29.336 -3.780 -32.630 1.00 86.88 413 TYR A N 1
ATOM 3296 C CA . TYR A 1 413 ? 27.947 -3.724 -32.163 1.00 86.88 413 TYR A CA 1
ATOM 3297 C C . TYR A 1 413 ? 27.826 -3.305 -30.708 1.00 86.88 413 TYR A C 1
ATOM 3299 O O . TYR A 1 413 ? 28.656 -3.690 -29.880 1.00 86.88 413 TYR A O 1
ATOM 3307 N N . ASP A 1 414 ? 26.763 -2.581 -30.372 1.00 83.50 414 ASP A N 1
ATOM 3308 C CA . ASP A 1 414 ? 26.457 -2.170 -29.002 1.00 83.50 414 ASP A CA 1
ATOM 3309 C C . ASP A 1 414 ? 25.788 -3.288 -28.197 1.00 83.50 414 ASP A C 1
ATOM 3311 O O . ASP A 1 414 ? 26.176 -3.510 -27.046 1.00 83.50 414 ASP A O 1
ATOM 3315 N N . ALA A 1 415 ? 24.861 -4.026 -28.817 1.00 86.06 415 ALA A N 1
ATOM 3316 C CA . ALA A 1 415 ? 24.129 -5.135 -28.207 1.00 86.06 415 ALA A CA 1
ATOM 3317 C C . ALA A 1 415 ? 23.953 -6.323 -29.169 1.00 86.06 415 ALA A C 1
ATOM 3319 O O . ALA A 1 415 ? 24.077 -6.184 -30.388 1.00 86.06 415 ALA A O 1
ATOM 3320 N N . PHE A 1 416 ? 23.651 -7.493 -28.604 1.00 88.31 416 PHE A N 1
ATOM 3321 C CA . PHE A 1 416 ? 23.406 -8.724 -29.352 1.00 88.31 416 PHE A CA 1
ATOM 3322 C C . PHE A 1 416 ? 22.074 -9.350 -28.928 1.00 88.31 416 PHE A C 1
ATOM 3324 O O . PHE A 1 416 ? 21.756 -9.380 -27.740 1.00 88.31 416 PHE A O 1
ATOM 3331 N N . LEU A 1 417 ? 21.335 -9.879 -29.894 1.00 88.31 417 LEU A N 1
ATOM 3332 C CA . LEU A 1 417 ? 20.198 -10.778 -29.696 1.00 88.31 417 LEU A CA 1
ATOM 3333 C C . LEU A 1 417 ? 20.634 -12.186 -30.096 1.00 88.31 417 LEU A C 1
ATOM 3335 O O . LEU A 1 417 ? 21.473 -12.316 -30.983 1.00 88.31 417 LEU A O 1
ATOM 3339 N N . ALA A 1 418 ? 20.114 -13.231 -29.462 1.00 88.44 418 ALA A N 1
ATOM 3340 C CA . ALA A 1 418 ? 20.397 -14.602 -29.873 1.00 88.44 418 ALA A CA 1
ATOM 3341 C C . ALA A 1 418 ? 19.152 -15.483 -29.821 1.00 88.44 418 ALA A C 1
ATOM 3343 O O . ALA A 1 418 ? 18.415 -15.433 -28.841 1.00 88.44 418 ALA A O 1
ATOM 3344 N N . SER A 1 419 ? 18.966 -16.344 -30.823 1.00 85.81 419 SER A N 1
ATOM 3345 C CA . SER A 1 419 ? 17.941 -17.392 -30.773 1.00 85.81 419 SER A CA 1
ATOM 3346 C C . SER A 1 419 ? 18.149 -18.278 -29.545 1.00 85.81 419 SER A C 1
ATOM 3348 O O . SER A 1 419 ? 19.290 -18.625 -29.215 1.00 85.81 419 SER A O 1
ATOM 3350 N N . GLU A 1 420 ? 17.073 -18.721 -28.897 1.00 84.44 420 GLU A N 1
ATOM 3351 C CA . GLU A 1 420 ? 17.161 -19.629 -27.741 1.00 84.44 420 GLU A CA 1
ATOM 3352 C C . GLU A 1 420 ? 17.935 -20.925 -28.039 1.00 84.44 420 GLU A C 1
ATOM 3354 O O . GLU A 1 420 ? 18.690 -21.424 -27.198 1.00 84.44 420 GLU A O 1
ATOM 3359 N N . ALA A 1 421 ? 17.826 -21.441 -29.267 1.00 80.44 421 ALA A N 1
ATOM 3360 C CA . ALA A 1 421 ? 18.585 -22.605 -29.719 1.00 80.44 421 ALA A CA 1
ATOM 3361 C C . ALA A 1 421 ? 20.105 -22.345 -29.773 1.00 80.44 421 ALA A C 1
ATOM 3363 O O . ALA A 1 421 ? 20.918 -23.254 -29.564 1.00 80.44 421 ALA A O 1
ATOM 3364 N N . LEU A 1 422 ? 20.500 -21.095 -30.035 1.00 81.31 422 LEU A N 1
ATOM 3365 C CA . LEU A 1 422 ? 21.884 -20.700 -30.262 1.00 81.31 422 LEU A CA 1
ATOM 3366 C C . LEU A 1 422 ? 22.561 -20.172 -28.996 1.00 81.31 422 LEU A C 1
ATOM 3368 O O . LEU A 1 422 ? 23.751 -20.420 -28.800 1.00 81.31 422 LEU A O 1
ATOM 3372 N N . ILE A 1 423 ? 21.825 -19.505 -28.100 1.00 82.81 423 ILE A N 1
ATOM 3373 C CA . ILE A 1 423 ? 22.387 -18.865 -26.900 1.00 82.81 423 ILE A CA 1
ATOM 3374 C C . ILE A 1 423 ? 23.155 -19.852 -26.005 1.00 82.81 423 ILE A C 1
ATOM 3376 O O . ILE A 1 423 ? 24.220 -19.518 -25.482 1.00 82.81 423 ILE A O 1
ATOM 3380 N N . LYS A 1 424 ? 22.689 -21.109 -25.920 1.00 82.12 424 LYS A N 1
ATOM 3381 C CA . LYS A 1 424 ? 23.349 -22.202 -25.181 1.00 82.12 424 LYS A CA 1
ATOM 3382 C C . LYS A 1 424 ? 24.671 -22.643 -25.826 1.00 82.12 424 LYS A C 1
ATOM 3384 O O . LYS A 1 424 ? 25.575 -23.116 -25.141 1.00 82.12 424 LYS A O 1
ATOM 3389 N N . GLN A 1 425 ? 24.815 -22.467 -27.140 1.00 81.00 425 GLN A N 1
ATOM 3390 C CA . GLN A 1 425 ? 26.000 -22.862 -27.909 1.00 81.00 425 GLN A CA 1
ATOM 3391 C C . GLN A 1 425 ? 27.047 -21.741 -28.002 1.00 81.00 425 GLN A C 1
ATOM 3393 O O . GLN A 1 425 ? 28.227 -22.016 -28.231 1.00 81.00 425 GLN A O 1
ATOM 3398 N N . ILE A 1 426 ? 26.655 -20.483 -27.774 1.00 81.38 426 ILE A N 1
ATOM 3399 C CA . ILE A 1 426 ? 27.535 -19.307 -27.866 1.00 81.38 426 ILE A CA 1
ATOM 3400 C C . ILE A 1 426 ? 28.806 -19.426 -27.005 1.00 81.38 426 ILE A C 1
ATOM 3402 O O . ILE A 1 426 ? 29.891 -19.172 -27.540 1.00 81.38 426 ILE A O 1
ATOM 3406 N N . PRO A 1 427 ? 28.760 -19.868 -25.730 1.00 81.12 427 PRO A N 1
ATOM 3407 C CA . PRO A 1 427 ? 29.976 -20.078 -24.941 1.00 81.12 427 PRO A CA 1
ATOM 3408 C C . PRO A 1 427 ? 30.922 -21.124 -25.549 1.00 81.12 427 PRO A C 1
ATOM 3410 O O . PRO A 1 427 ? 32.141 -20.985 -25.448 1.00 81.12 427 PRO A O 1
ATOM 3413 N N . ARG A 1 428 ? 30.388 -22.151 -26.225 1.00 81.06 428 ARG A N 1
ATOM 3414 C CA . ARG A 1 428 ? 31.184 -23.189 -26.899 1.00 81.06 428 ARG A CA 1
ATOM 3415 C C . ARG A 1 428 ? 31.810 -22.675 -28.197 1.00 81.06 428 ARG A C 1
ATOM 3417 O O . ARG A 1 428 ? 32.953 -23.032 -28.477 1.00 81.06 428 ARG A O 1
ATOM 3424 N N . LEU A 1 429 ? 31.095 -21.845 -28.958 1.00 78.75 429 LEU A N 1
ATOM 3425 C CA . LEU A 1 429 ? 31.515 -21.336 -30.272 1.00 78.75 429 LEU A CA 1
ATOM 3426 C C . LEU A 1 429 ? 32.462 -20.128 -30.169 1.00 78.75 429 LEU A C 1
ATOM 3428 O O . LEU A 1 429 ? 33.514 -20.099 -30.807 1.00 78.75 429 LEU A O 1
ATOM 3432 N N . LEU A 1 430 ? 32.130 -19.153 -29.320 1.00 75.94 430 LEU A N 1
ATOM 3433 C CA . LEU A 1 430 ? 32.882 -17.903 -29.160 1.00 75.94 430 LEU A CA 1
ATOM 3434 C C . LEU A 1 430 ? 33.769 -17.882 -27.901 1.00 75.94 430 LEU A C 1
ATOM 3436 O O . LEU A 1 430 ? 34.599 -16.988 -27.720 1.00 75.94 430 LEU A O 1
ATOM 3440 N N . GLY A 1 431 ? 33.633 -18.855 -26.999 1.00 73.12 431 GLY A N 1
ATOM 3441 C CA . GLY A 1 431 ? 34.308 -18.800 -25.702 1.00 73.12 431 GLY A CA 1
ATOM 3442 C C . GLY A 1 431 ? 33.775 -17.661 -24.812 1.00 73.12 431 GLY A C 1
ATOM 3443 O O . GLY A 1 431 ? 32.785 -17.004 -25.135 1.00 73.12 431 GLY A O 1
ATOM 3444 N N . PRO A 1 432 ? 34.454 -17.339 -23.695 1.00 74.12 432 PRO A N 1
ATOM 3445 C CA . PRO A 1 432 ? 33.986 -16.334 -22.732 1.00 74.12 432 PRO A CA 1
ATOM 3446 C C . PRO A 1 432 ? 34.154 -14.880 -23.221 1.00 74.12 432 PRO A C 1
ATOM 3448 O O . PRO A 1 432 ? 34.071 -13.947 -22.424 1.00 74.12 432 PRO A O 1
ATOM 3451 N N . GLY A 1 433 ? 34.452 -14.661 -24.507 1.00 73.12 433 GLY A N 1
ATOM 3452 C CA . GLY A 1 433 ? 34.814 -13.356 -25.061 1.00 73.12 433 GLY A CA 1
ATOM 3453 C C . GLY A 1 433 ? 33.717 -12.303 -24.898 1.00 73.12 433 GLY A C 1
ATOM 3454 O O . GLY A 1 433 ? 33.991 -11.237 -24.353 1.00 73.12 433 GLY A O 1
ATOM 3455 N N . LEU A 1 434 ? 32.481 -12.612 -25.304 1.00 75.56 434 LEU A N 1
ATOM 3456 C CA . LEU A 1 434 ? 31.338 -11.691 -25.181 1.00 75.56 434 LEU A CA 1
ATOM 3457 C C . LEU A 1 434 ? 30.932 -11.455 -23.721 1.00 75.56 434 LEU A C 1
ATOM 3459 O O . LEU A 1 434 ? 30.666 -10.319 -23.328 1.00 75.56 434 LEU A O 1
ATOM 3463 N N . HIS A 1 435 ? 30.981 -12.506 -22.899 1.00 76.06 435 HIS A N 1
ATOM 3464 C CA . HIS A 1 435 ? 30.687 -12.420 -21.470 1.00 76.06 435 HIS A CA 1
ATOM 3465 C C . HIS A 1 435 ? 31.681 -11.500 -20.741 1.00 76.06 435 HIS A C 1
ATOM 3467 O O . HIS A 1 435 ? 31.282 -10.622 -19.982 1.00 76.06 435 HIS A O 1
ATOM 3473 N N . LYS A 1 436 ? 32.986 -11.618 -21.029 1.00 72.69 436 LYS A N 1
ATOM 3474 C CA . LYS A 1 436 ? 34.027 -10.748 -20.446 1.00 72.69 436 LYS A CA 1
ATOM 3475 C C . LYS A 1 436 ? 33.898 -9.279 -20.855 1.00 72.69 436 LYS A C 1
ATOM 3477 O O . LYS A 1 436 ? 34.366 -8.412 -20.125 1.00 72.69 436 LYS A O 1
ATOM 3482 N N . VAL A 1 437 ? 33.297 -8.999 -22.011 1.00 71.75 437 VAL A N 1
ATOM 3483 C CA . VAL A 1 437 ? 33.049 -7.630 -22.498 1.00 71.75 437 VAL A CA 1
ATOM 3484 C C . VAL A 1 437 ? 31.712 -7.078 -21.971 1.00 71.75 437 VAL A C 1
ATOM 3486 O O . VAL A 1 437 ? 31.429 -5.897 -22.142 1.00 71.75 437 VAL A O 1
ATOM 3489 N N . GLY A 1 438 ? 30.912 -7.897 -21.276 1.00 71.62 438 GLY A N 1
ATOM 3490 C CA . GLY A 1 438 ? 29.624 -7.488 -20.710 1.00 71.62 438 GLY A CA 1
ATOM 3491 C C . GLY A 1 438 ? 28.527 -7.286 -21.758 1.00 71.62 438 GLY A C 1
ATOM 3492 O O . GLY A 1 438 ? 27.571 -6.567 -21.487 1.00 71.62 438 GLY A O 1
ATOM 3493 N N . LYS A 1 439 ? 28.677 -7.896 -22.941 1.00 81.56 439 LYS A N 1
ATOM 3494 C CA . LYS A 1 439 ? 27.731 -7.836 -24.069 1.00 81.56 439 LYS A CA 1
ATOM 3495 C C . LYS A 1 439 ? 27.207 -9.232 -24.404 1.00 81.56 439 LYS A C 1
ATOM 3497 O O . LYS A 1 439 ? 27.271 -9.668 -25.552 1.00 81.56 439 LYS A O 1
ATOM 3502 N N . PHE A 1 440 ? 26.806 -9.983 -23.381 1.00 82.19 440 PHE A N 1
ATOM 3503 C CA . PHE A 1 440 ? 26.207 -11.291 -23.618 1.00 82.19 440 PHE A CA 1
ATOM 3504 C C . PHE A 1 440 ? 24.826 -11.103 -24.273 1.00 82.19 440 PHE A C 1
ATOM 3506 O O . PHE A 1 440 ? 24.120 -10.181 -23.861 1.00 82.19 440 PHE A O 1
ATOM 3513 N N . PRO A 1 441 ? 24.463 -11.894 -25.297 1.00 84.06 441 PRO A N 1
ATOM 3514 C CA . PRO A 1 441 ? 23.222 -11.672 -26.032 1.00 84.06 441 PRO A CA 1
ATOM 3515 C C . PRO A 1 441 ? 21.964 -11.895 -25.190 1.00 84.06 441 PRO A C 1
ATOM 3517 O O . PRO A 1 441 ? 21.955 -12.763 -24.317 1.00 84.06 441 PRO A O 1
ATOM 3520 N N . THR A 1 442 ? 20.899 -11.156 -25.498 1.00 85.38 442 THR A N 1
ATOM 3521 C CA . THR A 1 442 ? 19.555 -11.388 -24.943 1.00 85.38 442 THR A CA 1
ATOM 3522 C C . THR A 1 442 ? 18.846 -12.482 -25.754 1.00 85.38 442 THR A C 1
ATOM 3524 O O . THR A 1 442 ? 18.905 -12.423 -26.987 1.00 85.38 442 THR A O 1
ATOM 3527 N N . PRO A 1 443 ? 18.204 -13.481 -25.116 1.00 86.50 443 PRO A N 1
ATOM 3528 C CA . PRO A 1 443 ? 17.483 -14.536 -25.827 1.00 86.50 443 PRO A CA 1
ATOM 3529 C C . PRO A 1 443 ? 16.246 -13.996 -26.558 1.00 86.50 443 PRO A C 1
ATOM 3531 O O . PRO A 1 443 ? 15.609 -13.054 -26.086 1.00 86.50 443 PRO A O 1
ATOM 3534 N N . VAL A 1 444 ? 15.922 -14.605 -27.701 1.00 85.81 444 VAL A N 1
ATOM 3535 C CA . VAL A 1 444 ? 14.734 -14.313 -28.517 1.00 85.81 444 VAL A CA 1
ATOM 3536 C C . VAL A 1 444 ? 14.080 -15.623 -28.966 1.00 85.81 444 VAL A C 1
ATOM 3538 O O . VAL A 1 444 ? 14.765 -16.508 -29.498 1.00 85.81 444 VAL A O 1
ATOM 3541 N N . SER A 1 445 ? 12.766 -15.731 -28.760 1.00 85.81 445 SER A N 1
ATOM 3542 C CA . SER A 1 445 ? 11.928 -16.850 -29.206 1.00 85.81 445 SER A CA 1
ATOM 3543 C C . SER A 1 445 ? 11.540 -16.722 -30.688 1.00 85.81 445 SER A C 1
ATOM 3545 O O . SER A 1 445 ? 11.676 -15.663 -31.298 1.00 85.81 445 SER A O 1
ATOM 3547 N N . HIS A 1 446 ? 11.055 -17.802 -31.306 1.00 80.19 446 HIS A N 1
ATOM 3548 C CA . HIS A 1 446 ? 10.498 -17.769 -32.671 1.00 80.19 446 HIS A CA 1
ATOM 3549 C C . HIS A 1 446 ? 9.190 -16.964 -32.754 1.00 80.19 446 HIS A C 1
ATOM 3551 O O . HIS A 1 446 ? 8.876 -16.435 -33.815 1.00 80.19 446 HIS A O 1
ATOM 3557 N N . ASN A 1 447 ? 8.475 -16.814 -31.634 1.00 79.81 447 ASN A N 1
ATOM 3558 C CA . ASN A 1 447 ? 7.237 -16.029 -31.552 1.00 79.81 447 ASN A CA 1
ATOM 3559 C C . ASN A 1 447 ? 7.478 -14.527 -31.318 1.00 79.81 447 ASN A C 1
ATOM 3561 O O . ASN A 1 447 ? 6.545 -13.733 -31.416 1.00 79.81 447 ASN A O 1
ATOM 3565 N N . ASP A 1 448 ? 8.711 -14.128 -30.997 1.00 79.56 448 ASP A N 1
ATOM 3566 C CA . ASP A 1 448 ? 9.036 -12.740 -30.684 1.00 79.56 448 ASP A CA 1
ATOM 3567 C C . ASP A 1 448 ? 9.319 -11.927 -31.955 1.00 79.56 448 ASP A C 1
ATOM 3569 O O . ASP A 1 448 ? 10.036 -12.352 -32.863 1.00 79.56 448 ASP A O 1
ATOM 3573 N N . SER A 1 449 ? 8.835 -10.687 -31.979 1.00 82.25 449 SER A N 1
ATOM 3574 C CA . SER A 1 449 ? 9.237 -9.694 -32.976 1.00 82.25 449 SER A CA 1
ATOM 3575 C C . SER A 1 449 ? 10.651 -9.181 -32.675 1.00 82.25 449 SER A C 1
ATOM 3577 O O . SER A 1 449 ? 10.900 -8.537 -31.648 1.00 82.25 449 SER A O 1
ATOM 3579 N N . LEU A 1 450 ? 11.598 -9.431 -33.592 1.00 82.69 450 LEU A N 1
ATOM 3580 C CA . LEU A 1 450 ? 12.981 -8.939 -33.480 1.00 82.69 450 LEU A CA 1
ATOM 3581 C C . LEU A 1 450 ? 13.050 -7.413 -33.354 1.00 82.69 450 LEU A C 1
ATOM 3583 O O . LEU A 1 450 ? 13.896 -6.892 -32.625 1.00 82.69 450 LEU A O 1
ATOM 3587 N N . THR A 1 451 ? 12.151 -6.700 -34.033 1.00 82.12 451 THR A N 1
ATOM 3588 C CA . THR A 1 451 ? 12.078 -5.237 -34.003 1.00 82.12 451 THR A CA 1
ATOM 3589 C C . THR A 1 451 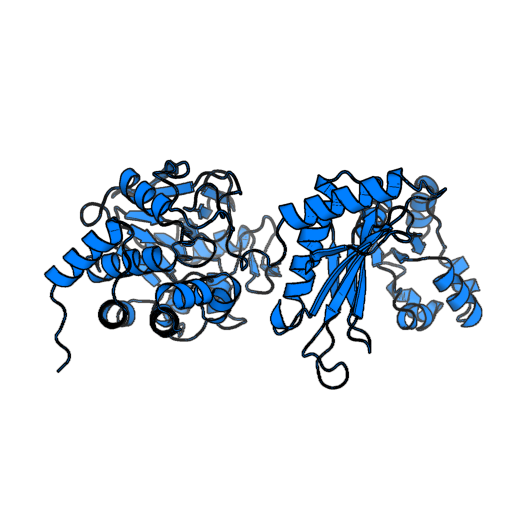? 11.665 -4.732 -32.624 1.00 82.12 451 THR A C 1
ATOM 3591 O O . THR A 1 451 ? 12.284 -3.804 -32.098 1.00 82.12 451 THR A O 1
ATOM 3594 N N . ASP A 1 452 ? 10.681 -5.375 -31.994 1.00 83.31 452 ASP A N 1
ATOM 3595 C CA . ASP A 1 452 ? 10.194 -4.976 -30.672 1.00 83.31 452 ASP A CA 1
ATOM 3596 C C . ASP A 1 452 ? 11.218 -5.289 -29.586 1.00 83.31 452 ASP A C 1
ATOM 3598 O O . ASP A 1 452 ? 11.501 -4.437 -28.740 1.00 83.31 452 ASP A O 1
A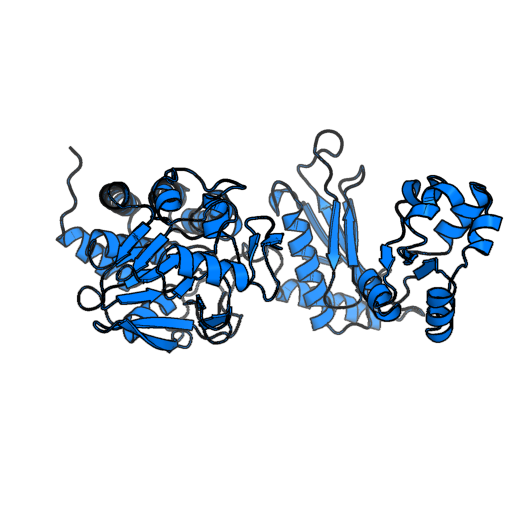TOM 3602 N N . LYS A 1 453 ? 11.886 -6.448 -29.669 1.00 84.12 453 LYS A N 1
ATOM 3603 C CA . LYS A 1 453 ? 13.021 -6.767 -28.792 1.00 84.12 453 LYS A CA 1
ATOM 3604 C C . LYS A 1 453 ? 14.195 -5.816 -28.987 1.00 84.12 453 LYS A C 1
ATOM 3606 O O . LYS A 1 453 ? 14.813 -5.391 -28.011 1.00 84.12 453 LYS A O 1
ATOM 3611 N N . ALA A 1 454 ? 14.502 -5.424 -30.221 1.00 83.94 454 ALA A N 1
ATOM 3612 C CA . ALA A 1 454 ? 15.534 -4.425 -30.471 1.00 83.94 454 ALA A CA 1
ATOM 3613 C C . ALA A 1 454 ? 15.161 -3.066 -29.857 1.00 83.94 454 ALA A C 1
ATOM 3615 O O . ALA A 1 454 ? 16.004 -2.435 -29.215 1.00 83.94 454 ALA A O 1
ATOM 3616 N N . ASN A 1 455 ? 13.908 -2.631 -30.002 1.00 84.19 455 ASN A N 1
ATOM 3617 C CA . ASN A 1 455 ? 13.404 -1.392 -29.408 1.00 84.19 455 ASN A CA 1
ATOM 3618 C C . ASN A 1 455 ? 13.400 -1.444 -27.877 1.00 84.19 455 ASN A C 1
ATOM 3620 O O . ASN A 1 455 ? 13.796 -0.472 -27.235 1.00 84.19 455 ASN A O 1
ATOM 3624 N N . GLU A 1 456 ? 13.068 -2.590 -27.288 1.00 83.25 456 GLU A N 1
ATOM 3625 C CA . GLU A 1 456 ? 13.162 -2.825 -25.850 1.00 83.25 456 GLU A CA 1
ATOM 3626 C C . GLU A 1 456 ? 14.596 -2.663 -25.339 1.00 83.25 456 GLU A C 1
ATOM 3628 O O . GLU A 1 456 ? 14.816 -1.956 -24.355 1.00 83.25 456 GLU A O 1
ATOM 3633 N N . ILE A 1 457 ? 15.598 -3.214 -26.032 1.00 85.75 457 ILE A N 1
ATOM 3634 C CA . ILE A 1 457 ? 17.002 -3.012 -25.640 1.00 85.75 457 ILE A CA 1
ATOM 3635 C C . ILE A 1 457 ? 17.399 -1.541 -25.812 1.00 85.75 457 ILE A C 1
ATOM 3637 O O . ILE A 1 457 ? 18.096 -0.995 -24.960 1.00 85.75 457 ILE A O 1
ATOM 3641 N N . ARG A 1 458 ? 16.939 -0.864 -26.873 1.00 86.31 458 ARG A N 1
ATOM 3642 C CA . ARG A 1 458 ? 17.226 0.567 -27.104 1.00 86.31 458 ARG A CA 1
ATOM 3643 C C . ARG A 1 458 ? 16.579 1.489 -26.061 1.00 86.31 458 ARG A C 1
ATOM 3645 O O . ARG A 1 458 ? 17.093 2.585 -25.824 1.00 86.31 458 ARG A O 1
ATOM 3652 N N . ALA A 1 459 ? 15.468 1.062 -25.462 1.00 86.44 459 ALA A N 1
ATOM 3653 C CA . ALA A 1 459 ? 14.788 1.735 -24.357 1.00 86.44 459 ALA A CA 1
ATOM 3654 C C . ALA A 1 459 ? 15.333 1.332 -22.976 1.00 86.44 459 ALA A C 1
ATOM 3656 O O . ALA A 1 459 ? 15.101 2.032 -21.993 1.00 86.44 459 ALA A O 1
ATOM 3657 N N . THR A 1 460 ? 16.072 0.226 -22.878 1.00 85.94 460 THR A N 1
ATOM 3658 C CA . THR A 1 460 ? 16.608 -0.264 -21.606 1.00 85.94 460 THR A CA 1
ATOM 3659 C C . THR A 1 460 ? 17.898 0.456 -21.239 1.00 85.94 460 THR A C 1
ATOM 3661 O O . THR A 1 460 ? 18.873 0.471 -21.992 1.00 85.94 460 THR A O 1
ATOM 3664 N N . ILE A 1 461 ? 17.940 1.017 -20.034 1.00 88.69 461 ILE A N 1
ATOM 3665 C CA . ILE A 1 461 ? 19.139 1.639 -19.476 1.00 88.69 461 ILE A CA 1
ATOM 3666 C C . ILE A 1 461 ? 19.710 0.797 -18.339 1.00 88.69 461 ILE A C 1
ATOM 3668 O O . ILE A 1 461 ? 18.984 0.113 -17.620 1.00 88.69 461 ILE A O 1
ATOM 3672 N N . LYS A 1 462 ? 21.035 0.847 -18.168 1.00 86.38 462 LYS A N 1
ATOM 3673 C CA . LYS A 1 462 ? 21.756 0.094 -17.137 1.00 86.38 462 LYS A CA 1
ATOM 3674 C C . LYS A 1 462 ? 22.479 1.029 -16.180 1.00 86.38 462 LYS A C 1
ATOM 3676 O O . LYS A 1 462 ? 23.405 1.736 -16.580 1.00 86.38 462 LYS A O 1
ATOM 3681 N N . PHE A 1 463 ? 22.125 0.944 -14.905 1.00 88.25 463 PHE A N 1
ATOM 3682 C CA . PHE A 1 463 ? 22.866 1.539 -13.804 1.00 88.25 463 PHE A CA 1
ATOM 3683 C C . PHE A 1 463 ? 23.830 0.498 -13.253 1.00 88.25 463 PHE A C 1
ATOM 3685 O O . PHE A 1 463 ? 23.412 -0.522 -12.716 1.00 88.25 463 PHE A O 1
ATOM 3692 N N . GLN A 1 464 ? 25.131 0.728 -13.405 1.00 85.25 464 GLN A N 1
ATOM 3693 C CA . GLN A 1 464 ? 26.145 -0.184 -12.887 1.00 85.25 464 GLN A CA 1
ATOM 3694 C C . GLN A 1 464 ? 27.272 0.599 -12.235 1.00 85.25 464 GLN A C 1
ATOM 3696 O O . GLN A 1 464 ? 28.008 1.328 -12.910 1.00 85.25 464 GLN A O 1
ATOM 3701 N N . LEU A 1 465 ? 27.449 0.389 -10.933 1.00 83.38 465 LEU A N 1
ATOM 3702 C CA . LEU A 1 465 ? 28.561 0.981 -10.215 1.00 83.38 465 LEU A CA 1
ATOM 3703 C C . LEU A 1 465 ? 29.862 0.247 -10.556 1.00 83.38 465 LEU A C 1
ATOM 3705 O O . LEU A 1 465 ? 29.995 -0.967 -10.376 1.00 83.38 465 LEU A O 1
ATOM 3709 N N . LYS A 1 466 ? 30.838 0.998 -11.073 1.00 81.75 466 LYS A N 1
ATOM 3710 C CA . LYS A 1 466 ? 32.197 0.505 -11.341 1.00 81.75 466 LYS A CA 1
ATOM 3711 C C . LYS A 1 466 ? 33.102 0.805 -10.136 1.00 81.75 466 LYS A C 1
ATOM 3713 O O . LYS A 1 466 ? 32.656 0.789 -8.999 1.00 81.75 466 LYS A O 1
ATOM 3718 N N . LYS A 1 467 ? 34.393 1.058 -10.366 1.00 79.31 467 LYS A N 1
ATOM 3719 C CA . LYS A 1 467 ? 35.362 1.431 -9.317 1.00 79.31 467 LYS A CA 1
ATOM 3720 C C . LYS A 1 467 ? 35.373 2.936 -8.997 1.00 79.31 467 LYS A C 1
ATOM 3722 O O . LYS A 1 467 ? 36.295 3.407 -8.347 1.00 79.31 467 LYS A O 1
ATOM 3727 N N . VAL A 1 468 ? 34.400 3.692 -9.500 1.00 83.38 468 VAL A N 1
ATOM 3728 C CA . VAL A 1 468 ? 34.329 5.155 -9.390 1.00 83.38 468 VAL A CA 1
ATOM 3729 C C . VAL A 1 468 ? 32.959 5.568 -8.869 1.00 83.38 468 VAL A C 1
ATOM 3731 O O . VAL A 1 468 ? 31.973 4.880 -9.124 1.00 83.38 468 VAL A O 1
ATOM 3734 N N . LEU A 1 469 ? 32.908 6.699 -8.168 1.00 86.19 469 LEU A N 1
ATOM 3735 C CA . LEU A 1 469 ? 31.686 7.257 -7.574 1.00 86.19 469 LEU A CA 1
ATOM 3736 C C . LEU A 1 469 ? 30.861 8.111 -8.541 1.00 86.19 469 LEU A C 1
ATOM 3738 O O . LEU A 1 469 ? 29.857 8.691 -8.142 1.00 86.19 469 LEU A O 1
ATOM 3742 N N . CYS A 1 470 ? 31.273 8.185 -9.804 1.00 88.31 470 CYS A N 1
ATOM 3743 C CA . CYS A 1 470 ? 30.545 8.890 -10.846 1.00 88.31 470 CYS A CA 1
ATOM 3744 C C . CYS A 1 470 ? 30.053 7.893 -11.892 1.00 88.31 470 CYS A C 1
ATOM 3746 O O . CYS A 1 470 ? 30.813 7.032 -12.343 1.00 88.31 470 CYS A O 1
ATOM 3748 N N . LEU A 1 471 ? 28.799 8.033 -12.307 1.00 89.94 471 LEU A N 1
ATOM 3749 C CA . LEU A 1 471 ? 28.216 7.257 -13.398 1.00 89.94 471 LEU A CA 1
ATOM 3750 C C . LEU A 1 471 ? 27.447 8.183 -14.345 1.00 89.94 471 LEU A C 1
ATOM 3752 O O . LEU A 1 471 ? 26.957 9.236 -13.947 1.00 89.94 471 LEU A O 1
ATOM 3756 N N . GLY A 1 472 ? 27.391 7.794 -15.614 1.00 90.19 472 GLY A N 1
ATOM 3757 C CA . GLY A 1 472 ? 26.669 8.507 -16.661 1.00 90.19 472 GLY A CA 1
ATOM 3758 C C . GLY A 1 472 ? 25.777 7.533 -17.411 1.00 90.19 472 GLY A C 1
ATOM 3759 O O . GLY A 1 472 ? 26.239 6.457 -17.806 1.00 90.19 472 GLY A O 1
ATOM 3760 N N . VAL A 1 473 ? 24.509 7.893 -17.585 1.00 91.62 473 VAL A N 1
ATOM 3761 C CA . VAL A 1 473 ? 23.515 7.066 -18.272 1.00 91.62 473 VAL A CA 1
ATOM 3762 C C . VAL A 1 473 ? 22.761 7.926 -19.279 1.00 91.62 473 VAL A C 1
ATOM 3764 O O . VAL A 1 473 ? 22.268 8.995 -18.945 1.00 91.62 473 VAL A O 1
ATOM 3767 N N . ALA A 1 474 ? 22.680 7.467 -20.526 1.00 91.94 474 ALA A N 1
ATOM 3768 C CA . ALA A 1 474 ? 21.831 8.095 -21.535 1.00 91.94 474 ALA A CA 1
ATOM 3769 C C . ALA A 1 474 ? 20.358 7.817 -21.224 1.00 91.94 474 ALA A C 1
ATOM 3771 O O . ALA A 1 474 ? 19.970 6.650 -21.186 1.00 91.94 474 ALA A O 1
ATOM 3772 N N . VAL A 1 475 ? 19.578 8.875 -21.030 1.00 91.75 475 VAL A N 1
ATOM 3773 C CA . VAL A 1 475 ? 18.162 8.823 -20.630 1.00 91.75 475 VAL A CA 1
ATOM 3774 C C . VAL A 1 475 ? 17.222 9.302 -21.742 1.00 91.75 475 VAL A C 1
ATOM 3776 O O . VAL A 1 475 ? 16.020 9.079 -21.673 1.00 91.75 475 VAL A O 1
ATOM 3779 N N . GLY A 1 476 ? 17.753 9.903 -22.809 1.00 92.25 476 GLY A N 1
ATOM 3780 C CA . GLY A 1 476 ? 16.962 10.341 -23.958 1.00 92.25 476 GLY A CA 1
ATOM 3781 C C . GLY A 1 476 ? 17.816 10.944 -25.068 1.00 92.25 476 GLY A C 1
ATOM 3782 O O . GLY A 1 476 ? 19.044 10.843 -25.050 1.00 92.25 476 GLY A O 1
ATOM 3783 N N . HIS A 1 477 ? 17.175 11.612 -26.022 1.00 91.75 477 HIS A N 1
ATOM 3784 C CA . HIS A 1 477 ? 17.831 12.363 -27.094 1.00 91.75 477 HIS A CA 1
ATOM 3785 C C . HIS A 1 477 ? 17.062 13.640 -27.429 1.00 91.75 477 HIS A C 1
ATOM 3787 O O . HIS A 1 477 ? 15.905 13.783 -27.053 1.00 91.75 477 HIS A O 1
ATOM 3793 N N . LEU A 1 478 ? 17.694 14.560 -28.160 1.00 87.25 478 LEU A N 1
ATOM 3794 C CA . LEU A 1 478 ? 17.100 15.872 -28.442 1.00 87.25 478 LEU A CA 1
ATOM 3795 C C . LEU A 1 478 ? 15.855 15.847 -29.341 1.00 87.25 478 LEU A C 1
ATOM 3797 O O . LEU A 1 478 ? 15.068 16.779 -29.253 1.00 87.25 478 LEU A O 1
ATOM 3801 N N . ASP A 1 479 ? 15.645 14.798 -30.143 1.00 87.62 479 ASP A N 1
ATOM 3802 C CA . ASP A 1 479 ? 14.433 14.681 -30.979 1.00 87.62 479 ASP A CA 1
ATOM 3803 C C . ASP A 1 479 ? 13.182 14.247 -30.183 1.00 87.62 479 ASP A C 1
ATOM 3805 O O . ASP A 1 479 ? 12.100 14.129 -30.749 1.00 87.62 479 ASP A O 1
ATOM 3809 N N . MET A 1 480 ? 13.318 13.952 -28.884 1.00 88.06 480 MET A N 1
ATOM 3810 C CA . MET A 1 480 ? 12.172 13.656 -28.021 1.00 88.06 480 MET A CA 1
ATOM 3811 C C . MET A 1 480 ? 11.433 14.940 -27.661 1.00 88.06 480 MET A C 1
ATOM 3813 O O . MET A 1 480 ? 12.041 15.998 -27.482 1.00 88.06 480 MET A O 1
ATOM 3817 N N . THR A 1 481 ? 10.124 14.814 -27.461 1.00 88.81 481 THR A N 1
ATOM 3818 C CA . THR A 1 481 ? 9.336 15.886 -26.845 1.00 88.81 481 THR A CA 1
ATOM 3819 C C . THR A 1 481 ? 9.779 16.122 -25.399 1.00 88.81 481 THR A C 1
ATOM 3821 O O . THR A 1 481 ? 10.358 15.247 -24.745 1.00 88.81 481 THR A O 1
ATOM 3824 N N . GLU A 1 482 ? 9.500 17.320 -24.897 1.00 85.88 482 GLU A N 1
ATOM 3825 C CA . GLU A 1 482 ? 9.777 17.719 -23.517 1.00 85.88 482 GLU A CA 1
ATOM 3826 C C . GLU A 1 482 ? 9.186 16.719 -22.510 1.00 85.88 482 GLU A C 1
ATOM 3828 O O . GLU A 1 482 ? 9.906 16.217 -21.646 1.00 85.88 482 GLU A O 1
ATOM 3833 N N . ASP A 1 483 ? 7.918 16.337 -22.680 1.00 80.25 483 ASP A N 1
ATOM 3834 C CA . ASP A 1 483 ? 7.237 15.402 -21.780 1.00 80.25 483 ASP A CA 1
ATOM 3835 C C . ASP A 1 483 ? 7.840 13.992 -21.817 1.00 80.25 483 ASP A C 1
ATOM 3837 O O . ASP A 1 483 ? 8.007 13.363 -20.770 1.00 80.25 483 ASP A O 1
ATOM 3841 N N . GLN A 1 484 ? 8.257 13.514 -22.995 1.00 85.00 484 GLN A N 1
ATOM 3842 C CA . GLN A 1 484 ? 8.949 12.226 -23.129 1.00 85.00 484 GLN A CA 1
ATOM 3843 C C . GLN A 1 484 ? 10.303 12.229 -22.406 1.00 85.00 484 GLN A C 1
ATOM 3845 O O . GLN A 1 484 ? 10.655 11.254 -21.735 1.00 85.00 484 GLN A O 1
ATOM 3850 N N . LEU A 1 485 ? 11.063 13.327 -22.511 1.00 88.81 485 LEU A N 1
ATOM 3851 C CA . LEU A 1 485 ? 12.331 13.486 -21.794 1.00 88.81 485 LEU A CA 1
ATOM 3852 C C . LEU A 1 485 ? 12.114 13.553 -20.285 1.00 88.81 485 LEU A C 1
ATOM 3854 O O . LEU A 1 485 ? 12.820 12.867 -19.546 1.00 88.81 485 LEU A O 1
ATOM 3858 N N . VAL A 1 486 ? 11.133 14.332 -19.825 1.00 85.69 486 VAL A N 1
ATOM 3859 C CA . VAL A 1 486 ? 10.789 14.441 -18.401 1.00 85.69 486 VAL A CA 1
ATOM 3860 C C . VAL A 1 486 ? 10.394 13.073 -17.841 1.00 85.69 486 VAL A C 1
ATOM 3862 O O . VAL A 1 486 ? 10.939 12.668 -16.813 1.00 85.69 486 VAL A O 1
ATOM 3865 N N . ALA A 1 487 ? 9.526 12.325 -18.529 1.00 79.12 487 ALA A N 1
ATOM 3866 C CA . ALA A 1 487 ? 9.105 10.988 -18.111 1.00 79.12 487 ALA A CA 1
ATOM 3867 C C . ALA A 1 487 ? 10.297 10.025 -17.977 1.00 79.12 487 ALA A C 1
ATOM 3869 O O . ALA A 1 487 ? 10.475 9.385 -16.934 1.00 79.12 487 ALA A O 1
ATOM 3870 N N . ASN A 1 488 ? 11.167 9.979 -18.991 1.00 88.56 488 ASN A N 1
ATOM 3871 C CA . ASN A 1 488 ? 12.366 9.146 -18.967 1.00 88.56 488 ASN A CA 1
ATOM 3872 C C . ASN A 1 488 ? 13.338 9.545 -17.843 1.00 88.56 488 ASN A C 1
ATOM 3874 O O . ASN A 1 488 ? 13.879 8.670 -17.161 1.00 88.56 488 ASN A O 1
ATOM 3878 N N . ILE A 1 489 ? 13.576 10.846 -17.636 1.00 89.12 489 ILE A N 1
ATOM 3879 C CA . ILE A 1 489 ? 14.489 11.358 -16.602 1.00 89.12 489 ILE A CA 1
ATOM 3880 C C . ILE A 1 489 ? 13.957 11.031 -15.207 1.00 89.12 489 ILE A C 1
ATOM 3882 O O . ILE A 1 489 ? 14.708 10.510 -14.383 1.00 89.12 489 ILE A O 1
ATOM 3886 N N . MET A 1 490 ? 12.674 11.290 -14.950 1.00 82.44 490 MET A N 1
ATOM 3887 C CA . MET A 1 490 ? 12.050 11.026 -13.653 1.00 82.44 490 MET A CA 1
ATOM 3888 C C . MET A 1 490 ? 12.127 9.539 -13.300 1.00 82.44 490 MET A C 1
ATOM 3890 O O . MET A 1 490 ? 12.613 9.191 -12.223 1.00 82.44 490 MET A O 1
ATOM 3894 N N . LEU A 1 491 ? 11.742 8.652 -14.224 1.00 77.56 491 LEU A N 1
ATOM 3895 C CA . LEU A 1 491 ? 11.823 7.207 -14.002 1.00 77.56 491 LEU A CA 1
ATOM 3896 C C . LEU A 1 491 ? 13.269 6.746 -13.755 1.00 77.56 491 LEU A C 1
ATOM 3898 O O . LEU A 1 491 ? 13.525 5.957 -12.846 1.00 77.56 491 LEU A O 1
ATOM 3902 N N . SER A 1 492 ? 14.222 7.287 -14.519 1.00 86.25 492 SER A N 1
ATOM 3903 C CA . SER A 1 492 ? 15.650 6.982 -14.375 1.00 86.25 492 SER A CA 1
ATOM 3904 C C . SER A 1 492 ? 16.201 7.384 -13.005 1.00 86.25 492 SER A C 1
ATOM 3906 O O . SER A 1 492 ? 16.950 6.622 -12.395 1.00 86.25 492 SER A O 1
ATOM 3908 N N . VAL A 1 493 ? 15.848 8.576 -12.517 1.00 86.12 493 VAL A N 1
ATOM 3909 C CA . VAL A 1 493 ? 16.290 9.084 -11.210 1.00 86.12 493 VAL A CA 1
ATOM 3910 C C . VAL A 1 493 ? 15.685 8.254 -10.079 1.00 86.12 493 VAL A C 1
ATOM 3912 O O . VAL A 1 493 ? 16.410 7.856 -9.169 1.00 86.12 493 VAL A O 1
ATOM 3915 N N . ASN A 1 494 ? 14.396 7.926 -10.161 1.00 80.00 494 ASN A N 1
ATOM 3916 C CA . ASN A 1 494 ? 13.719 7.123 -9.140 1.00 80.00 494 ASN A CA 1
ATOM 3917 C C . ASN A 1 494 ? 14.303 5.714 -9.043 1.00 80.00 494 ASN A C 1
ATOM 3919 O O . ASN A 1 494 ? 14.614 5.244 -7.951 1.00 80.00 494 ASN A O 1
ATOM 3923 N N . PHE A 1 495 ? 14.524 5.071 -10.190 1.00 81.25 495 PHE A N 1
ATOM 3924 C CA . PHE A 1 495 ? 15.130 3.746 -10.239 1.00 81.25 495 PHE A CA 1
ATOM 3925 C C . PHE A 1 495 ? 16.586 3.747 -9.769 1.00 81.25 495 PHE A C 1
ATOM 3927 O O . PHE A 1 495 ? 17.020 2.832 -9.081 1.00 81.25 495 PHE A O 1
ATOM 3934 N N . LEU A 1 496 ? 17.367 4.784 -10.087 1.00 86.06 496 LEU A N 1
ATOM 3935 C CA . LEU A 1 496 ? 18.705 4.922 -9.516 1.00 86.06 496 LEU A CA 1
ATOM 3936 C C . LEU A 1 496 ? 18.648 4.953 -7.987 1.00 86.06 496 LEU A C 1
ATOM 3938 O O . LEU A 1 496 ? 19.445 4.282 -7.340 1.00 86.06 496 LEU A O 1
ATOM 3942 N N . VAL A 1 497 ? 17.750 5.763 -7.424 1.00 81.00 497 VAL A N 1
ATOM 3943 C CA . VAL A 1 497 ? 17.641 5.941 -5.975 1.00 81.00 497 VAL A CA 1
ATOM 3944 C C . VAL A 1 497 ? 17.243 4.633 -5.297 1.00 81.00 497 VAL A C 1
ATOM 3946 O O . VAL A 1 497 ? 17.850 4.312 -4.280 1.00 81.00 497 VAL A O 1
ATOM 3949 N N . SER A 1 498 ? 16.336 3.846 -5.885 1.00 75.56 498 SER A N 1
ATOM 3950 C CA . SER A 1 498 ? 15.949 2.537 -5.337 1.00 75.56 498 SER A CA 1
ATOM 3951 C C . SER A 1 498 ? 17.084 1.504 -5.342 1.00 75.56 498 SER A C 1
ATOM 3953 O O . SER A 1 498 ? 17.076 0.574 -4.541 1.00 75.56 498 SER A O 1
ATOM 3955 N N . LEU A 1 499 ? 18.101 1.667 -6.199 1.00 79.25 499 LEU A N 1
ATOM 3956 C CA . LEU A 1 499 ? 19.294 0.809 -6.206 1.00 79.25 499 LEU A CA 1
ATOM 3957 C C . LEU A 1 499 ? 20.322 1.175 -5.118 1.00 79.25 499 LEU A C 1
ATOM 3959 O O . LEU A 1 499 ? 21.292 0.434 -4.919 1.00 79.25 499 LEU A O 1
ATOM 3963 N N . LEU A 1 500 ? 20.174 2.320 -4.443 1.00 80.50 500 LEU A N 1
ATOM 3964 C CA . LEU A 1 500 ? 21.130 2.807 -3.447 1.00 80.50 500 LEU A CA 1
ATOM 3965 C C . LEU A 1 500 ? 20.731 2.367 -2.037 1.00 80.50 500 LEU A C 1
ATOM 3967 O O . LEU A 1 500 ? 19.626 2.624 -1.583 1.00 80.50 500 LEU A O 1
ATOM 3971 N N . LYS A 1 501 ? 21.687 1.814 -1.277 1.00 76.69 501 LYS A N 1
ATOM 3972 C CA . LYS A 1 501 ? 21.462 1.317 0.096 1.00 76.69 501 LYS A CA 1
ATOM 3973 C C . LYS A 1 501 ? 20.858 2.362 1.047 1.00 76.69 501 LYS A C 1
ATOM 3975 O O . LYS A 1 501 ? 20.139 1.998 1.967 1.00 76.69 501 LYS A O 1
ATOM 3980 N N . LYS A 1 502 ? 21.188 3.646 0.866 1.00 75.44 502 LYS A N 1
ATOM 3981 C CA . LYS A 1 502 ? 20.626 4.766 1.642 1.00 75.44 502 LYS A CA 1
ATOM 3982 C C . LYS A 1 502 ? 19.867 5.766 0.765 1.00 75.44 502 LYS A C 1
ATOM 3984 O O . LYS A 1 502 ? 19.825 6.956 1.094 1.00 75.44 502 LYS A O 1
ATOM 3989 N N . ASN A 1 503 ? 19.319 5.319 -0.366 1.00 81.00 503 ASN A N 1
ATOM 3990 C CA . ASN A 1 503 ? 18.520 6.140 -1.276 1.00 81.00 503 ASN A CA 1
ATOM 3991 C C . ASN A 1 503 ? 19.221 7.484 -1.599 1.00 81.00 503 ASN A C 1
ATOM 3993 O O . ASN A 1 503 ? 20.410 7.532 -1.936 1.00 81.00 503 ASN A O 1
ATOM 3997 N N . TRP A 1 504 ? 18.518 8.606 -1.428 1.00 80.25 504 TRP A N 1
ATOM 3998 C CA . TRP A 1 504 ? 19.018 9.962 -1.680 1.00 80.25 504 TRP A CA 1
ATOM 3999 C C . TRP A 1 504 ? 20.237 10.372 -0.844 1.00 80.25 504 TRP A C 1
ATOM 4001 O O . TRP A 1 504 ? 20.969 11.278 -1.246 1.00 80.25 504 TRP A O 1
ATOM 4011 N N . GLN A 1 505 ? 20.498 9.742 0.306 1.00 78.12 505 GLN A N 1
ATOM 4012 C CA . GLN A 1 505 ? 21.671 10.082 1.121 1.00 78.12 505 GLN A CA 1
ATOM 4013 C C . GLN A 1 505 ? 22.984 9.671 0.447 1.00 78.12 505 GLN A C 1
ATOM 4015 O O . GLN A 1 505 ? 24.029 10.259 0.736 1.00 78.12 505 GLN A O 1
ATOM 4020 N N . ASN A 1 506 ? 22.935 8.701 -0.470 1.00 84.12 506 ASN A N 1
ATOM 4021 C CA . ASN A 1 506 ? 24.082 8.310 -1.279 1.00 84.12 506 ASN A CA 1
ATOM 4022 C C . ASN A 1 506 ? 24.254 9.163 -2.541 1.00 84.12 506 ASN A C 1
ATOM 4024 O O . ASN A 1 506 ? 25.286 9.052 -3.200 1.00 84.12 506 ASN A O 1
ATOM 4028 N N . VAL A 1 507 ? 23.308 10.045 -2.869 1.00 86.19 507 VAL A N 1
ATOM 4029 C CA . VAL A 1 507 ? 23.420 10.942 -4.023 1.00 86.19 507 VAL A CA 1
ATOM 4030 C C . VAL A 1 507 ? 24.119 12.234 -3.589 1.00 86.19 507 VAL A C 1
ATOM 4032 O O . VAL A 1 507 ? 23.702 12.917 -2.651 1.00 86.19 507 VAL A O 1
ATOM 4035 N N . LYS A 1 508 ? 25.232 12.565 -4.248 1.00 89.25 508 LYS A N 1
ATOM 4036 C CA . LYS A 1 508 ? 25.963 13.827 -4.068 1.00 89.25 508 LYS A CA 1
ATOM 4037 C C . LYS A 1 508 ? 25.404 14.918 -4.967 1.00 89.25 508 LYS A C 1
ATOM 4039 O O . LYS A 1 508 ? 25.208 16.032 -4.499 1.00 89.25 508 LYS A O 1
ATOM 4044 N N . SER A 1 509 ? 25.216 14.591 -6.242 1.00 90.88 509 SER A N 1
ATOM 4045 C CA . SER A 1 509 ? 24.779 15.540 -7.260 1.00 90.88 509 SER A CA 1
ATOM 4046 C C . SER A 1 509 ? 24.219 14.823 -8.481 1.00 90.88 509 SER A C 1
ATOM 4048 O O . SER A 1 509 ? 24.730 13.761 -8.847 1.00 90.88 509 SER A O 1
ATOM 4050 N N . LEU A 1 510 ? 23.250 15.435 -9.152 1.00 92.88 510 LEU A N 1
ATOM 4051 C CA . LEU A 1 510 ? 22.724 14.991 -10.443 1.00 92.88 510 LEU A CA 1
ATOM 4052 C C . LEU A 1 510 ? 22.884 16.123 -11.457 1.00 92.88 510 LEU A C 1
ATOM 4054 O O . LEU A 1 510 ? 22.537 17.265 -11.169 1.00 92.88 510 LEU A O 1
ATOM 4058 N N . TYR A 1 511 ? 23.390 15.811 -12.644 1.00 93.88 511 TYR A N 1
ATOM 4059 C CA . TYR A 1 511 ? 23.503 16.748 -13.756 1.00 93.88 511 TYR A CA 1
ATOM 4060 C C . TYR A 1 511 ? 22.863 16.157 -15.004 1.00 93.88 511 TYR A C 1
ATOM 4062 O O . TYR A 1 511 ? 23.050 14.981 -15.306 1.00 93.88 511 TYR A O 1
ATOM 4070 N N . LEU A 1 512 ? 22.161 16.991 -15.757 1.00 93.81 512 LEU A N 1
ATOM 4071 C CA . LEU A 1 512 ? 21.680 16.671 -17.092 1.00 93.81 512 LEU A CA 1
ATOM 4072 C C . LEU A 1 512 ? 22.519 17.430 -18.111 1.00 93.81 512 LEU A C 1
ATOM 4074 O O . LEU A 1 512 ? 22.794 18.620 -17.949 1.00 93.81 512 LEU A O 1
ATOM 4078 N N . LYS A 1 513 ? 22.937 16.746 -19.171 1.00 92.50 513 LYS A N 1
ATOM 4079 C CA . LYS A 1 513 ? 23.629 17.382 -20.292 1.00 92.50 513 LYS A CA 1
ATOM 4080 C C . LYS A 1 513 ? 23.275 16.705 -21.603 1.00 92.50 513 LYS A C 1
ATOM 4082 O O . LYS A 1 513 ? 23.084 15.494 -21.645 1.00 92.50 513 LYS A O 1
ATOM 4087 N N . SER A 1 514 ? 23.272 17.459 -22.694 1.00 91.00 514 SER A N 1
ATOM 4088 C CA . SER A 1 514 ? 23.427 16.856 -24.018 1.00 91.00 514 SER A CA 1
ATOM 4089 C C . SER A 1 514 ? 24.902 16.513 -24.266 1.00 91.00 514 SER A C 1
ATOM 4091 O O . SER A 1 514 ? 25.790 17.080 -23.624 1.00 91.00 514 SER A O 1
ATOM 4093 N N . THR A 1 515 ? 25.188 15.589 -25.189 1.00 85.62 515 THR A N 1
ATOM 4094 C CA . THR A 1 515 ? 26.546 15.088 -25.492 1.00 85.62 515 THR A CA 1
ATOM 4095 C C . THR A 1 515 ? 27.616 16.194 -25.520 1.00 85.62 515 THR A C 1
ATOM 4097 O O . THR A 1 515 ? 28.650 16.067 -24.857 1.00 85.62 515 THR A O 1
ATOM 4100 N N . MET A 1 516 ? 27.339 17.306 -26.212 1.00 80.62 516 MET A N 1
ATOM 4101 C CA . MET A 1 516 ? 28.253 18.449 -26.368 1.00 80.62 516 MET A CA 1
ATOM 4102 C C . MET A 1 516 ? 27.724 19.748 -25.736 1.00 80.62 516 MET A C 1
ATOM 4104 O O . MET A 1 516 ? 28.285 20.819 -25.978 1.00 80.62 516 MET A O 1
ATOM 4108 N N . GLY A 1 517 ? 26.637 19.674 -24.965 1.00 83.12 517 GLY A N 1
ATOM 4109 C CA . GLY A 1 517 ? 26.033 20.820 -24.291 1.00 83.12 517 GLY A CA 1
ATOM 4110 C C . GLY A 1 517 ? 26.628 21.098 -22.915 1.00 83.12 517 GLY A C 1
ATOM 4111 O O . GLY A 1 517 ? 27.376 20.294 -22.347 1.00 83.12 517 GLY A O 1
ATOM 4112 N N . LYS A 1 518 ? 26.266 22.261 -22.368 1.00 86.88 518 LYS A N 1
ATOM 4113 C CA . LYS A 1 518 ? 26.607 22.639 -20.995 1.00 86.88 518 LYS A CA 1
ATOM 4114 C C . LYS A 1 518 ? 25.880 21.702 -20.014 1.00 86.88 518 LYS A C 1
ATOM 4116 O O . LYS A 1 518 ? 24.724 21.365 -20.257 1.00 86.88 518 LYS A O 1
ATOM 4121 N N . PRO A 1 519 ? 26.527 21.256 -18.924 1.00 90.31 519 PRO A N 1
ATOM 4122 C CA . PRO A 1 519 ? 25.842 20.513 -17.878 1.00 90.31 519 PRO A CA 1
ATOM 4123 C C . PRO A 1 519 ? 24.975 21.437 -17.022 1.00 90.31 519 PRO A C 1
ATOM 4125 O O . PRO A 1 519 ? 25.422 22.492 -16.572 1.00 90.31 519 PRO A O 1
ATOM 4128 N N . HIS A 1 520 ? 23.747 21.000 -16.767 1.00 91.31 520 HIS A N 1
ATOM 4129 C CA . HIS A 1 520 ? 22.771 21.659 -15.911 1.00 91.31 520 HIS A CA 1
ATOM 4130 C C . HIS A 1 520 ? 22.587 20.829 -14.647 1.00 91.31 520 HIS A C 1
ATOM 4132 O O . HIS A 1 520 ? 22.372 19.619 -14.718 1.00 91.31 520 HIS A O 1
ATOM 4138 N N . ARG A 1 521 ? 22.722 21.461 -13.480 1.00 90.56 521 ARG A N 1
ATOM 4139 C CA . ARG A 1 521 ? 22.599 20.768 -12.198 1.00 90.56 521 ARG A CA 1
ATOM 4140 C C . ARG A 1 521 ? 21.129 20.581 -11.848 1.00 90.56 521 ARG A C 1
ATOM 4142 O O . ARG A 1 521 ? 20.394 21.557 -11.796 1.00 90.56 521 ARG A O 1
ATOM 4149 N N . LEU A 1 522 ? 20.756 19.339 -11.581 1.00 85.12 522 LEU A N 1
ATOM 4150 C CA . LEU A 1 522 ? 19.424 18.914 -11.166 1.00 85.12 522 LEU A CA 1
ATOM 4151 C C . LEU A 1 522 ? 19.338 18.687 -9.647 1.00 85.12 522 LEU A C 1
ATOM 4153 O O . LEU A 1 522 ? 18.301 18.952 -9.053 1.00 85.12 522 LEU A O 1
ATOM 4157 N N . PHE A 1 523 ? 20.429 18.212 -9.030 1.00 80.75 523 PHE A N 1
ATOM 4158 C CA . PHE A 1 523 ? 20.557 17.971 -7.585 1.00 80.75 523 PHE A CA 1
ATOM 4159 C C . PHE A 1 523 ? 21.989 18.243 -7.105 1.00 80.75 523 PHE A C 1
ATOM 4161 O O . PHE A 1 523 ? 22.942 17.963 -7.871 1.00 80.75 523 PHE A O 1
#

Sequence (523 aa):
MTAVSSVADVDAWIAQLSECKQLSESDIKKLCDKAREILLDESNVQPVRCPVTVCGDIHGQFHDLQELFRIGGNSPDTNYLFMGDYVDRGYYSVETVTFLVALKVRYKDRVTILRGNHESRQITQVYGFYDECLRKYGNANVWKMFTDLFDYLPLTALIEDQIFCLHGGLSPSIDTLDQVRSLDRVQEVPHEGPMCDLLWSDPDDRCGWGISPRGAGYTFGQDISETFNHNNGLTLVARAHQLVMEGYNWGHDHNVVTIFSAPNYCYRCGNQAAIMEIDEHMKYTFLQFDPAPRRGEPHVTRRTPDYFFKVSASAVRDIVNAIQAGAQEKQRKFVQTVELQIGLKNYDPQRDKRFSGTIKLPHVARPRMTVCVLGDAFHCDQAKGAGMEFQSVDDLKKLNKNKKLIKKLAKKYDAFLASEALIKQIPRLLGPGLHKVGKFPTPVSHNDSLTDKANEIRATIKFQLKKVLCLGVAVGHLDMTEDQLVANIMLSVNFLVSLLKKNWQNVKSLYLKSTMGKPHRLF

pLDDT: mean 88.02, std 12.45, range [31.09, 98.88]

Nearest PDB structures (foldseek):
  8rbx-assembly1_q  TM=9.980E-01  e=5.718E-55  Homo sapiens
  3p71-assembly1_C  TM=9.744E-01  e=4.287E-55  Homo sapiens
  7k36-assembly1_C  TM=9.946E-01  e=1.446E-51  Homo sapiens
  2iae-assembly1_C  TM=9.695E-01  e=1.723E-50  Homo sapiens
  6ghm-assembly2_B  TM=9.615E-01  e=4.172E-40  Homo sapiens

Radius of gyration: 27.06 Å; Cα contacts (8 Å, |Δi|>4): 1061; chains: 1; bounding box: 69×53×82 Å

Mean predicted aligned error: 15.15 Å

Secondary structure (DSSP, 8-state):
------HHHHHHHHHHHHTTPPPPHHHHHHHHHHHHHHHHSS-SEEEEPSSEEEE-B-TT-HHHHHHHHHHH--TTTS-EEE-S--SSSSS-HHHHHHHHHHHHHHSTTTEEE---SSSSHHHHHHHSHHHHHHHHHSSSHHHHHHHHHHTTS-SEEEETTTEEEESS---TT-SSHHHHHTS--SSPPPSSSHHHHHHH-EE-SSSSEEE-TTSSSEEE-HHHHHHHHHHHT-SEEEE-SS--TTSEEEETTTTEEEEB--TTGGGTS---EEEEEE-TTS-EEEEEEPPPP--S-----S---TTS-SS-HHHHHHHHHHHHHHHHHT--SSPPEEEEEEEE-S--TTTS---EEEEE-SS-S-TT--EEEEE-HHHHHHHHHTT-EEEEHHHHHHTTT-HHHHHHHHHH-SEEEEEHHHHTTHHHHHTTHHHHHT-PPEEE-TTS-HHHHHHHHHHEEEEE--SSSEEEEEEEETTS-HHHHHHHHHHHHHHHHHTSTTGGGGEEEEEEEETTSPPEE--

Foldseek 3Di:
DPPQDDLVNLVVLLVCLLVVHFDDLVVLLNLLVLLLVLLQPAFLAGEAEPFEKEAFAAAQQSLLVNVVCVVQDDPPVHAYEYAEHLHFLHLRSRSRVSNLSSCCSNNVRRYAYAYAPCLAPVNCVQRCVQVSCCVVRVDRSSVVSSNQSSLSGRAWYAYPLAETEGAADFAPVDLEVVVSRPDNSNDGQDQADGSQQRRHEEEDCDAAWAPDPVSIHIYGHLVSLVSSNVSSVYQAYEYEHDDDQQQKDADSPNRYIYGHSHACGSVHVRGWHWMWGAHNVRDIDIDIGHRRPPDDDPPPPPDPPCSVPVFDLVLLLVVLVVQLVQCVVPPDPDWWFKKKKFFWPPDQLVPDDWFKDKDFAPAQRAPPAAEEEAEEPLVVVLCVVVVHHYDYPVNLQVCVLVLVVLVVVCVVGPEYAYEPVCLVCNCVRNNCNCVVVVRRHHYDYSPDRPVVVVSRVSRMWMDTDDNHRMDMIGQHISVDDSVSSSRSVVVVLQVVQVRDPNRCNGTPWIWIHIPPGDIDTRD

InterPro domains:
  IPR004843 Calcineurin-like, phosphoesterase domain [PF00149] (51-244)
  IPR006186 Serine/threonine-specific protein phosphatase/bis(5-nucleosyl)-tetraphosphatase [PR00114] (51-78)
  IPR006186 Serine/threonine-specific protein phosphatase/bis(5-nucleosyl)-tetraphosphatase [PR00114] (80-107)
  IPR006186 Serine/threonine-specific protein phosphatase/bis(5-nucleosyl)-tetraphosphatase [PR00114] (113-137)
  IPR006186 Serine/threonine-specific protein phosphatase/bis(5-nucleosyl)-tetraphosphatase [PR00114] (148-174)
  IPR006186 Serine/threonine-specific protein phosphatase/bis(5-nucleosyl)-tetraphosphatase [PR00114] (177-204)
  IPR006186 Serine/threonine-specific protein phosphatase/bis(5-nucleosyl)-tetraphosphatase [PR00114] (233-253)
  IPR006186 Serine/threonine-specific protein phosphatase/bis(5-nucleosyl)-tetraphosphatase [PR00114] (255-271)
  IPR006186 Serine/threonine-specific protein phosphatase/bis(5-nucleosyl)-tetraphosphatase [PS00125] (114-119)
  IPR006186 Serine/threonine-specific protein phosphatase/bis(5-nucleosyl)-tetraphosphatase [SM00156] (23-293)
  IPR016095 Large ribosomal subunit protein uL1, 3-layer alpha/beta-sandwich domain [G3DSA:3.40.50.790] (372-461)
  IPR023673 Large ribosomal subunit protein uL1, conserved site [PS01199] (423-442)
  IPR023674 Ribosomal protein uL1-like [SSF56808] (317-523)
  IPR028364 Ribosomal protein uL1/ribosomal biogenesis protein [PF00687] (329-517)
  IPR028364 Ribosomal protein uL1/ribosomal biogenesis protein [cd00403] (316-522)
  IPR029052 Metallo-dependent phosphatase-like [G3DSA:3.60.21.10] (2-309)
  IPR029052 Metallo-dependent phosphatase-like [SSF56300] (7-306)
  IPR047129 Serine/Threonine protein phosphatase PP2A-like [PTHR45619] (9-308)

Organism: NCBI:txid936053

Solvent-accessible surface area (backbone atoms only — not comparable to full-atom values): 27852 Å² total; per-residue (Å²): 135,82,79,76,79,49,73,68,54,49,53,51,49,44,58,42,33,75,72,71,42,77,76,54,72,70,55,49,50,54,49,41,56,51,37,43,63,55,35,64,77,52,44,34,57,29,80,40,65,65,47,30,37,38,33,19,28,38,28,5,41,41,65,40,52,55,43,49,37,68,73,70,43,54,73,86,85,33,29,37,37,36,25,20,24,40,41,20,68,32,95,30,18,69,47,31,43,52,40,54,48,42,45,28,60,74,35,60,94,41,34,47,64,30,30,20,59,42,55,26,67,74,43,22,67,63,45,40,35,40,61,48,28,28,72,77,70,73,41,59,62,64,37,50,52,49,50,62,41,35,21,40,37,26,52,26,35,28,38,73,72,28,37,42,33,30,9,22,32,72,32,101,81,50,74,46,70,66,59,53,51,68,56,87,56,78,46,78,76,50,83,63,57,57,73,22,9,33,33,47,6,41,81,43,99,50,80,45,77,43,83,28,92,80,76,34,38,28,26,34,8,40,66,48,50,52,50,41,24,63,72,57,63,33,70,31,37,42,23,18,85,51,92,36,62,64,2,46,47,77,36,57,91,63,36,30,38,34,27,18,37,37,32,22,40,82,82,68,65,72,23,27,7,19,36,41,40,31,40,81,82,74,51,70,50,76,52,67,43,70,60,48,80,87,73,72,80,66,87,65,64,98,56,79,64,57,67,84,39,80,57,48,71,65,61,49,43,56,48,51,51,51,51,52,51,58,42,64,79,56,72,64,102,59,90,42,42,30,31,42,36,37,35,49,34,97,72,48,70,85,80,48,86,72,47,72,51,72,50,74,41,95,52,64,24,38,84,85,62,43,57,34,37,40,16,54,74,68,52,40,52,52,27,56,75,69,74,42,56,60,44,46,65,67,61,46,52,74,46,64,51,36,69,67,58,51,53,51,52,61,66,74,36,72,43,36,37,17,26,62,87,44,55,77,46,41,56,77,40,50,38,68,56,44,58,76,71,71,47,60,57,46,76,42,58,94,87,55,58,67,68,59,54,50,47,48,56,30,14,40,38,71,53,64,57,60,88,54,60,62,50,76,39,66,42,19,38,70,91,51,54,71,68,57,40,42,53,25,44,53,55,51,52,52,54,53,32,73,64,36,98,59,30,70,72,31,53,62,32,32,31,42,26,38,76,88,51,75,74,41,80,63,76